Protein AF-A0A6P8I2C3-F1 (afdb_monomer_lite)

Foldseek 3Di:
DDCVPQPDPQQQQQKWFKFKAQLVQLATDDGLAIWGWADADPPVSFTKIKFFCSSANPAGDDDPRIFIWIFTADLVWQCCSPPCVRIWTWDGKFFFPVRGMIITTTDDDDPTHHAAADAAVVVVVVLVDQKWWFWDDDRNGIKIFMWGDPDSPSFTDTDDIPDPPDPVLRNHGTFTWDDPLQDSGIYGQFGWHADPVSDIDTDGDHNRRVHTDDDDPVVVVVVVVPVPDDDDDDDDDDDDDDDDDDDDDDDDDDDDDDDDDDDDDDDDDDDDDDDDDDDDPPDDDPPPPDPPPQQQSAFLLVQPDPVLLVVLLVVALDDDPLWLHLLQLVVLSVDDPVRSVVLNPDPRSSSVVCVVSRRRGLNVSLVSSVVGVNPVSSVSSLVSSCVPGDDPVSVPRD

Radius of gyration: 31.62 Å; chains: 1; bounding box: 55×87×110 Å

Sequence (398 aa):
MSFSEKSNRNEKKALVRVLEIDGGSNFQKEVLGFGVKLKKDQETNSYMFLTSSSVLRSPLWIPRESKIVAERYCSKYPDHLRRSDHREKIYKVTSSVDDHVSFAFYDGESEEGFLEVDDGTFYETLQMHNTLYAYAFEGKDIVALIFEDKYSSNEYKLTRVSKESFPIKKAKGAPIIHYDQCSDKPKVVGILDIKSDGNLYPVFLTEKNLEVKSVDPEEMQEAEASDANPQDEKDSPIVNNAKNGRPDALVTDEPDTIHPSDNQATKQITVVTGHQKQKEDKKPATVFQEESKCFKYDKINEALPNNLQRRLVIKLDPERPLGGDICDLAHAYGYNQEEINFLKNLRNPTKELLQQKGNSTLLCLRDKLKTIGRDDAADLVDGHIRNNCHCEQCGNLR

pLDDT: mean 73.05, std 22.79, range [24.88, 96.56]

InterPro domains:
  IPR011029 Death-like domain superfamily [G3DSA:1.10.533.10] (297-387)
  IPR011029 Death-like domain superfamily [SSF47986] (303-383)

Structure (mmCIF, N/CA/C/O backbone):
data_AF-A0A6P8I2C3-F1
#
_entry.id   AF-A0A6P8I2C3-F1
#
loop_
_atom_site.group_PDB
_atom_site.id
_atom_site.type_symbol
_atom_site.label_atom_id
_atom_site.label_alt_id
_atom_site.label_comp_id
_atom_site.label_asym_id
_atom_site.label_entity_id
_atom_site.label_seq_id
_atom_site.pdbx_PDB_ins_code
_atom_site.Cartn_x
_atom_site.Cartn_y
_atom_site.Cartn_z
_atom_site.occupancy
_atom_site.B_iso_or_equiv
_atom_site.auth_seq_id
_atom_site.auth_comp_id
_atom_site.auth_asym_id
_atom_site.auth_atom_id
_atom_site.pdbx_PDB_model_num
ATOM 1 N N . MET A 1 1 ? 1.421 12.747 -3.719 1.00 46.47 1 MET A N 1
ATOM 2 C CA . MET A 1 1 ? 0.258 12.006 -4.249 1.00 46.47 1 MET A CA 1
ATOM 3 C C . MET A 1 1 ? -0.296 11.083 -3.175 1.00 46.47 1 MET A C 1
ATOM 5 O O . MET A 1 1 ? 0.500 10.529 -2.424 1.00 46.47 1 MET A O 1
ATOM 9 N N . SER A 1 2 ? -1.616 10.932 -3.078 1.00 56.66 2 SER A N 1
ATOM 10 C CA . SER A 1 2 ? -2.305 10.151 -2.034 1.00 56.66 2 SER A CA 1
ATOM 11 C C . SER A 1 2 ? -2.981 8.869 -2.554 1.00 56.66 2 SER A C 1
ATOM 13 O O . SER A 1 2 ? -3.211 8.720 -3.754 1.00 56.66 2 SER A O 1
ATOM 15 N N . PHE A 1 3 ? -3.377 7.967 -1.645 1.00 66.75 3 PHE A N 1
ATOM 16 C CA . PHE A 1 3 ? -4.246 6.810 -1.943 1.00 66.75 3 PHE A CA 1
ATOM 17 C C . PHE A 1 3 ? -5.597 7.252 -2.541 1.00 66.75 3 PHE A C 1
ATOM 19 O O . PHE A 1 3 ? -6.182 6.572 -3.382 1.00 66.75 3 PHE A O 1
ATOM 26 N N . SER A 1 4 ? -6.063 8.454 -2.179 1.00 61.69 4 SER A N 1
ATOM 27 C CA . SER A 1 4 ? -7.222 9.127 -2.779 1.00 61.69 4 SER A CA 1
ATOM 28 C C . SER A 1 4 ? -7.063 9.364 -4.284 1.00 61.69 4 SER A C 1
ATOM 30 O O . SER A 1 4 ? -8.058 9.295 -5.003 1.00 61.69 4 SER A O 1
ATOM 32 N N . GLU A 1 5 ? -5.844 9.614 -4.764 1.00 64.12 5 GLU A N 1
ATOM 33 C CA . GLU A 1 5 ? -5.538 9.854 -6.181 1.00 64.12 5 GLU A CA 1
ATOM 34 C C . GLU A 1 5 ? -5.161 8.564 -6.915 1.00 64.12 5 GLU A C 1
ATOM 36 O O . GLU A 1 5 ? -5.700 8.297 -7.985 1.00 64.12 5 GLU A O 1
ATOM 41 N N . LYS A 1 6 ? -4.241 7.769 -6.349 1.00 65.12 6 LYS A N 1
ATOM 42 C CA . LYS A 1 6 ? -3.669 6.598 -7.031 1.00 65.12 6 LYS A CA 1
ATOM 43 C C . LYS A 1 6 ? -4.640 5.425 -7.148 1.00 65.12 6 LYS A C 1
ATOM 45 O O . LYS A 1 6 ? -4.642 4.753 -8.172 1.00 65.12 6 LYS A O 1
ATOM 50 N N . SER A 1 7 ? -5.437 5.167 -6.112 1.00 68.00 7 SER A N 1
ATOM 51 C CA . SER A 1 7 ? -6.183 3.911 -6.004 1.00 68.00 7 SER A CA 1
ATOM 52 C C . SER A 1 7 ? -7.583 3.989 -6.604 1.00 68.00 7 SER A C 1
ATOM 54 O O . SER A 1 7 ? -8.278 5.007 -6.516 1.00 68.00 7 SER A O 1
ATOM 56 N N . ASN A 1 8 ? -8.041 2.891 -7.194 1.00 73.50 8 ASN A N 1
ATOM 57 C CA . ASN A 1 8 ? -9.366 2.796 -7.790 1.00 73.50 8 ASN A CA 1
ATOM 58 C C . ASN A 1 8 ? -10.479 2.707 -6.716 1.00 73.50 8 ASN A C 1
ATOM 60 O O . ASN A 1 8 ? -10.231 2.616 -5.510 1.00 73.50 8 ASN A O 1
ATOM 64 N N . ARG A 1 9 ? -11.751 2.771 -7.138 1.00 74.75 9 ARG A N 1
ATOM 65 C CA . ARG A 1 9 ? -12.903 2.790 -6.213 1.00 74.75 9 ARG A CA 1
ATOM 66 C C . ARG A 1 9 ? -13.051 1.507 -5.381 1.00 74.75 9 ARG A C 1
ATOM 68 O O . ARG A 1 9 ? -13.613 1.583 -4.292 1.00 74.75 9 ARG A O 1
ATOM 75 N N . ASN A 1 10 ? -12.583 0.363 -5.875 1.00 77.00 10 ASN A N 1
ATOM 76 C CA . ASN A 1 10 ? -12.672 -0.921 -5.183 1.00 77.00 10 ASN A CA 1
ATOM 77 C C . ASN A 1 10 ? -11.491 -1.138 -4.233 1.00 77.00 10 ASN A C 1
ATOM 79 O O . ASN A 1 10 ? -11.729 -1.509 -3.092 1.00 77.00 10 ASN A O 1
ATOM 83 N N . GLU A 1 11 ? -10.261 -0.799 -4.625 1.00 81.19 11 GLU A N 1
ATOM 84 C CA . GLU A 1 11 ? -9.094 -0.785 -3.717 1.00 81.19 11 GLU A CA 1
ATOM 85 C C . GLU A 1 11 ? -9.364 0.048 -2.455 1.00 81.19 11 GLU A C 1
ATOM 87 O O . GLU A 1 11 ? -9.016 -0.347 -1.346 1.00 81.19 11 GLU A O 1
ATOM 92 N N . LYS A 1 12 ? -10.090 1.164 -2.593 1.00 85.44 12 LYS A N 1
ATOM 93 C CA . LYS A 1 12 ? -10.506 1.993 -1.454 1.00 85.44 12 LYS A CA 1
ATOM 94 C C . LYS A 1 12 ? -11.468 1.298 -0.484 1.00 85.44 12 LYS A C 1
ATOM 96 O O . LYS A 1 12 ? -11.447 1.640 0.690 1.00 85.44 12 LYS A O 1
ATOM 101 N N . LYS A 1 13 ? -12.264 0.316 -0.930 1.00 86.75 13 LYS A N 1
ATOM 102 C CA . LYS A 1 13 ? -13.141 -0.500 -0.060 1.00 86.75 13 LYS A CA 1
ATOM 103 C C . LYS A 1 13 ? -12.361 -1.514 0.784 1.00 86.75 13 LYS A C 1
ATOM 105 O O . LYS A 1 13 ? -12.928 -2.046 1.732 1.00 86.75 13 LYS A O 1
ATOM 110 N N . ALA A 1 14 ? -11.092 -1.776 0.452 1.00 89.06 14 ALA A N 1
ATOM 111 C CA . ALA A 1 14 ? -10.242 -2.657 1.244 1.00 89.06 14 ALA A CA 1
ATOM 112 C C . ALA A 1 14 ? -9.875 -2.037 2.601 1.00 89.06 14 ALA A C 1
ATOM 114 O O . ALA A 1 14 ? -9.628 -2.778 3.547 1.00 89.06 14 ALA A O 1
ATOM 115 N N . LEU A 1 15 ? -9.866 -0.701 2.719 1.00 91.81 15 LEU A N 1
ATOM 116 C CA . LEU A 1 15 ? -9.705 -0.024 4.007 1.00 91.81 15 LEU A CA 1
ATOM 117 C C . LEU A 1 15 ? -10.945 -0.260 4.878 1.00 91.81 15 LEU A C 1
ATOM 119 O O . LEU A 1 15 ? -12.056 0.139 4.509 1.00 91.81 15 LEU A O 1
ATOM 123 N N . VAL A 1 16 ? -10.741 -0.853 6.055 1.00 91.44 16 VAL A N 1
ATOM 124 C CA . VAL A 1 16 ? -11.791 -1.078 7.057 1.00 91.44 16 VAL A CA 1
ATOM 125 C C . VAL A 1 16 ? -11.485 -0.349 8.362 1.00 91.44 16 VAL A C 1
ATOM 127 O O . VAL A 1 16 ? -10.333 -0.211 8.771 1.00 91.44 16 VAL A O 1
ATOM 130 N N . ARG A 1 17 ? -12.542 0.117 9.024 1.00 92.06 17 ARG A N 1
ATOM 131 C CA . ARG A 1 17 ? -12.533 0.637 10.392 1.00 92.06 17 ARG A CA 1
ATOM 132 C C . ARG A 1 17 ? -13.104 -0.444 11.305 1.00 92.06 17 ARG A C 1
ATOM 134 O O . ARG A 1 17 ? -14.207 -0.924 11.057 1.00 92.06 17 ARG A O 1
ATOM 141 N N . VAL A 1 18 ? -12.366 -0.830 12.339 1.00 92.31 18 VAL A N 1
ATOM 142 C CA . VAL A 1 18 ? -12.814 -1.825 13.322 1.00 92.31 18 VAL A CA 1
ATOM 143 C C . VAL A 1 18 ? -13.615 -1.113 14.406 1.00 92.31 18 VAL A C 1
ATOM 145 O O . VAL A 1 18 ? -13.144 -0.136 14.999 1.00 92.31 18 VAL A O 1
ATOM 148 N N . LEU A 1 19 ? -14.832 -1.592 14.652 1.00 90.38 19 LEU A N 1
ATOM 149 C CA . LEU A 1 19 ? -15.793 -0.985 15.565 1.00 90.38 19 LEU A CA 1
ATOM 150 C C . LEU A 1 19 ? -16.284 -1.974 16.611 1.00 90.38 19 LEU A C 1
ATOM 152 O O . LEU A 1 19 ? -16.585 -3.122 16.289 1.00 90.38 19 LEU A O 1
ATOM 156 N N . GLU A 1 20 ? -16.502 -1.463 17.818 1.00 90.31 20 GLU A N 1
ATOM 157 C CA . GLU A 1 20 ? -17.469 -2.049 18.737 1.00 90.31 20 GLU A CA 1
ATOM 158 C C . GLU A 1 20 ? -18.830 -1.362 18.532 1.00 90.31 20 GLU A C 1
ATOM 160 O O . GLU A 1 20 ? -18.922 -0.127 18.496 1.00 90.31 20 GLU A O 1
ATOM 165 N N . ILE A 1 21 ? -19.891 -2.157 18.397 1.00 87.12 21 ILE A N 1
ATOM 166 C CA . ILE A 1 21 ? -21.280 -1.691 18.313 1.00 87.12 21 ILE A CA 1
ATOM 167 C C . ILE A 1 21 ? -22.137 -2.347 19.399 1.00 87.12 21 ILE A C 1
ATOM 169 O O . ILE A 1 21 ? -21.902 -3.492 19.788 1.00 87.12 21 ILE A O 1
ATOM 173 N N . ASP A 1 22 ? -23.165 -1.632 19.848 1.00 84.06 22 ASP A N 1
ATOM 174 C CA . ASP A 1 22 ? -24.242 -2.191 20.667 1.00 84.06 22 ASP A CA 1
ATOM 175 C C . ASP A 1 22 ? -25.025 -3.227 19.837 1.00 84.06 22 ASP A C 1
ATOM 177 O O . ASP A 1 22 ? -25.517 -2.944 18.736 1.00 84.06 22 ASP A O 1
ATOM 181 N N . GLY A 1 23 ? -25.119 -4.449 20.363 1.00 72.19 23 GLY A N 1
ATOM 182 C CA . GLY A 1 23 ? -25.737 -5.585 19.701 1.00 72.19 23 GLY A CA 1
ATOM 183 C C . GLY A 1 23 ? -27.257 -5.500 19.564 1.00 72.19 23 GLY A C 1
ATOM 184 O O . GLY A 1 23 ? -27.791 -6.171 18.675 1.00 72.19 23 GLY A O 1
ATOM 185 N N . GLY A 1 24 ? -27.935 -4.691 20.379 1.00 68.94 24 GLY A N 1
ATOM 186 C CA . GLY A 1 24 ? -29.374 -4.435 20.314 1.00 68.94 24 GLY A CA 1
ATOM 187 C C . GLY A 1 24 ? -29.758 -3.263 19.403 1.00 68.94 24 GLY A C 1
ATOM 188 O O . GLY A 1 24 ? -30.848 -3.277 18.831 1.00 68.94 24 GLY A O 1
ATOM 189 N N . SER A 1 25 ? -28.877 -2.270 19.221 1.00 65.31 25 SER A N 1
ATOM 190 C CA . SER A 1 25 ? -29.226 -1.013 18.529 1.00 65.31 25 SER A CA 1
ATOM 191 C C . SER A 1 25 ? -28.420 -0.680 17.263 1.00 65.31 25 SER A C 1
ATOM 193 O O . SER A 1 25 ? -28.804 0.230 16.525 1.00 65.31 25 SER A O 1
ATOM 195 N N . ASN A 1 26 ? -27.324 -1.398 16.980 1.00 67.38 26 ASN A N 1
ATOM 196 C CA . ASN A 1 26 ? -26.337 -1.110 15.922 1.00 67.38 26 ASN A CA 1
ATOM 197 C C . ASN A 1 26 ? -25.608 0.248 16.035 1.00 67.38 26 ASN A C 1
ATOM 199 O O . ASN A 1 26 ? -24.775 0.568 15.171 1.00 67.38 26 ASN A O 1
ATOM 203 N N . PHE A 1 27 ? -25.868 1.042 17.081 1.00 74.44 27 PHE A N 1
ATOM 204 C CA . PHE A 1 27 ? -25.107 2.261 17.335 1.00 74.44 27 PHE A CA 1
ATOM 205 C C . PHE A 1 27 ? -23.649 1.929 17.664 1.00 74.44 27 PHE A C 1
ATOM 207 O O . PHE A 1 27 ? -23.328 0.916 18.286 1.00 74.44 27 PHE A O 1
ATOM 214 N N . GLN A 1 28 ? -22.752 2.798 17.205 1.00 76.50 28 GLN A N 1
ATOM 215 C CA . GLN A 1 28 ? -21.323 2.658 17.432 1.00 76.50 28 GLN A CA 1
ATOM 216 C C . GLN A 1 28 ? -20.977 3.051 18.871 1.00 76.50 28 GLN A C 1
ATOM 218 O O . GLN A 1 28 ? -21.279 4.168 19.288 1.00 76.50 28 GLN A O 1
ATOM 223 N N . LYS A 1 29 ? -20.301 2.148 19.584 1.00 76.69 29 LYS A N 1
ATOM 224 C CA . LYS A 1 29 ? -19.801 2.350 20.946 1.00 76.69 29 LYS A CA 1
ATOM 225 C C . LYS A 1 29 ? -18.373 2.902 20.925 1.00 76.69 29 LYS A C 1
ATOM 227 O O . LYS A 1 29 ? -18.121 3.951 21.507 1.00 76.69 29 LYS A O 1
ATOM 232 N N . GLU A 1 30 ? -17.470 2.281 20.161 1.00 84.81 30 GLU A N 1
ATOM 233 C CA . GLU A 1 30 ? -16.074 2.730 20.037 1.00 84.81 30 GLU A CA 1
ATOM 234 C C . GLU A 1 30 ? -15.490 2.508 18.624 1.00 84.81 30 GLU A C 1
ATOM 236 O O . GLU A 1 30 ? -15.927 1.627 17.884 1.00 84.81 30 GLU A O 1
ATOM 241 N N . VAL A 1 31 ? -14.505 3.334 18.226 1.00 88.94 31 VAL A N 1
ATOM 242 C CA . VAL A 1 31 ? -13.571 2.998 17.129 1.00 88.94 31 VAL A CA 1
ATOM 243 C C . VAL A 1 31 ? -12.380 2.281 17.746 1.00 88.94 31 VAL A C 1
ATOM 245 O O . VAL A 1 31 ? -11.542 2.940 18.361 1.00 88.94 31 VAL A O 1
ATOM 248 N N . LEU A 1 32 ? -12.281 0.969 17.549 1.00 92.00 32 LEU A N 1
ATOM 249 C CA . LEU A 1 32 ? -11.146 0.199 18.052 1.00 92.00 32 LEU A CA 1
ATOM 250 C C . LEU A 1 32 ? -9.881 0.487 17.238 1.00 92.00 32 LEU A C 1
ATOM 252 O O . LEU A 1 32 ? -8.801 0.562 17.812 1.00 92.00 32 LEU A O 1
ATOM 256 N N . GLY A 1 33 ? -9.996 0.693 15.923 1.00 94.06 33 GLY A N 1
ATOM 257 C CA . GLY A 1 33 ? -8.863 1.013 15.049 1.00 94.06 33 GLY A CA 1
ATOM 258 C C . GLY A 1 33 ? -9.192 0.826 13.571 1.00 94.06 33 GLY A C 1
ATOM 259 O O . GLY A 1 33 ? -10.345 0.977 13.160 1.00 94.06 33 GLY A O 1
ATOM 260 N N . PHE A 1 34 ? -8.184 0.477 12.774 1.00 95.75 34 PHE A N 1
ATOM 261 C CA . PHE A 1 34 ? -8.306 0.219 11.334 1.00 95.75 34 PHE A CA 1
ATOM 262 C C . PHE A 1 34 ? -7.736 -1.151 10.944 1.00 95.75 34 PHE A C 1
ATOM 264 O O . PHE A 1 34 ? -7.157 -1.857 11.766 1.00 95.75 34 PHE A O 1
ATOM 271 N N . GLY A 1 35 ? -7.925 -1.534 9.686 1.00 94.38 35 GLY A N 1
ATOM 272 C CA . GLY A 1 35 ? -7.350 -2.729 9.080 1.00 94.38 35 GLY A CA 1
ATOM 273 C C . GLY A 1 35 ? -7.491 -2.709 7.559 1.00 94.38 35 GLY A C 1
ATOM 274 O O . GLY A 1 35 ? -7.981 -1.732 6.980 1.00 94.38 35 GLY A O 1
ATOM 275 N N . VAL A 1 36 ? -7.087 -3.798 6.904 1.00 92.62 36 VAL A N 1
ATOM 276 C CA . VAL A 1 36 ? -7.171 -3.939 5.443 1.00 92.62 36 VAL A CA 1
ATOM 277 C C . VAL A 1 36 ? -7.613 -5.330 4.998 1.00 92.62 36 VAL A C 1
ATOM 279 O O . VAL A 1 36 ? -7.058 -6.337 5.434 1.00 92.62 36 VAL A O 1
ATOM 282 N N . LYS A 1 37 ? -8.616 -5.393 4.116 1.00 89.38 37 LYS A N 1
ATOM 283 C CA . LYS A 1 37 ? -9.110 -6.644 3.524 1.00 89.38 37 LYS A CA 1
ATOM 284 C C . LYS A 1 37 ? -8.049 -7.275 2.627 1.00 89.38 37 LYS A C 1
ATOM 286 O O . LYS A 1 37 ? -7.571 -6.640 1.681 1.00 89.38 37 LYS A O 1
ATOM 291 N N . LEU A 1 38 ? -7.737 -8.540 2.895 1.00 80.88 38 LEU A N 1
ATOM 292 C CA . LEU A 1 38 ? -6.740 -9.304 2.150 1.00 80.88 38 LEU A CA 1
ATOM 293 C C . LEU A 1 38 ? -7.398 -10.178 1.089 1.00 80.88 38 LEU A C 1
ATOM 295 O O . LEU A 1 38 ? -8.504 -10.679 1.294 1.00 80.88 38 LEU A O 1
ATOM 299 N N . LYS A 1 39 ? -6.710 -10.378 -0.039 1.00 69.31 39 LYS A N 1
ATOM 300 C CA . LYS A 1 39 ? -7.176 -11.287 -1.090 1.00 69.31 39 LYS A CA 1
ATOM 301 C C . LYS A 1 39 ? -7.411 -12.683 -0.500 1.00 69.31 39 LYS A C 1
ATOM 303 O O . LYS A 1 39 ? -6.505 -13.273 0.077 1.00 69.31 39 LYS A O 1
ATOM 308 N N . LYS A 1 40 ? -8.638 -13.172 -0.685 1.00 59.28 40 LYS A N 1
ATOM 309 C CA . LYS A 1 40 ? -9.149 -14.477 -0.255 1.00 59.28 40 LYS A CA 1
ATOM 310 C C . LYS A 1 40 ? -8.136 -15.616 -0.445 1.00 59.28 40 LYS A C 1
ATOM 312 O O . LYS A 1 40 ? -7.683 -15.854 -1.567 1.00 59.28 40 LYS A O 1
ATOM 317 N N . ASP A 1 41 ? -7.873 -16.337 0.642 1.00 56.72 41 ASP A N 1
ATOM 318 C CA . ASP A 1 41 ? -7.187 -17.627 0.618 1.00 56.72 41 ASP A CA 1
ATOM 319 C C . ASP A 1 41 ? -8.031 -18.669 -0.142 1.00 56.72 41 ASP A C 1
ATOM 321 O O . ASP A 1 41 ? -9.256 -18.747 0.010 1.00 56.72 41 ASP A O 1
ATOM 325 N N . GLN A 1 42 ? -7.365 -19.449 -0.992 1.00 52.44 42 GLN A N 1
ATOM 326 C CA . GLN A 1 42 ? -7.991 -20.458 -1.839 1.00 52.44 42 GLN A CA 1
ATOM 327 C C . GLN A 1 42 ? -8.296 -21.757 -1.082 1.00 52.44 42 GLN A C 1
ATOM 329 O O . GLN A 1 42 ? -9.220 -22.459 -1.486 1.00 52.44 42 GLN A O 1
ATOM 334 N N . GLU A 1 43 ? -7.585 -22.058 0.011 1.00 54.00 43 GLU A N 1
ATOM 335 C CA . GLU A 1 43 ? -7.754 -23.311 0.759 1.00 54.00 43 GLU A CA 1
ATOM 336 C C . GLU A 1 43 ? -8.873 -23.213 1.805 1.00 54.00 43 GLU A C 1
ATOM 338 O O . GLU A 1 43 ? -9.834 -23.982 1.766 1.00 54.00 43 GLU A O 1
ATOM 343 N N . THR A 1 44 ? -8.819 -22.226 2.706 1.00 57.09 44 THR A N 1
ATOM 344 C CA . THR A 1 44 ? -9.851 -22.029 3.744 1.00 57.09 44 THR A CA 1
ATOM 345 C C . THR A 1 44 ? -11.130 -21.372 3.224 1.00 57.09 44 THR A C 1
ATOM 347 O O . THR A 1 44 ? -12.108 -21.267 3.969 1.00 57.09 44 THR A O 1
ATOM 350 N N . ASN A 1 45 ? -11.139 -20.897 1.969 1.00 56.25 45 ASN A N 1
ATOM 351 C CA . ASN A 1 45 ? -12.275 -20.246 1.299 1.00 56.25 45 ASN A CA 1
ATOM 352 C C . ASN A 1 45 ? -12.837 -19.012 2.057 1.00 56.25 45 ASN A C 1
ATOM 354 O O . ASN A 1 45 ? -13.909 -18.506 1.716 1.00 56.25 45 ASN A O 1
ATOM 358 N N . SER A 1 46 ? -12.118 -18.527 3.075 1.00 62.31 46 SER A N 1
ATOM 359 C CA . SER A 1 46 ? -12.598 -17.600 4.103 1.00 62.31 46 SER A CA 1
ATOM 360 C C . SER A 1 46 ? -12.149 -16.162 3.841 1.00 62.31 46 SER A C 1
ATOM 362 O O . SER A 1 46 ? -11.064 -15.915 3.312 1.00 62.31 46 SER A O 1
ATOM 364 N N . TYR A 1 47 ? -12.974 -15.191 4.237 1.00 71.19 47 TYR A N 1
ATOM 365 C CA . TYR A 1 47 ? -12.628 -13.775 4.135 1.00 71.19 47 TYR A CA 1
ATOM 366 C C . TYR A 1 47 ? -11.983 -13.270 5.428 1.00 71.19 47 TYR A C 1
ATOM 368 O O . TYR A 1 47 ? -12.498 -13.497 6.525 1.00 71.19 47 TYR A O 1
ATOM 376 N N . MET A 1 48 ? -10.870 -12.549 5.286 1.00 83.06 48 MET A N 1
ATOM 377 C CA . MET A 1 48 ? -10.124 -11.981 6.407 1.00 83.06 48 MET A CA 1
ATOM 378 C C . MET A 1 48 ? -9.666 -10.545 6.136 1.00 83.06 48 MET A C 1
ATOM 380 O O . MET A 1 48 ? -9.558 -10.102 4.986 1.00 83.06 48 MET A O 1
ATOM 384 N N . PHE A 1 49 ? -9.360 -9.817 7.206 1.00 87.94 49 PHE A N 1
ATOM 385 C CA . PHE A 1 49 ? -8.581 -8.584 7.142 1.00 87.94 49 PHE A CA 1
ATOM 386 C C . PHE A 1 49 ? -7.414 -8.608 8.133 1.00 87.94 49 PHE A C 1
ATOM 388 O O . PHE A 1 49 ? -7.465 -9.260 9.176 1.00 87.94 49 PHE A O 1
ATOM 395 N N . LEU A 1 50 ? -6.370 -7.867 7.777 1.00 91.25 50 LEU A N 1
ATOM 396 C CA . LEU A 1 50 ? -5.169 -7.638 8.570 1.00 91.25 50 LEU A CA 1
ATOM 397 C C . LEU A 1 50 ? -5.378 -6.429 9.490 1.00 91.25 50 LEU A C 1
ATOM 399 O O . LEU A 1 50 ? -5.856 -5.387 9.034 1.00 91.25 50 LEU A O 1
ATOM 403 N N . THR A 1 51 ? -5.000 -6.536 10.760 1.00 94.75 51 THR A N 1
ATOM 404 C CA . THR A 1 51 ? -4.958 -5.415 11.711 1.00 94.75 51 THR A CA 1
ATOM 405 C C . THR A 1 51 ? -3.832 -5.612 12.734 1.00 94.75 51 THR A C 1
ATOM 407 O O . THR A 1 51 ? -3.130 -6.621 12.706 1.00 94.75 51 THR A O 1
ATOM 410 N N . SER A 1 52 ? -3.633 -4.642 13.628 1.00 94.19 52 SER A N 1
ATOM 411 C CA . SER A 1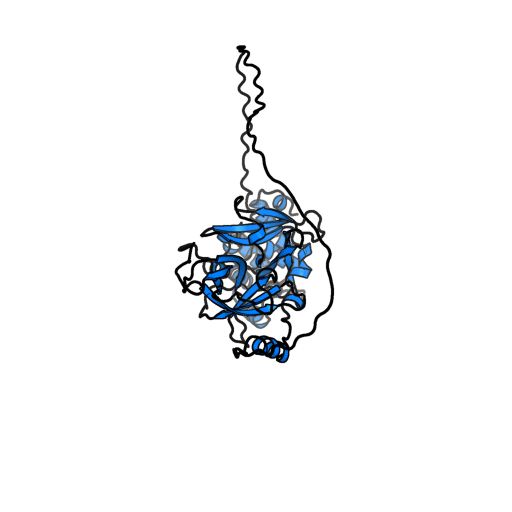 52 ? -2.699 -4.778 14.751 1.00 94.19 52 SER A CA 1
ATOM 412 C C . SER A 1 52 ? -3.371 -5.515 15.909 1.00 94.19 52 SER A C 1
ATOM 414 O O . SER A 1 52 ? -4.557 -5.311 16.188 1.00 94.19 52 SER A O 1
ATOM 416 N N . SER A 1 53 ? -2.591 -6.293 16.655 1.00 91.56 53 SER A N 1
ATOM 417 C CA . SER A 1 53 ? -3.043 -6.920 17.900 1.00 91.56 53 SER A CA 1
ATOM 418 C C . SER A 1 53 ? -3.428 -5.928 19.006 1.00 91.56 53 SER A C 1
ATOM 420 O O . SER A 1 53 ? -4.134 -6.297 19.944 1.00 91.56 53 SER A O 1
ATOM 422 N N . SER A 1 54 ? -3.029 -4.653 18.900 1.00 91.62 54 SER A N 1
ATOM 423 C CA . SER A 1 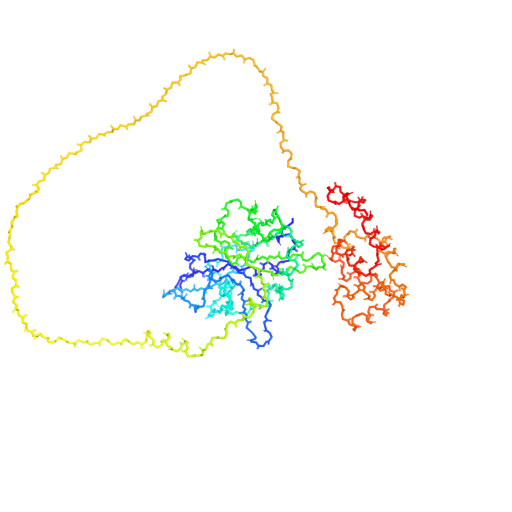54 ? -3.528 -3.579 19.771 1.00 91.62 54 SER A CA 1
ATOM 424 C C . SER A 1 54 ? -4.916 -3.059 19.362 1.00 91.62 54 SER A C 1
ATOM 426 O O . SER A 1 54 ? -5.502 -2.259 20.094 1.00 91.62 54 SER A O 1
ATOM 428 N N . VAL A 1 55 ? -5.465 -3.506 18.224 1.00 93.50 55 VAL A N 1
ATOM 429 C CA . VAL A 1 55 ? -6.851 -3.264 17.775 1.00 93.50 55 VAL A CA 1
ATOM 430 C C . VAL A 1 55 ? -7.748 -4.460 18.093 1.00 93.50 55 VAL A C 1
ATOM 432 O O . VAL A 1 55 ? -8.814 -4.270 18.674 1.00 93.50 55 VAL A O 1
ATOM 435 N N . LEU A 1 56 ? -7.316 -5.673 17.733 1.00 92.12 56 LEU A N 1
ATOM 436 C CA . LEU A 1 56 ? -7.994 -6.939 18.027 1.00 92.12 56 LEU A CA 1
ATOM 437 C C . LEU A 1 56 ? -6.957 -7.994 18.401 1.00 92.12 56 LEU A C 1
ATOM 439 O O . LEU A 1 56 ? -6.068 -8.262 17.603 1.00 92.12 56 LEU A O 1
ATOM 443 N N . ARG A 1 57 ? -7.101 -8.631 19.564 1.00 87.44 57 ARG A N 1
ATOM 444 C CA . ARG A 1 57 ? -6.191 -9.683 20.040 1.00 87.44 57 ARG A CA 1
ATOM 445 C C . ARG A 1 57 ? -6.847 -11.065 19.947 1.00 87.44 57 ARG A C 1
ATOM 447 O O . ARG A 1 57 ? -8.071 -11.166 19.982 1.00 87.44 57 ARG A O 1
ATOM 454 N N . SER A 1 58 ? -6.034 -12.116 19.847 1.00 84.69 58 SER A N 1
ATOM 455 C CA . SER A 1 58 ? -6.457 -13.506 20.054 1.00 84.69 58 SER A CA 1
ATOM 456 C C . SER A 1 58 ? -6.348 -13.905 21.542 1.00 84.69 58 SER A C 1
ATOM 458 O O . SER A 1 58 ? -5.344 -13.550 22.165 1.00 84.69 58 SER A O 1
ATOM 460 N N . PRO A 1 59 ? -7.312 -14.654 22.117 1.00 84.19 59 PRO A N 1
ATOM 461 C CA . PRO A 1 59 ? -8.633 -14.961 21.563 1.00 84.19 59 PRO A CA 1
ATOM 462 C C . PRO A 1 59 ? -9.528 -13.711 21.497 1.00 84.19 59 PRO A C 1
ATOM 464 O O . PRO A 1 59 ? -9.355 -12.761 22.261 1.00 84.19 59 PRO A O 1
ATOM 467 N N . LEU A 1 60 ? -10.503 -13.718 20.582 1.00 85.12 60 LEU A N 1
ATOM 468 C CA . LEU A 1 60 ? -11.433 -12.603 20.387 1.00 85.12 60 LEU A CA 1
ATOM 469 C C . LEU A 1 60 ? -12.372 -12.453 21.594 1.00 85.12 60 LEU A C 1
ATOM 471 O O . LEU A 1 60 ? -13.371 -13.160 21.706 1.00 85.12 60 LEU A O 1
ATOM 475 N N . TRP A 1 61 ? -12.084 -11.489 22.465 1.00 81.94 61 TRP A N 1
ATOM 476 C CA . TRP A 1 61 ? -12.988 -11.104 23.545 1.00 81.94 61 TRP A CA 1
ATOM 477 C C . TRP A 1 61 ? -14.011 -10.066 23.066 1.00 81.94 61 TRP A C 1
ATOM 479 O O . TRP A 1 61 ? -13.647 -9.055 22.463 1.00 81.94 61 TRP A O 1
ATOM 489 N N . ILE A 1 62 ? -15.292 -10.303 23.356 1.00 81.31 62 ILE A N 1
ATOM 490 C CA . ILE A 1 62 ? -16.400 -9.387 23.059 1.00 81.31 62 ILE A CA 1
ATOM 491 C C . ILE A 1 62 ? -17.205 -9.191 24.351 1.00 81.31 62 ILE A C 1
ATOM 493 O O . ILE A 1 62 ? -17.627 -10.189 24.942 1.00 81.31 62 ILE A O 1
ATOM 497 N N . PRO A 1 63 ? -17.459 -7.950 24.809 1.00 80.50 63 PRO A N 1
ATOM 498 C CA . PRO A 1 63 ? -18.335 -7.719 25.952 1.00 80.50 63 PRO A CA 1
ATOM 499 C C . PRO A 1 63 ? -19.738 -8.285 25.721 1.00 80.50 63 PRO A C 1
ATOM 501 O O . PRO A 1 63 ? -20.268 -8.219 24.607 1.00 80.50 63 PRO A O 1
ATOM 504 N N . ARG A 1 64 ? -20.381 -8.772 26.791 1.00 76.06 64 ARG A N 1
ATOM 505 C CA . ARG A 1 64 ? -21.804 -9.146 26.751 1.00 76.06 64 ARG A CA 1
ATOM 506 C C . ARG A 1 64 ? -22.625 -7.970 26.187 1.00 76.06 64 ARG A C 1
ATOM 508 O O . ARG A 1 64 ? -22.296 -6.806 26.410 1.00 76.06 64 ARG A O 1
ATOM 515 N N . GLU A 1 65 ? -23.640 -8.299 25.387 1.00 83.50 65 GLU A N 1
ATOM 516 C CA . GLU A 1 65 ? -24.480 -7.366 24.605 1.00 83.50 65 GLU A CA 1
ATOM 517 C C . GLU A 1 65 ? -23.785 -6.590 23.463 1.00 83.50 65 GLU A C 1
ATOM 519 O O . GLU A 1 65 ? -24.470 -5.939 22.677 1.00 83.50 65 GLU A O 1
ATOM 524 N N . SER A 1 66 ? -22.463 -6.683 23.288 1.00 87.75 66 SER A N 1
ATOM 525 C CA . SER A 1 66 ? -21.728 -5.961 22.232 1.00 87.75 66 SER A CA 1
ATOM 526 C C . SER A 1 66 ? -21.395 -6.855 21.025 1.00 87.75 66 SER A C 1
ATOM 528 O O . SER A 1 66 ? -21.493 -8.081 21.085 1.00 87.75 66 SER A O 1
ATOM 530 N N . LYS A 1 67 ? -21.033 -6.251 19.886 1.00 88.31 67 LYS A N 1
ATOM 531 C CA . LYS A 1 67 ? -20.575 -6.947 18.666 1.00 88.31 67 LYS A CA 1
ATOM 532 C C . LYS A 1 67 ? -19.383 -6.208 18.063 1.00 88.31 67 LYS A C 1
ATOM 534 O O . LYS A 1 67 ? -19.384 -4.978 18.027 1.00 88.31 67 LYS A O 1
ATOM 539 N N . ILE A 1 68 ? -18.405 -6.944 17.535 1.00 91.06 68 ILE A N 1
ATOM 540 C CA . ILE A 1 68 ? -17.281 -6.366 16.786 1.00 91.06 68 ILE A CA 1
ATOM 541 C C . ILE A 1 68 ? -17.570 -6.482 15.284 1.00 91.06 68 ILE A C 1
ATOM 543 O O . ILE A 1 68 ? -17.925 -7.557 14.792 1.00 91.06 68 ILE A O 1
ATOM 547 N N . VAL A 1 69 ? -17.433 -5.376 14.549 1.00 89.50 69 VAL A N 1
ATOM 548 C CA . VAL A 1 69 ? -17.639 -5.333 13.091 1.00 89.50 69 VAL A CA 1
ATOM 549 C C . VAL A 1 69 ? -16.504 -4.604 12.377 1.00 89.50 69 VAL A C 1
ATOM 551 O O . VAL A 1 69 ? -15.942 -3.637 12.898 1.00 89.50 69 VAL A O 1
ATOM 554 N N . ALA A 1 70 ? -16.200 -5.043 11.159 1.00 89.94 70 ALA A N 1
ATOM 555 C CA . ALA A 1 70 ? -15.415 -4.279 10.200 1.00 89.94 70 ALA A CA 1
ATOM 556 C C . ALA A 1 70 ? -16.359 -3.422 9.353 1.00 89.94 70 ALA A C 1
ATOM 558 O O . ALA A 1 70 ? -17.313 -3.933 8.774 1.00 89.94 70 ALA A O 1
ATOM 559 N N . GLU A 1 71 ? -16.111 -2.118 9.281 1.00 88.88 71 GLU A N 1
ATOM 560 C CA . GLU A 1 71 ? -16.877 -1.184 8.458 1.00 88.88 71 GLU A CA 1
ATOM 561 C C . GLU A 1 71 ? -16.000 -0.683 7.306 1.00 88.88 71 GLU A C 1
ATOM 563 O O . GLU A 1 71 ? -14.963 -0.058 7.536 1.00 88.88 71 GLU A O 1
ATOM 568 N N . ARG A 1 72 ? -16.390 -0.973 6.061 1.00 87.94 72 ARG A N 1
ATOM 569 C CA . ARG A 1 72 ? -15.618 -0.598 4.861 1.00 87.94 72 ARG A CA 1
ATOM 570 C C . ARG A 1 72 ? -15.772 0.883 4.511 1.00 87.94 72 ARG A C 1
ATOM 572 O O . ARG A 1 72 ? -16.874 1.431 4.586 1.00 87.94 72 ARG A O 1
ATOM 579 N N . TYR A 1 73 ? -14.699 1.515 4.035 1.00 87.94 73 TYR A N 1
ATOM 580 C CA . TYR A 1 73 ? -14.741 2.902 3.559 1.00 87.94 73 TYR A CA 1
ATOM 581 C C . TYR A 1 73 ? -15.818 3.126 2.475 1.00 87.94 73 TYR A C 1
ATOM 583 O O . TYR A 1 73 ? -15.903 2.388 1.487 1.00 87.94 73 TYR A O 1
ATOM 591 N N . CYS A 1 74 ? -16.614 4.196 2.614 1.00 85.19 74 CYS A N 1
ATOM 592 C CA . CYS A 1 74 ? -17.594 4.604 1.606 1.00 85.19 74 CYS A CA 1
ATOM 593 C C . CYS A 1 74 ? -17.696 6.129 1.444 1.00 85.19 74 CYS A C 1
ATOM 595 O O . CYS A 1 74 ? -18.311 6.824 2.248 1.00 85.19 74 CYS A O 1
ATOM 597 N N . SER A 1 75 ? -17.209 6.652 0.316 1.00 81.06 75 SER A N 1
ATOM 598 C CA . SER A 1 75 ? -17.303 8.083 -0.016 1.00 81.06 75 SER A CA 1
ATOM 599 C C . SER A 1 75 ? -18.733 8.615 -0.206 1.00 81.06 75 SER A C 1
ATOM 601 O O . SER A 1 75 ? -18.950 9.820 -0.092 1.00 81.06 75 SER A O 1
ATOM 603 N N . LYS A 1 76 ? -19.711 7.748 -0.515 1.00 79.50 76 LYS A N 1
ATOM 604 C CA . LYS A 1 76 ? -21.116 8.142 -0.751 1.00 79.50 76 LYS A CA 1
ATOM 605 C C . LYS A 1 76 ? -21.934 8.236 0.543 1.00 79.50 76 LYS A C 1
ATOM 607 O O . LYS A 1 76 ? -22.898 8.995 0.598 1.00 79.50 76 LYS A O 1
ATOM 612 N N . TYR A 1 77 ? -21.569 7.449 1.550 1.00 75.12 77 TYR A N 1
ATOM 613 C CA . TYR A 1 77 ? -22.322 7.260 2.787 1.00 75.12 77 TYR A CA 1
ATOM 614 C C . TYR A 1 77 ? -21.318 7.124 3.947 1.00 75.12 77 TYR A C 1
ATOM 616 O O . TYR A 1 77 ? -21.041 6.017 4.386 1.00 75.12 77 TYR A O 1
ATOM 624 N N . PRO A 1 78 ? -20.705 8.222 4.413 1.00 63.53 78 PRO A N 1
ATOM 625 C CA . PRO A 1 78 ? -19.587 8.147 5.357 1.00 63.53 78 PRO A CA 1
ATOM 626 C C . PRO A 1 78 ? -19.938 7.517 6.714 1.00 63.53 78 PRO A C 1
ATOM 628 O O . PRO A 1 78 ? -19.127 6.796 7.285 1.00 63.53 78 PRO A O 1
ATOM 631 N N . ASP A 1 79 ? -21.154 7.756 7.207 1.00 62.28 79 ASP A N 1
ATOM 632 C CA . ASP A 1 79 ? -21.571 7.410 8.567 1.00 62.28 79 ASP A CA 1
ATOM 633 C C . ASP A 1 79 ? -22.573 6.238 8.553 1.00 62.28 79 ASP A C 1
ATOM 635 O O . ASP A 1 79 ? -23.771 6.395 8.799 1.00 62.28 79 ASP A O 1
ATOM 639 N N . HIS A 1 80 ? -22.084 5.035 8.229 1.00 62.12 80 HIS A N 1
ATOM 640 C CA . HIS A 1 80 ? -22.870 3.812 7.972 1.00 62.12 80 HIS A CA 1
ATOM 641 C C . HIS A 1 80 ? -23.605 3.192 9.191 1.00 62.12 80 HIS A C 1
ATOM 643 O O . HIS A 1 80 ? -24.000 2.026 9.150 1.00 62.12 80 HIS A O 1
ATOM 649 N N . LEU A 1 81 ? -23.903 3.970 10.240 1.00 54.34 81 LEU A N 1
ATOM 650 C CA . LEU A 1 81 ? -24.509 3.536 11.516 1.00 54.34 81 LEU A CA 1
ATOM 651 C C . LEU A 1 81 ? -25.792 2.685 11.405 1.00 54.34 81 LEU A C 1
ATOM 653 O O . LEU A 1 81 ? -26.156 2.012 12.364 1.00 54.34 81 LEU A O 1
ATOM 657 N N . ARG A 1 82 ? -26.497 2.719 10.266 1.00 55.44 82 ARG A N 1
ATOM 658 C CA . ARG A 1 82 ? -27.760 1.992 10.024 1.00 55.44 82 ARG A CA 1
ATOM 659 C C . ARG A 1 82 ? -27.746 1.087 8.782 1.00 55.44 82 ARG A C 1
ATOM 661 O O . ARG A 1 82 ? -28.812 0.732 8.287 1.00 55.44 82 ARG A O 1
ATOM 668 N N . ARG A 1 83 ? -26.572 0.747 8.238 1.00 64.81 83 ARG A N 1
ATOM 669 C CA . ARG A 1 83 ? -26.441 -0.044 7.000 1.00 64.81 83 ARG A CA 1
ATOM 670 C C . ARG A 1 83 ? -25.540 -1.263 7.198 1.00 64.81 83 ARG A C 1
ATOM 672 O O . ARG A 1 83 ? -24.318 -1.146 7.228 1.00 64.81 83 ARG A O 1
ATOM 679 N N . SER A 1 84 ? -26.165 -2.430 7.338 1.00 62.88 84 SER A N 1
ATOM 680 C CA . SER A 1 84 ? -25.493 -3.729 7.475 1.00 62.88 84 SER A CA 1
ATOM 681 C C . SER A 1 84 ? -24.783 -4.180 6.194 1.00 62.88 84 SER A C 1
ATOM 683 O O . SER A 1 84 ? -23.789 -4.886 6.274 1.00 62.88 84 SER A O 1
ATOM 685 N N . ASP A 1 85 ? -25.195 -3.689 5.022 1.00 72.62 85 ASP A N 1
ATOM 686 C CA . ASP A 1 85 ? -24.576 -3.926 3.704 1.00 72.62 85 ASP A CA 1
ATOM 687 C C . ASP A 1 85 ? -23.154 -3.334 3.544 1.00 72.62 85 ASP A C 1
ATOM 689 O O . ASP A 1 85 ? -22.565 -3.365 2.462 1.00 72.62 85 ASP A O 1
ATOM 693 N N . HIS A 1 86 ? -22.608 -2.747 4.610 1.00 78.56 86 HIS A N 1
ATOM 694 C CA . HIS A 1 86 ? -21.261 -2.176 4.692 1.00 78.56 86 HIS A CA 1
ATOM 695 C C . HIS A 1 86 ? -20.498 -2.593 5.960 1.00 78.56 86 HIS A C 1
ATOM 697 O O . HIS A 1 86 ? -19.432 -2.037 6.237 1.00 78.56 86 HIS A O 1
ATOM 703 N N . ARG A 1 87 ? -21.051 -3.536 6.734 1.00 83.00 87 ARG A N 1
ATOM 704 C CA . ARG A 1 87 ? -20.514 -3.986 8.019 1.00 83.00 87 ARG A CA 1
ATOM 705 C C . ARG A 1 87 ? -20.419 -5.500 8.044 1.00 83.00 87 ARG A C 1
ATOM 707 O O . ARG A 1 87 ? -21.439 -6.179 8.089 1.00 83.00 87 ARG A O 1
ATOM 714 N N . GLU A 1 88 ? -19.200 -6.013 8.061 1.00 86.25 88 GLU A N 1
ATOM 715 C CA . GLU A 1 88 ? -18.955 -7.445 8.170 1.00 86.25 88 GLU A CA 1
ATOM 716 C C . GLU A 1 88 ? -18.748 -7.832 9.642 1.00 86.25 88 GLU A C 1
ATOM 718 O O . GLU A 1 88 ? -17.985 -7.184 10.366 1.00 86.25 88 GLU A O 1
ATOM 723 N N . LYS A 1 89 ? -19.463 -8.860 10.118 1.00 87.62 89 LYS A N 1
ATOM 724 C CA . LYS A 1 89 ? -19.376 -9.315 11.515 1.00 87.62 89 LYS A CA 1
ATOM 725 C C . LYS A 1 89 ? -18.113 -10.146 11.694 1.00 87.62 89 LYS A C 1
ATOM 727 O O . LYS A 1 89 ? -17.932 -11.134 10.990 1.00 87.62 89 LYS A O 1
ATOM 732 N N . ILE A 1 90 ? -17.286 -9.790 12.672 1.00 89.06 90 ILE A N 1
ATOM 733 C CA . ILE A 1 90 ? -16.086 -10.558 13.013 1.00 89.06 90 ILE A CA 1
ATOM 734 C C . ILE A 1 90 ? -16.486 -11.698 13.953 1.00 89.06 90 ILE A C 1
ATOM 736 O O . ILE A 1 90 ? -17.197 -11.469 14.933 1.00 89.06 90 ILE A O 1
ATOM 740 N N . TYR A 1 91 ? -16.053 -12.921 13.642 1.00 86.44 91 TYR A N 1
ATOM 741 C CA . TYR A 1 91 ? -16.370 -14.120 14.434 1.00 86.44 91 TYR A CA 1
ATOM 742 C C . TYR A 1 91 ? -15.137 -14.829 15.006 1.00 86.44 91 TYR A C 1
ATOM 744 O O . TYR A 1 91 ? -15.260 -15.550 15.991 1.00 86.44 91 TYR A O 1
ATOM 752 N N . LYS A 1 92 ? -13.952 -14.624 14.421 1.00 87.81 92 LYS A N 1
ATOM 753 C CA . LYS A 1 92 ? -12.680 -15.187 14.894 1.00 87.81 92 LYS A CA 1
ATOM 754 C C . LYS A 1 92 ? -11.557 -14.175 14.689 1.00 87.81 92 LYS A C 1
ATOM 756 O O . LYS A 1 92 ? -11.548 -13.444 13.700 1.00 87.81 92 LYS A O 1
ATOM 761 N N . VAL A 1 93 ? -10.594 -14.174 15.605 1.00 89.06 93 VAL A N 1
ATOM 762 C CA . VAL A 1 93 ? -9.291 -13.512 15.454 1.00 89.06 93 VAL A CA 1
ATOM 763 C C . VAL A 1 93 ? -8.203 -14.547 15.722 1.00 89.06 93 VAL A C 1
ATOM 765 O O . VAL A 1 93 ? -8.409 -15.474 16.506 1.00 89.06 93 VAL A O 1
ATOM 768 N N . THR A 1 94 ? -7.059 -14.430 15.055 1.00 87.19 94 THR A N 1
ATOM 769 C CA . THR A 1 94 ? -5.849 -15.207 15.360 1.00 87.19 94 THR A CA 1
ATOM 770 C C . THR A 1 94 ? -4.625 -14.328 15.114 1.00 87.19 94 THR A C 1
ATOM 772 O O . THR A 1 94 ? -4.616 -13.545 14.166 1.00 87.19 94 THR A O 1
ATOM 775 N N . SER A 1 95 ? -3.621 -14.406 15.986 1.00 85.88 95 SER A N 1
ATOM 776 C CA . SER A 1 95 ? -2.452 -13.515 15.964 1.00 85.88 95 SER A CA 1
ATOM 777 C C . SER A 1 95 ? -1.236 -14.169 15.290 1.00 85.88 95 SER A C 1
ATOM 779 O O . SER A 1 95 ? -1.143 -15.399 15.215 1.00 85.88 95 SER A O 1
ATOM 781 N N . SER A 1 96 ? -0.318 -13.344 14.782 1.00 82.75 96 SER A N 1
ATOM 782 C CA . SER A 1 96 ? 0.978 -13.771 14.238 1.00 82.75 96 SER A CA 1
ATOM 783 C C . SER A 1 96 ? 1.871 -14.396 15.310 1.00 82.75 96 SER A C 1
ATOM 785 O O . SER A 1 96 ? 1.640 -14.217 16.509 1.00 82.75 96 SER A O 1
ATOM 787 N N . VAL A 1 97 ? 2.928 -15.102 14.894 1.00 75.19 97 VAL A N 1
ATOM 788 C CA . VAL A 1 97 ? 3.907 -15.729 15.808 1.00 75.19 97 VAL A CA 1
ATOM 789 C C . VAL A 1 97 ? 4.498 -14.726 16.814 1.00 75.19 97 VAL A C 1
ATOM 791 O O . VAL A 1 97 ? 4.705 -15.076 17.975 1.00 75.19 97 VAL A O 1
ATOM 794 N N . ASP A 1 98 ? 4.694 -13.473 16.402 1.00 76.81 98 ASP A N 1
ATOM 795 C CA . ASP A 1 98 ? 5.245 -12.380 17.214 1.00 76.81 98 ASP A CA 1
ATOM 796 C C . 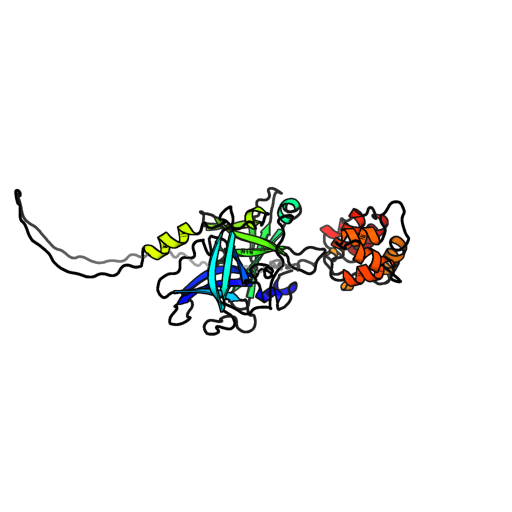ASP A 1 98 ? 4.199 -11.499 17.933 1.00 76.81 98 ASP A C 1
ATOM 798 O O . ASP A 1 98 ? 4.560 -10.490 18.531 1.00 76.81 98 ASP A O 1
ATOM 802 N N . ASP A 1 99 ? 2.911 -11.857 17.879 1.00 80.88 99 ASP A N 1
ATOM 803 C CA . ASP A 1 99 ? 1.776 -11.123 18.465 1.00 80.88 99 ASP A CA 1
ATOM 804 C C . ASP A 1 99 ? 1.607 -9.650 18.034 1.00 80.88 99 ASP A C 1
ATOM 806 O O . ASP A 1 99 ? 0.715 -8.983 18.555 1.00 80.88 99 ASP A O 1
ATOM 810 N N . HIS A 1 100 ? 2.361 -9.116 17.069 1.00 86.50 100 HIS A N 1
ATOM 811 C CA . HIS A 1 100 ? 2.171 -7.735 16.594 1.00 86.50 100 HIS A CA 1
ATOM 812 C C . HIS A 1 100 ? 1.003 -7.589 15.604 1.00 86.50 100 HIS A C 1
ATOM 814 O O . HIS A 1 100 ? 0.317 -6.560 15.579 1.00 86.50 100 HIS A O 1
ATOM 820 N N . VAL A 1 101 ? 0.755 -8.624 14.803 1.00 90.19 101 VAL A N 1
ATOM 821 C CA . VAL A 1 101 ? -0.254 -8.655 13.739 1.00 90.19 101 VAL A CA 1
ATOM 822 C C . VAL A 1 101 ? -1.394 -9.588 14.144 1.00 90.19 101 VAL A C 1
ATOM 824 O O . VAL A 1 101 ? -1.181 -10.610 14.794 1.00 90.19 101 VAL A O 1
ATOM 827 N N . SER A 1 102 ? -2.623 -9.251 13.754 1.00 91.31 102 SER A N 1
ATOM 828 C CA . SER A 1 102 ? -3.786 -10.118 13.947 1.00 91.31 102 SER A CA 1
ATOM 829 C C . SER A 1 102 ? -4.671 -10.186 12.704 1.00 91.31 102 SER A C 1
ATOM 831 O O . SER A 1 102 ? -4.986 -9.178 12.068 1.00 91.31 102 SER A O 1
ATOM 833 N N . PHE A 1 103 ? -5.082 -11.410 12.382 1.00 88.94 103 PHE A N 1
ATOM 834 C CA . PHE A 1 103 ? -5.960 -11.774 11.277 1.00 88.94 103 PHE A CA 1
ATOM 835 C C . PHE A 1 103 ? -7.380 -11.939 11.812 1.00 88.94 103 PHE A C 1
ATOM 837 O O . PHE A 1 103 ? -7.626 -12.766 12.692 1.00 88.94 103 PHE A O 1
ATOM 844 N N . ALA A 1 104 ? -8.315 -11.146 11.297 1.00 89.44 104 ALA A N 1
ATOM 845 C CA . ALA A 1 104 ? -9.710 -11.156 11.721 1.00 89.44 104 ALA A CA 1
ATOM 846 C C . ALA A 1 104 ? -10.607 -11.704 10.604 1.00 89.44 104 ALA A C 1
ATOM 848 O O . ALA A 1 104 ? -10.627 -11.171 9.493 1.00 89.44 104 ALA A O 1
ATOM 849 N N . PHE A 1 105 ? -11.352 -12.764 10.915 1.00 86.69 105 PHE A N 1
ATOM 850 C CA . PHE A 1 105 ? -12.230 -13.490 9.996 1.00 86.69 105 PHE A CA 1
ATOM 851 C C . PHE A 1 105 ? -13.673 -13.005 10.144 1.00 86.69 105 PHE A C 1
ATOM 853 O O . PHE A 1 105 ? -14.129 -12.757 11.269 1.00 86.69 105 PHE A O 1
ATOM 860 N N . TYR A 1 106 ? -14.388 -12.869 9.024 1.00 82.94 106 TYR A N 1
ATOM 861 C CA . TYR A 1 106 ? -15.706 -12.234 9.013 1.00 82.94 106 TYR A CA 1
ATOM 862 C C . TYR A 1 106 ? -16.770 -12.926 8.155 1.00 82.94 106 TYR A C 1
ATOM 864 O O . TYR A 1 106 ? -16.488 -13.503 7.106 1.00 82.94 106 TYR A O 1
ATOM 872 N N . ASP A 1 107 ? -18.020 -12.802 8.603 1.00 75.06 107 ASP A N 1
ATOM 873 C CA . ASP A 1 107 ? -19.216 -13.243 7.887 1.00 75.06 107 ASP A CA 1
ATOM 874 C C . ASP A 1 107 ? -19.541 -12.242 6.754 1.00 75.06 107 ASP A C 1
ATOM 876 O O . ASP A 1 107 ? -19.819 -11.070 7.033 1.00 75.06 107 ASP A O 1
ATOM 880 N N . GLY A 1 108 ? -19.546 -12.673 5.484 1.00 66.75 108 GLY A N 1
ATOM 881 C CA . GLY A 1 108 ? -20.051 -11.850 4.374 1.00 66.75 108 GLY A CA 1
ATOM 882 C C . GLY A 1 108 ? -19.671 -12.305 2.958 1.00 66.75 108 GLY A C 1
ATOM 883 O O . GLY A 1 108 ? -18.672 -12.983 2.748 1.00 66.75 108 GLY A O 1
ATOM 884 N N . GLU A 1 109 ? -20.455 -11.875 1.966 1.00 56.25 109 GLU A N 1
ATOM 885 C CA . GLU A 1 109 ? -20.163 -12.035 0.533 1.00 56.25 109 GLU A CA 1
ATOM 886 C C . GLU A 1 109 ? -19.507 -10.752 -0.005 1.00 56.25 109 GLU A C 1
ATOM 888 O O . GLU A 1 109 ? -20.173 -9.738 -0.214 1.00 56.25 109 GLU A O 1
ATOM 893 N N . SER A 1 110 ? -18.185 -10.760 -0.202 1.00 58.28 110 SER A N 1
ATOM 894 C CA . SER A 1 110 ? -17.437 -9.563 -0.612 1.00 58.28 110 SER A CA 1
ATOM 895 C C . SER A 1 110 ? -16.374 -9.885 -1.661 1.00 58.28 110 SER A C 1
ATOM 897 O O . SER A 1 110 ? -15.195 -9.933 -1.341 1.00 58.28 110 SER A O 1
ATOM 899 N N . GLU A 1 111 ? -16.749 -10.019 -2.935 1.00 54.94 111 GLU A N 1
ATOM 900 C CA . GLU A 1 111 ? -15.763 -10.053 -4.037 1.00 54.94 111 GLU A CA 1
ATOM 901 C C . GLU A 1 111 ? -15.081 -8.685 -4.269 1.00 54.94 111 GLU A C 1
ATOM 903 O O . GLU A 1 111 ? -14.036 -8.591 -4.913 1.00 54.94 111 GLU A O 1
ATOM 908 N N . GLU A 1 112 ? -15.659 -7.598 -3.745 1.00 65.94 112 GLU A N 1
ATOM 909 C CA . GLU A 1 112 ? -15.187 -6.236 -3.987 1.00 65.94 112 GLU A CA 1
ATOM 910 C C . GLU A 1 112 ? -14.172 -5.728 -2.951 1.00 65.94 112 GLU A C 1
ATOM 912 O O . GLU A 1 112 ? -14.528 -5.418 -1.814 1.00 65.94 112 GLU A O 1
ATOM 917 N N . GLY A 1 113 ? -12.954 -5.440 -3.415 1.00 69.81 113 GLY A N 1
ATOM 918 C CA . GLY A 1 113 ? -12.016 -4.557 -2.717 1.00 69.81 113 GLY A CA 1
ATOM 919 C C . GLY A 1 113 ? -11.066 -5.273 -1.770 1.00 69.81 113 GLY A C 1
ATOM 920 O O . GLY A 1 113 ? -11.242 -5.250 -0.555 1.00 69.81 113 GLY A O 1
ATOM 921 N N . PHE A 1 114 ? -10.009 -5.825 -2.357 1.00 81.06 114 PHE A N 1
ATOM 922 C CA . PHE A 1 114 ? -8.867 -6.417 -1.670 1.00 81.06 114 PHE A CA 1
ATOM 923 C C . PHE A 1 114 ? -7.586 -5.728 -2.124 1.00 81.06 114 PHE A C 1
ATOM 925 O O . PHE A 1 114 ? -7.513 -5.281 -3.271 1.00 81.06 114 PHE A O 1
ATOM 932 N N . LEU A 1 115 ? -6.579 -5.685 -1.252 1.00 81.94 115 LEU A N 1
ATOM 933 C CA . LEU A 1 115 ? -5.208 -5.372 -1.652 1.00 81.94 115 LEU A CA 1
ATOM 934 C C . LEU A 1 115 ? -4.354 -6.641 -1.687 1.00 81.94 115 LEU A C 1
ATOM 936 O O . LEU A 1 115 ? -4.666 -7.644 -1.039 1.00 81.94 115 LEU A O 1
ATOM 940 N N . GLU A 1 116 ? -3.279 -6.585 -2.468 1.00 82.88 116 GLU A N 1
ATOM 941 C CA . GLU A 1 116 ? -2.231 -7.601 -2.441 1.00 82.88 116 GLU A CA 1
ATOM 942 C C . GLU A 1 116 ? -1.302 -7.318 -1.258 1.00 82.88 116 GLU A C 1
ATOM 944 O O . GLU A 1 116 ? -1.010 -6.163 -0.939 1.00 82.88 116 GLU A O 1
ATOM 949 N N . VAL A 1 117 ? -0.881 -8.379 -0.578 1.00 82.31 117 VAL A N 1
ATOM 950 C CA . VAL A 1 117 ? 0.051 -8.314 0.550 1.00 82.31 117 VAL A CA 1
ATOM 951 C C . VAL A 1 117 ? 1.452 -8.562 0.018 1.00 82.31 117 VAL A C 1
ATOM 953 O O . VAL A 1 117 ? 1.627 -9.305 -0.950 1.00 82.31 117 VAL A O 1
ATOM 956 N N . ASP A 1 118 ? 2.437 -7.905 0.608 1.00 81.31 118 ASP A N 1
ATOM 957 C CA . ASP A 1 118 ? 3.832 -8.225 0.360 1.00 81.31 118 ASP A CA 1
ATOM 958 C C . ASP A 1 118 ? 4.233 -9.519 1.080 1.00 81.31 118 ASP A C 1
ATOM 960 O O . ASP A 1 118 ? 3.816 -9.761 2.209 1.00 81.31 118 ASP A O 1
ATOM 964 N N . ASP A 1 119 ? 5.036 -10.347 0.421 1.00 71.31 119 ASP A N 1
ATOM 965 C CA . ASP A 1 119 ? 5.515 -11.643 0.922 1.00 71.31 119 ASP A CA 1
ATOM 966 C C . ASP A 1 119 ? 6.561 -11.515 2.047 1.00 71.31 119 ASP A C 1
ATOM 968 O O . ASP A 1 119 ? 6.898 -12.501 2.699 1.00 71.31 119 ASP A O 1
ATOM 972 N N . GLY A 1 120 ? 7.039 -10.296 2.313 1.00 72.31 120 GLY A N 1
ATOM 973 C CA . GLY A 1 120 ? 8.069 -9.985 3.300 1.00 72.31 120 GLY A CA 1
ATOM 974 C C . GLY A 1 120 ? 9.349 -9.449 2.662 1.00 72.31 120 GLY A C 1
ATOM 975 O O . GLY A 1 120 ? 10.170 -8.851 3.362 1.00 72.31 120 GLY A O 1
ATOM 976 N N . THR A 1 121 ? 9.498 -9.576 1.337 1.00 73.38 121 THR A N 1
ATOM 977 C CA . THR A 1 121 ? 10.651 -9.043 0.592 1.00 73.38 121 THR A CA 1
ATOM 978 C C . THR A 1 121 ? 10.786 -7.523 0.719 1.00 73.38 121 THR A C 1
ATOM 980 O O . THR A 1 121 ? 11.902 -6.996 0.688 1.00 73.38 121 THR A O 1
ATOM 983 N N . PHE A 1 122 ? 9.689 -6.795 0.969 1.00 76.88 122 PHE A N 1
ATOM 984 C CA . PHE A 1 122 ? 9.739 -5.359 1.236 1.00 76.88 122 PHE A CA 1
ATOM 985 C C . PHE A 1 122 ? 10.664 -5.001 2.408 1.00 76.88 122 PHE A C 1
ATOM 987 O O . PHE A 1 122 ? 11.359 -3.984 2.336 1.00 76.88 122 PHE A O 1
ATOM 994 N N . TYR A 1 123 ? 10.719 -5.826 3.461 1.00 73.94 123 TYR A N 1
ATOM 995 C CA . TYR A 1 123 ? 11.552 -5.559 4.637 1.00 73.94 123 TYR A CA 1
ATOM 996 C C . TYR A 1 123 ? 13.052 -5.550 4.302 1.00 73.94 123 TYR A C 1
ATOM 998 O O . TYR A 1 123 ? 13.799 -4.726 4.830 1.00 73.94 123 TYR A O 1
ATOM 1006 N N . GLU A 1 124 ? 13.492 -6.393 3.364 1.00 71.94 124 GLU A N 1
ATOM 1007 C CA . GLU A 1 124 ? 14.873 -6.390 2.867 1.00 71.94 124 GLU A CA 1
ATOM 1008 C C . GLU A 1 124 ? 15.178 -5.111 2.071 1.00 71.94 124 GLU A C 1
ATOM 1010 O O . GLU A 1 124 ? 16.248 -4.514 2.206 1.00 71.94 124 GLU A O 1
ATOM 1015 N N . THR A 1 125 ? 14.205 -4.637 1.284 1.00 70.62 125 THR A N 1
ATOM 1016 C CA . THR A 1 125 ? 14.324 -3.403 0.488 1.00 70.62 125 THR A CA 1
ATOM 1017 C C . THR A 1 125 ? 14.101 -2.111 1.281 1.00 70.62 125 THR A C 1
ATOM 1019 O O . THR A 1 125 ? 14.308 -1.025 0.741 1.00 70.62 125 THR A O 1
ATOM 1022 N N . LEU A 1 126 ? 13.720 -2.194 2.562 1.00 74.25 126 LEU A N 1
ATOM 1023 C CA . LEU A 1 126 ? 13.277 -1.063 3.389 1.00 74.25 126 LEU A CA 1
ATOM 1024 C C . LEU A 1 126 ? 14.282 0.106 3.416 1.00 74.25 126 LEU A C 1
ATOM 1026 O O . LEU A 1 126 ? 13.888 1.269 3.346 1.00 74.25 126 LEU A O 1
ATOM 1030 N N . GLN A 1 127 ? 15.583 -0.202 3.397 1.00 68.12 127 GLN A N 1
ATOM 1031 C CA . GLN A 1 127 ? 16.680 0.779 3.362 1.00 68.12 127 GLN A CA 1
ATOM 1032 C C . GLN A 1 127 ? 16.673 1.684 2.111 1.00 68.12 127 GLN A C 1
ATOM 1034 O O . GLN A 1 127 ? 17.328 2.725 2.098 1.00 68.12 127 GLN A O 1
ATOM 1039 N N . MET A 1 128 ? 15.948 1.306 1.052 1.00 68.00 128 MET A N 1
ATOM 1040 C CA . MET A 1 128 ? 15.797 2.080 -0.187 1.00 68.00 128 MET A CA 1
ATOM 1041 C C . MET A 1 128 ? 14.624 3.078 -0.136 1.00 68.00 128 MET A C 1
ATOM 1043 O O . MET A 1 128 ? 14.374 3.796 -1.110 1.00 68.00 128 MET A O 1
ATOM 1047 N N . HIS A 1 129 ? 13.882 3.138 0.976 1.00 75.12 129 HIS A N 1
ATOM 1048 C CA . HIS A 1 129 ? 12.664 3.934 1.106 1.00 75.12 129 HIS A CA 1
ATOM 1049 C C . HIS A 1 129 ? 12.768 4.987 2.214 1.00 75.12 129 HIS A C 1
ATOM 1051 O O . HIS A 1 129 ? 12.623 4.691 3.393 1.00 75.12 129 HIS A O 1
ATOM 1057 N N . ASN A 1 130 ? 12.905 6.260 1.839 1.00 78.38 130 ASN A N 1
ATOM 1058 C CA . ASN A 1 130 ? 12.977 7.360 2.815 1.00 78.38 130 ASN A CA 1
ATOM 1059 C C . ASN A 1 130 ? 11.600 7.794 3.358 1.00 78.38 130 ASN A C 1
ATOM 1061 O O . ASN A 1 130 ? 11.534 8.544 4.331 1.00 78.38 130 ASN A O 1
ATOM 1065 N N . THR A 1 131 ? 10.498 7.369 2.729 1.00 86.69 131 THR A N 1
ATOM 1066 C CA . THR A 1 131 ? 9.136 7.826 3.052 1.00 86.69 131 THR A CA 1
ATOM 1067 C C . THR A 1 131 ? 8.125 6.692 2.920 1.00 86.69 131 THR A C 1
ATOM 1069 O O . THR A 1 131 ? 8.098 5.990 1.909 1.00 86.69 131 THR A O 1
ATOM 1072 N N . LEU A 1 132 ? 7.256 6.558 3.919 1.00 90.19 132 LEU A N 1
ATOM 1073 C CA . LEU A 1 132 ? 6.171 5.583 3.985 1.00 90.19 132 LEU A CA 1
ATOM 1074 C C . LEU A 1 132 ? 4.823 6.279 4.160 1.00 90.19 132 LEU A C 1
ATOM 1076 O O . LEU A 1 132 ? 4.730 7.369 4.732 1.00 90.19 132 LEU A O 1
ATOM 1080 N N . TYR A 1 133 ? 3.769 5.604 3.708 1.00 92.75 133 TYR A N 1
ATOM 1081 C CA . TYR A 1 133 ? 2.403 6.102 3.767 1.00 92.75 133 TYR A CA 1
ATOM 1082 C C . TYR A 1 133 ? 1.484 5.060 4.397 1.00 92.75 133 TYR A C 1
ATOM 1084 O O . TYR A 1 133 ? 1.328 3.962 3.863 1.00 92.75 133 TYR A O 1
ATOM 1092 N N . ALA A 1 134 ? 0.851 5.423 5.507 1.00 95.81 134 ALA A N 1
ATOM 1093 C CA . ALA A 1 134 ? -0.216 4.648 6.120 1.00 95.81 134 ALA A CA 1
ATOM 1094 C C . ALA A 1 134 ? -1.566 5.347 5.935 1.00 95.81 134 ALA A C 1
ATOM 1096 O O . ALA A 1 134 ? -1.623 6.580 5.908 1.00 95.81 134 ALA A O 1
ATOM 1097 N N . TYR A 1 135 ? -2.650 4.580 5.805 1.00 95.19 135 TYR A N 1
ATOM 1098 C CA . TYR A 1 135 ? -3.954 5.129 5.419 1.00 95.19 135 TYR A CA 1
ATOM 1099 C C . TYR A 1 135 ? -5.090 4.709 6.352 1.00 95.19 135 TYR A C 1
ATOM 1101 O O . TYR A 1 135 ? -5.464 3.543 6.430 1.00 95.19 135 TYR A O 1
ATOM 1109 N N . ALA A 1 136 ? -5.672 5.704 7.016 1.00 94.62 136 ALA A N 1
ATOM 1110 C CA . ALA A 1 136 ? -6.918 5.609 7.770 1.00 94.62 136 ALA A CA 1
ATOM 1111 C C . ALA A 1 136 ? -8.043 6.343 7.012 1.00 94.62 136 ALA A C 1
ATOM 1113 O O . ALA A 1 136 ? -7.816 6.929 5.951 1.00 94.62 136 ALA A O 1
ATOM 1114 N N . PHE A 1 137 ? -9.259 6.367 7.557 1.00 91.25 137 PHE A N 1
ATOM 1115 C CA . PHE A 1 137 ? -10.324 7.238 7.051 1.00 91.25 137 PHE A CA 1
ATOM 1116 C C . PHE A 1 137 ? -11.192 7.808 8.174 1.00 91.25 137 PHE A C 1
ATOM 1118 O O . PHE A 1 137 ? -11.359 7.200 9.230 1.00 91.25 137 PHE A O 1
ATOM 1125 N N . GLU A 1 138 ? -11.757 8.988 7.940 1.00 87.50 138 GLU A N 1
ATOM 1126 C CA . GLU A 1 138 ? -12.654 9.665 8.871 1.00 87.50 138 GLU A CA 1
ATOM 1127 C C . GLU A 1 138 ? -13.847 10.232 8.098 1.00 87.50 138 GLU A C 1
ATOM 1129 O O . GLU A 1 138 ? -13.716 11.156 7.289 1.00 87.50 138 GLU A O 1
ATOM 1134 N N . GLY A 1 139 ? -15.017 9.625 8.305 1.00 84.44 139 GLY A N 1
ATOM 1135 C CA . GLY A 1 139 ? -16.182 9.854 7.461 1.00 84.44 139 GLY A CA 1
ATOM 1136 C C . GLY A 1 139 ? -15.858 9.554 5.993 1.00 84.44 139 GLY A C 1
ATOM 1137 O O . GLY A 1 139 ? -15.512 8.429 5.635 1.00 84.44 139 GLY A O 1
ATOM 1138 N N . LYS A 1 140 ? -15.965 10.572 5.131 1.00 84.38 140 LYS A N 1
ATOM 1139 C CA . LYS A 1 140 ? -15.729 10.446 3.680 1.00 84.38 140 LYS A CA 1
ATOM 1140 C C . LYS A 1 140 ? -14.256 10.621 3.292 1.00 84.38 140 LYS A C 1
ATOM 1142 O O . LYS A 1 140 ? -13.899 10.325 2.150 1.00 84.38 140 LYS A O 1
ATOM 1147 N N . ASP A 1 141 ? -13.429 11.145 4.195 1.00 87.25 141 ASP A N 1
ATOM 1148 C CA . ASP A 1 141 ? -12.063 11.573 3.899 1.00 87.25 141 ASP A CA 1
ATOM 1149 C C . ASP A 1 141 ? -11.083 10.425 4.175 1.00 87.25 141 ASP A C 1
ATOM 1151 O O . ASP A 1 141 ? -11.126 9.815 5.243 1.00 87.25 141 ASP A O 1
ATOM 1155 N N . ILE A 1 142 ? -10.169 10.151 3.241 1.00 91.75 142 ILE A N 1
ATOM 1156 C CA . ILE A 1 142 ? -9.034 9.250 3.488 1.00 91.75 142 ILE A CA 1
ATOM 1157 C C . ILE A 1 142 ? -7.905 10.083 4.100 1.00 91.75 142 ILE A C 1
ATOM 1159 O O . ILE A 1 142 ? -7.523 11.119 3.554 1.00 91.75 142 ILE A O 1
ATOM 1163 N N . VAL A 1 143 ? -7.377 9.634 5.237 1.00 93.31 143 VAL A N 1
ATOM 1164 C CA . VAL A 1 143 ? -6.322 10.320 5.988 1.00 93.31 143 VAL A CA 1
ATOM 1165 C C . VAL A 1 143 ? -5.007 9.581 5.784 1.00 93.31 143 VAL A C 1
ATOM 1167 O O . VAL A 1 143 ? -4.871 8.419 6.160 1.00 93.31 143 VAL A O 1
ATOM 1170 N N . ALA A 1 144 ? -4.034 10.269 5.191 1.00 94.94 144 ALA A N 1
ATOM 1171 C CA . ALA A 1 144 ? -2.676 9.778 5.026 1.00 94.94 144 ALA A CA 1
ATOM 1172 C C . ALA A 1 144 ? -1.824 10.181 6.235 1.00 94.94 144 ALA A C 1
ATOM 1174 O O . ALA A 1 144 ? -1.737 11.366 6.566 1.00 94.94 144 ALA A O 1
ATOM 1175 N N . LEU A 1 145 ? -1.165 9.206 6.854 1.00 95.38 145 LEU A N 1
ATOM 1176 C CA . LEU A 1 145 ? -0.110 9.399 7.840 1.00 95.38 145 LEU A CA 1
ATOM 1177 C C . LEU A 1 145 ? 1.228 9.125 7.145 1.00 95.38 145 LEU A C 1
ATOM 1179 O O . LEU A 1 145 ? 1.410 8.069 6.540 1.00 95.38 145 LEU A O 1
ATOM 1183 N N . ILE A 1 146 ? 2.135 10.097 7.186 1.00 93.50 146 ILE A N 1
ATOM 1184 C CA . ILE A 1 146 ? 3.388 10.100 6.427 1.00 93.50 146 ILE A CA 1
ATOM 1185 C C . ILE A 1 146 ? 4.544 9.975 7.408 1.00 93.50 146 ILE A C 1
ATOM 1187 O O . ILE A 1 146 ? 4.714 10.825 8.287 1.00 93.50 146 ILE A O 1
ATOM 1191 N N . PHE A 1 147 ? 5.323 8.912 7.246 1.00 92.25 147 PHE A N 1
ATOM 1192 C CA . PHE A 1 147 ? 6.485 8.618 8.072 1.00 92.25 147 PHE A CA 1
ATOM 1193 C C . PHE A 1 147 ? 7.752 8.741 7.234 1.00 92.25 147 PHE A C 1
ATOM 1195 O O . PHE A 1 147 ? 7.780 8.302 6.086 1.00 92.25 147 PHE A O 1
ATOM 1202 N N . GLU A 1 148 ? 8.807 9.300 7.813 1.00 90.69 148 GLU A N 1
ATOM 1203 C CA . GLU A 1 148 ? 10.101 9.482 7.156 1.00 90.69 148 GLU A CA 1
ATOM 1204 C C . GLU A 1 148 ? 11.213 8.905 8.033 1.00 90.69 148 GLU A C 1
ATOM 1206 O O . GLU A 1 148 ? 11.222 9.115 9.251 1.00 90.69 148 GLU A O 1
ATOM 1211 N N . ASP A 1 149 ? 12.157 8.197 7.415 1.00 83.25 149 ASP A N 1
ATOM 1212 C CA . ASP A 1 149 ? 13.461 7.946 8.027 1.00 83.25 149 ASP A CA 1
ATOM 1213 C C . ASP A 1 149 ? 14.362 9.146 7.709 1.00 83.25 149 ASP A C 1
ATOM 1215 O O . ASP A 1 149 ? 14.513 9.545 6.553 1.00 83.25 149 ASP A O 1
ATOM 1219 N N . LYS A 1 150 ? 14.927 9.758 8.752 1.00 63.12 150 LYS A N 1
ATOM 1220 C CA . LYS A 1 150 ? 15.771 10.954 8.633 1.00 63.12 150 LYS A CA 1
ATOM 1221 C C . LYS A 1 150 ? 17.269 10.653 8.626 1.00 63.12 150 LYS A C 1
ATOM 1223 O O . LYS A 1 150 ? 18.042 11.575 8.376 1.00 63.12 150 LYS A O 1
ATOM 1228 N N . TYR A 1 151 ? 17.674 9.412 8.908 1.00 59.19 151 TYR A N 1
ATOM 1229 C CA . TYR A 1 151 ? 19.0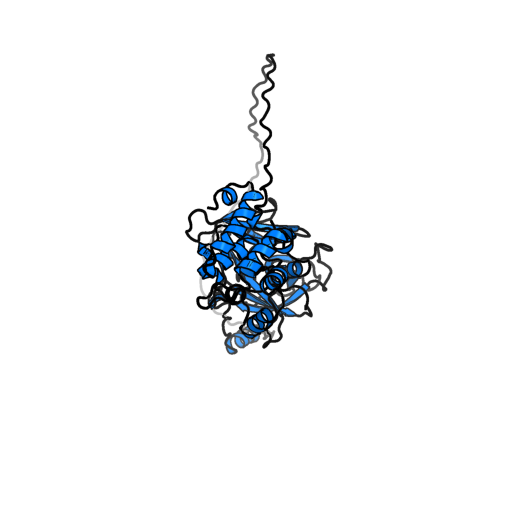74 9.044 9.157 1.00 59.19 151 TYR A CA 1
ATOM 1230 C C . TYR A 1 151 ? 19.488 7.669 8.599 1.00 59.19 151 TYR A C 1
ATOM 1232 O O . TYR A 1 151 ? 20.592 7.219 8.898 1.00 59.19 151 TYR A O 1
ATOM 1240 N N . SER A 1 152 ? 18.639 7.011 7.799 1.00 61.34 152 SER A N 1
ATOM 1241 C CA . SER A 1 152 ? 18.858 5.642 7.292 1.00 61.34 152 SER A CA 1
ATOM 1242 C C . SER A 1 152 ? 19.064 4.622 8.424 1.00 61.34 152 SER A C 1
ATOM 1244 O O . SER A 1 152 ? 19.852 3.686 8.305 1.00 61.34 152 SER A O 1
ATOM 1246 N N . SER A 1 153 ? 18.370 4.828 9.548 1.00 62.69 153 SER A N 1
ATOM 1247 C CA . SER A 1 153 ? 18.417 3.971 10.739 1.00 62.69 153 SER A CA 1
ATOM 1248 C C . SER A 1 153 ? 17.238 2.992 10.829 1.00 62.69 153 SER A C 1
ATOM 1250 O O . SER A 1 153 ? 17.073 2.334 11.856 1.00 62.69 153 SER A O 1
ATOM 1252 N N . ASN A 1 154 ? 16.391 2.938 9.795 1.00 67.69 154 ASN A N 1
ATOM 1253 C CA . ASN A 1 154 ? 15.074 2.294 9.756 1.00 67.69 154 ASN A CA 1
ATOM 1254 C C . ASN A 1 154 ? 14.103 2.800 10.850 1.00 67.69 154 ASN A C 1
ATOM 1256 O O . ASN A 1 154 ? 13.056 2.197 11.094 1.00 67.69 154 ASN A O 1
ATOM 1260 N N . GLU A 1 155 ? 14.408 3.925 11.512 1.00 81.25 155 GLU A N 1
ATOM 1261 C CA . GLU A 1 155 ? 13.606 4.476 12.612 1.00 81.25 155 GLU A CA 1
ATOM 1262 C C . GLU A 1 155 ? 12.602 5.527 12.106 1.00 81.25 155 GLU A C 1
ATOM 1264 O O . GLU A 1 155 ? 12.670 6.717 12.432 1.00 81.25 155 GLU A O 1
ATOM 1269 N N . TYR A 1 156 ? 11.660 5.062 11.286 1.00 87.31 156 TYR A N 1
ATOM 1270 C CA . TYR A 1 156 ? 10.607 5.874 10.679 1.00 87.31 156 TYR A CA 1
ATOM 1271 C C . TYR A 1 156 ? 9.770 6.641 11.708 1.00 87.31 156 TYR A C 1
ATOM 1273 O O . TYR A 1 156 ? 9.106 6.056 12.568 1.00 87.31 156 TYR A O 1
ATOM 1281 N N . LYS A 1 157 ? 9.737 7.969 11.569 1.00 89.50 157 LYS A N 1
ATOM 1282 C CA . LYS A 1 157 ? 8.995 8.879 12.455 1.00 89.50 157 LYS A CA 1
ATOM 1283 C C . LYS A 1 157 ? 7.886 9.579 11.688 1.00 89.50 157 LYS A C 1
ATOM 1285 O O . LYS A 1 157 ? 8.087 9.991 10.552 1.00 89.50 157 LYS A O 1
ATOM 1290 N N . LEU A 1 158 ? 6.719 9.724 12.315 1.00 92.12 158 LEU A N 1
ATOM 1291 C CA . LEU A 1 158 ? 5.586 10.458 11.749 1.00 92.12 158 LEU A CA 1
ATOM 1292 C C . LEU A 1 158 ? 5.968 11.937 11.577 1.00 92.12 158 LEU A C 1
ATOM 1294 O O . LEU A 1 158 ? 6.296 12.598 12.562 1.00 92.12 158 LEU A O 1
ATOM 1298 N N . THR A 1 159 ? 5.917 12.461 10.351 1.00 91.62 159 THR A N 1
ATOM 1299 C CA . THR A 1 159 ? 6.275 13.862 10.056 1.00 91.62 159 THR A CA 1
ATOM 1300 C C . THR A 1 159 ? 5.127 14.696 9.502 1.00 91.62 159 THR A C 1
ATOM 1302 O O . THR A 1 159 ? 5.114 15.907 9.719 1.00 91.62 159 THR A O 1
ATOM 1305 N N . ARG A 1 160 ? 4.137 14.086 8.833 1.00 93.12 160 ARG A N 1
ATOM 1306 C CA . ARG A 1 160 ? 2.968 14.797 8.283 1.00 93.12 160 ARG A CA 1
ATOM 1307 C C . ARG A 1 160 ? 1.707 13.928 8.354 1.00 93.12 160 ARG A C 1
ATOM 1309 O O . ARG A 1 160 ? 1.759 12.722 8.140 1.00 93.12 160 ARG A O 1
ATOM 1316 N N . VAL A 1 161 ? 0.559 14.549 8.622 1.00 93.94 161 VAL A N 1
ATOM 1317 C CA . VAL A 1 161 ? -0.776 13.927 8.544 1.00 93.94 161 VAL A CA 1
ATOM 1318 C C . VAL A 1 161 ? -1.622 14.785 7.607 1.00 93.94 161 VAL A C 1
ATOM 1320 O O . VAL A 1 161 ? -1.603 16.005 7.726 1.00 93.94 161 VAL A O 1
ATOM 1323 N N . SER A 1 162 ? -2.359 14.188 6.666 1.00 92.88 162 SER A N 1
ATOM 1324 C CA . SER A 1 162 ? -3.102 14.953 5.642 1.00 92.88 162 SER A CA 1
ATOM 1325 C C . SER A 1 162 ? -4.362 15.665 6.153 1.00 92.88 162 SER A C 1
ATOM 1327 O O . SER A 1 162 ? -5.040 16.336 5.379 1.00 92.88 162 SER A O 1
ATOM 1329 N N . LYS A 1 163 ? -4.704 15.490 7.433 1.00 91.25 163 LYS A N 1
ATOM 1330 C CA . LYS A 1 163 ? -5.840 16.111 8.118 1.00 91.25 163 LYS A CA 1
ATOM 1331 C C . LYS A 1 163 ? -5.418 16.434 9.551 1.00 91.25 163 LYS A C 1
ATOM 1333 O O . LYS A 1 163 ? -5.364 15.539 10.387 1.00 91.25 163 LYS A O 1
ATOM 1338 N N . GLU A 1 164 ? -5.095 17.696 9.825 1.00 86.44 164 GLU A N 1
ATOM 1339 C CA . GLU A 1 164 ? -4.504 18.133 11.106 1.00 86.44 164 GLU A CA 1
ATOM 1340 C C . GLU A 1 164 ? -5.380 17.815 12.329 1.00 86.44 164 GLU A C 1
ATOM 1342 O O . GLU A 1 164 ? -4.863 17.539 13.407 1.00 86.44 164 GLU A O 1
ATOM 1347 N N . SER A 1 165 ? -6.706 17.800 12.160 1.00 90.69 165 SER A N 1
ATOM 1348 C CA . SER A 1 165 ? -7.664 17.476 13.224 1.00 90.69 165 SER A CA 1
ATOM 1349 C C . SER A 1 165 ? -7.807 15.977 13.517 1.00 90.69 165 SER A C 1
ATOM 1351 O O . SER A 1 165 ? -8.566 15.616 14.415 1.00 90.69 165 SER A O 1
ATOM 1353 N N . PHE A 1 166 ? -7.163 15.094 12.745 1.00 91.25 166 PHE A N 1
ATOM 1354 C CA . PHE A 1 166 ? -7.346 13.653 12.900 1.00 91.25 166 PHE A CA 1
ATOM 1355 C C . PHE A 1 166 ? -6.690 13.153 14.203 1.00 91.25 166 PHE A C 1
ATOM 1357 O O . PHE A 1 166 ? -5.499 13.394 14.424 1.00 91.25 166 PHE A O 1
ATOM 1364 N N . PRO A 1 167 ? -7.411 12.411 15.066 1.00 91.06 167 PRO A N 1
ATOM 1365 C CA . PRO A 1 167 ? -6.880 11.928 16.339 1.00 91.06 167 PRO A CA 1
ATOM 1366 C C . PRO A 1 167 ? -5.885 10.777 16.122 1.00 91.06 167 PRO A C 1
ATOM 1368 O O . PRO A 1 167 ? -6.256 9.607 16.192 1.00 91.06 167 PRO A O 1
ATOM 1371 N N . ILE A 1 168 ? -4.612 11.124 15.891 1.00 91.69 168 ILE A N 1
ATOM 1372 C CA . ILE A 1 168 ? -3.513 10.239 15.455 1.00 91.69 168 ILE A CA 1
ATOM 1373 C C . ILE A 1 168 ? -3.565 8.843 16.092 1.00 91.69 168 ILE A C 1
ATOM 1375 O O . ILE A 1 168 ? -3.595 7.859 15.361 1.00 91.69 168 ILE A O 1
ATOM 1379 N N . LYS A 1 169 ? -3.668 8.730 17.427 1.00 90.12 169 LYS A N 1
ATOM 1380 C CA . LYS A 1 169 ? -3.683 7.438 18.150 1.00 90.12 169 LYS A CA 1
ATOM 1381 C C . LYS A 1 169 ? -4.775 6.448 17.696 1.00 90.12 169 LYS A C 1
ATOM 1383 O O . LYS A 1 169 ? -4.629 5.256 17.943 1.00 90.12 169 LYS A O 1
ATOM 1388 N N . LYS A 1 170 ? -5.836 6.895 17.009 1.00 90.50 170 LYS A N 1
ATOM 1389 C CA . LYS A 1 170 ? -6.864 6.013 16.420 1.00 90.50 170 LYS A CA 1
ATOM 1390 C C . LYS A 1 170 ? -6.412 5.290 15.146 1.00 90.50 170 LYS A C 1
ATOM 1392 O O . LYS A 1 170 ? -7.077 4.343 14.754 1.00 90.50 170 LYS A O 1
ATOM 1397 N N . ALA A 1 171 ? -5.303 5.686 14.515 1.00 94.62 171 ALA A N 1
ATOM 1398 C CA . ALA A 1 171 ? -4.763 5.026 13.320 1.00 94.62 171 ALA A CA 1
ATOM 1399 C C . ALA A 1 171 ? -3.983 3.724 13.601 1.00 94.62 171 ALA A C 1
ATOM 1401 O O . ALA A 1 171 ? -3.372 3.182 12.683 1.00 94.62 171 ALA A O 1
ATOM 1402 N N . LYS A 1 172 ? -4.004 3.181 14.827 1.00 95.31 172 LYS A N 1
ATOM 1403 C CA . LYS A 1 172 ? -3.520 1.812 15.067 1.00 95.31 172 LYS A CA 1
ATOM 1404 C C . LYS A 1 172 ? -4.306 0.802 14.207 1.00 95.31 172 LYS A C 1
ATOM 1406 O O . LYS A 1 172 ? -5.510 0.952 13.985 1.00 95.31 172 LYS A O 1
ATOM 1411 N N . GLY A 1 173 ? -3.592 -0.177 13.663 1.00 96.00 173 GLY A N 1
ATOM 1412 C CA . GLY A 1 173 ? -4.044 -1.119 12.638 1.00 96.00 173 GLY A CA 1
ATOM 1413 C C . GLY A 1 173 ? -4.168 -0.550 11.216 1.00 96.00 173 GLY A C 1
ATOM 1414 O O . GLY A 1 173 ? -4.463 -1.311 10.299 1.00 96.00 173 GLY A O 1
ATOM 1415 N N . ALA A 1 174 ? -3.941 0.751 10.983 1.00 96.56 174 ALA A N 1
ATOM 1416 C CA . ALA A 1 174 ? -4.024 1.314 9.632 1.00 96.56 174 ALA A CA 1
ATOM 1417 C C . ALA A 1 174 ? -2.920 0.733 8.725 1.00 96.56 174 ALA A C 1
ATOM 1419 O O . ALA A 1 174 ? -1.755 0.732 9.131 1.00 96.56 174 ALA A O 1
ATOM 1420 N N . PRO A 1 175 ? -3.242 0.259 7.508 1.00 95.56 175 PRO A N 1
ATOM 1421 C CA . PRO A 1 175 ? -2.266 -0.352 6.611 1.00 95.56 175 PRO A CA 1
ATOM 1422 C C . PRO A 1 175 ? -1.220 0.648 6.125 1.00 95.56 175 PRO A C 1
ATOM 1424 O O . PRO A 1 175 ? -1.555 1.766 5.723 1.00 95.56 175 PRO A O 1
ATOM 1427 N N . ILE A 1 176 ? 0.034 0.199 6.090 1.00 94.69 176 ILE A N 1
ATOM 1428 C CA . ILE A 1 176 ? 1.130 0.838 5.363 1.00 94.69 176 ILE A CA 1
ATOM 1429 C C . ILE A 1 176 ? 1.080 0.316 3.932 1.00 94.69 176 ILE A C 1
ATOM 1431 O O . ILE A 1 176 ? 1.149 -0.893 3.695 1.00 94.69 176 ILE A O 1
ATOM 1435 N N . ILE A 1 177 ? 0.942 1.234 2.981 1.00 90.88 177 ILE A N 1
ATOM 1436 C CA . ILE A 1 177 ? 0.730 0.907 1.575 1.00 90.88 177 ILE A CA 1
ATOM 1437 C C . ILE A 1 177 ? 1.910 1.412 0.756 1.00 90.88 177 ILE A C 1
ATOM 1439 O O . ILE A 1 177 ? 2.153 2.618 0.650 1.00 90.88 177 ILE A O 1
ATOM 1443 N N . HIS A 1 178 ? 2.624 0.469 0.150 1.00 86.06 178 HIS A N 1
ATOM 1444 C CA . HIS A 1 178 ? 3.660 0.750 -0.826 1.00 86.06 178 HIS A CA 1
ATOM 1445 C C . HIS A 1 178 ? 3.051 0.878 -2.227 1.00 86.06 178 HIS A C 1
ATOM 1447 O O . HIS A 1 178 ? 2.146 0.134 -2.610 1.00 86.06 178 HIS A O 1
ATOM 1453 N N . TYR A 1 179 ? 3.588 1.813 -3.008 1.00 78.19 179 TYR A N 1
ATOM 1454 C CA . TYR A 1 179 ? 3.293 1.941 -4.431 1.00 78.19 179 TYR A CA 1
ATOM 1455 C C . TYR A 1 179 ? 4.566 1.620 -5.195 1.00 78.19 179 TYR A C 1
ATOM 1457 O O . TYR A 1 179 ? 5.411 2.504 -5.367 1.00 78.19 179 TYR A O 1
ATOM 1465 N N . ASP A 1 180 ? 4.683 0.374 -5.641 1.00 72.69 180 ASP A N 1
ATOM 1466 C CA . ASP A 1 180 ? 5.788 -0.035 -6.497 1.00 72.69 180 ASP A CA 1
ATOM 1467 C C . ASP A 1 180 ? 5.799 0.845 -7.753 1.00 72.69 180 ASP A C 1
ATOM 1469 O O . ASP A 1 180 ? 4.800 1.004 -8.451 1.00 72.69 180 ASP A O 1
ATOM 1473 N N . GLN A 1 181 ? 6.951 1.434 -8.052 1.00 70.06 181 GLN A N 1
ATOM 1474 C CA . GLN A 1 181 ? 7.146 2.243 -9.250 1.00 70.06 181 GLN A CA 1
ATOM 1475 C C . GLN A 1 181 ? 6.965 1.438 -10.553 1.00 70.06 181 GLN A C 1
ATOM 1477 O O . GLN A 1 181 ? 6.776 2.034 -11.621 1.00 70.06 181 GLN A O 1
ATOM 1482 N N . CYS A 1 182 ? 7.007 0.105 -10.471 1.00 69.75 182 CYS A N 1
ATOM 1483 C CA . CYS A 1 182 ? 6.777 -0.845 -11.551 1.00 69.75 182 CYS A CA 1
ATOM 1484 C C . CYS A 1 182 ? 5.351 -1.421 -11.627 1.00 69.75 182 CYS A C 1
ATOM 1486 O O . CYS A 1 182 ? 5.040 -2.048 -12.644 1.00 69.75 182 CYS A O 1
ATOM 1488 N N . SER A 1 183 ? 4.466 -1.175 -10.654 1.00 69.44 183 SER A N 1
ATOM 1489 C CA . SER A 1 183 ? 3.116 -1.758 -10.601 1.00 69.44 183 SER A CA 1
ATOM 1490 C C . SER A 1 183 ? 2.034 -0.706 -10.344 1.00 69.44 183 SER A C 1
ATOM 1492 O O . SER A 1 183 ? 2.212 0.214 -9.553 1.00 69.44 183 SER A O 1
ATOM 1494 N N . ASP A 1 184 ? 0.864 -0.864 -10.968 1.00 64.25 184 ASP A N 1
ATOM 1495 C CA . ASP A 1 184 ? -0.332 -0.097 -10.580 1.00 64.25 184 ASP A CA 1
ATOM 1496 C C . ASP A 1 184 ? -0.802 -0.438 -9.164 1.00 64.25 184 ASP A C 1
ATOM 1498 O O . ASP A 1 184 ? -1.394 0.401 -8.485 1.00 64.25 184 ASP A O 1
ATOM 1502 N N . LYS A 1 185 ? -0.603 -1.694 -8.746 1.00 72.31 185 LYS A N 1
ATOM 1503 C CA . LYS A 1 185 ? -1.280 -2.253 -7.581 1.00 72.31 185 LYS A CA 1
ATOM 1504 C C . LYS A 1 185 ? -0.619 -1.773 -6.285 1.00 72.31 185 LYS A C 1
ATOM 1506 O O . LYS A 1 185 ? 0.560 -2.066 -6.075 1.00 72.31 185 LYS A O 1
ATOM 1511 N N . PRO A 1 186 ? -1.357 -1.098 -5.386 1.00 81.56 186 PRO A N 1
ATOM 1512 C CA . PRO A 1 186 ? -0.863 -0.825 -4.044 1.00 81.56 186 PRO A CA 1
ATOM 1513 C C . PRO A 1 186 ? -0.694 -2.135 -3.256 1.00 81.56 186 PRO A C 1
ATOM 1515 O O . PRO A 1 186 ? -1.660 -2.882 -3.086 1.00 81.56 186 PRO A O 1
ATOM 1518 N N . LYS A 1 187 ? 0.523 -2.388 -2.758 1.00 86.38 187 LYS A N 1
ATOM 1519 C CA . LYS A 1 187 ? 0.850 -3.511 -1.863 1.00 86.38 187 LYS A CA 1
ATOM 1520 C C . LYS A 1 187 ? 0.707 -3.089 -0.399 1.00 86.38 187 LYS A C 1
ATOM 1522 O O . LYS A 1 187 ? 1.176 -2.014 -0.021 1.00 86.38 187 LYS A O 1
ATOM 1527 N N . VAL A 1 188 ? 0.132 -3.948 0.439 1.00 89.88 188 VAL A N 1
ATOM 1528 C CA . VAL A 1 188 ? 0.212 -3.832 1.905 1.00 89.88 188 VAL A CA 1
ATOM 1529 C C . VAL A 1 188 ? 1.555 -4.398 2.354 1.00 89.88 188 VAL A C 1
ATOM 1531 O O . VAL A 1 188 ? 1.802 -5.587 2.187 1.00 89.88 188 VAL A O 1
ATOM 1534 N N . VAL A 1 189 ? 2.407 -3.551 2.929 1.00 90.88 189 VAL A N 1
ATOM 1535 C CA . VAL A 1 189 ? 3.770 -3.912 3.378 1.00 90.88 189 VAL A CA 1
ATOM 1536 C C . VAL A 1 189 ? 3.925 -3.898 4.902 1.00 90.88 189 VAL A C 1
ATOM 1538 O O . VAL A 1 189 ? 5.005 -4.125 5.442 1.00 90.88 189 VAL A O 1
ATOM 1541 N N . GLY A 1 190 ? 2.850 -3.568 5.611 1.00 92.69 190 GLY A N 1
ATOM 1542 C CA . GLY A 1 190 ? 2.864 -3.340 7.046 1.00 92.69 190 GLY A CA 1
ATOM 1543 C C . GLY A 1 190 ? 1.561 -2.739 7.548 1.00 92.69 190 GLY A C 1
ATOM 1544 O O . GLY A 1 190 ? 0.624 -2.483 6.789 1.00 92.69 190 GLY A O 1
ATOM 1545 N N . ILE A 1 191 ? 1.538 -2.464 8.842 1.00 95.19 191 ILE A N 1
ATOM 1546 C CA . ILE A 1 191 ? 0.464 -1.795 9.573 1.00 95.19 191 ILE A CA 1
ATOM 1547 C C . ILE A 1 191 ? 1.076 -0.815 10.577 1.00 95.19 191 ILE A C 1
ATOM 1549 O O . ILE A 1 191 ? 2.239 -0.934 10.956 1.00 95.19 191 ILE A O 1
ATOM 1553 N N . LEU A 1 192 ? 0.297 0.159 11.035 1.00 96.19 192 LEU A N 1
ATOM 1554 C CA . LEU A 1 192 ? 0.667 0.938 12.212 1.00 96.19 192 LEU A CA 1
ATOM 1555 C C . LEU A 1 192 ? 0.273 0.196 13.485 1.00 96.19 192 LEU A C 1
ATOM 1557 O O . LEU A 1 192 ? -0.855 -0.275 13.610 1.00 96.19 192 LEU A O 1
ATOM 1561 N N . ASP A 1 193 ? 1.164 0.183 14.463 1.00 93.81 193 ASP A N 1
ATOM 1562 C CA . ASP A 1 193 ? 0.871 -0.238 15.828 1.00 93.81 193 ASP A CA 1
ATOM 1563 C C . ASP A 1 193 ? 1.189 0.897 16.821 1.00 93.81 193 ASP A C 1
ATOM 1565 O O . ASP A 1 193 ? 1.676 1.963 16.428 1.00 93.81 193 ASP A O 1
ATOM 1569 N N . ILE A 1 194 ? 0.858 0.716 18.101 1.00 90.50 194 ILE A N 1
ATOM 1570 C CA . ILE A 1 194 ? 1.048 1.706 19.162 1.00 90.50 194 ILE A CA 1
ATOM 1571 C C . ILE A 1 194 ? 1.970 1.165 20.265 1.00 90.50 194 ILE A C 1
ATOM 1573 O O . ILE A 1 194 ? 1.732 0.108 20.843 1.00 90.50 194 ILE A O 1
ATOM 1577 N N . LYS A 1 195 ? 3.042 1.902 20.565 1.00 86.94 195 LYS A N 1
ATOM 1578 C CA . LYS A 1 195 ? 3.971 1.597 21.662 1.00 86.94 195 LYS A CA 1
ATOM 1579 C C . LYS A 1 195 ? 3.306 1.828 23.024 1.00 86.94 195 LYS A C 1
ATOM 1581 O O . LYS A 1 195 ? 2.289 2.513 23.133 1.00 86.94 195 LYS A O 1
ATOM 1586 N N . SER A 1 196 ? 3.924 1.315 24.087 1.00 84.31 196 SER A N 1
ATOM 1587 C CA . SER A 1 196 ? 3.475 1.494 25.480 1.00 84.31 196 SER A CA 1
ATOM 1588 C C . SER A 1 196 ? 3.473 2.954 25.966 1.00 84.31 196 SER A C 1
ATOM 1590 O O . SER A 1 196 ? 2.713 3.292 26.869 1.00 84.31 196 SER A O 1
ATOM 1592 N N . ASP A 1 197 ? 4.258 3.837 25.342 1.00 84.38 197 ASP A N 1
ATOM 1593 C CA . ASP A 1 197 ? 4.213 5.297 25.539 1.00 84.38 197 ASP A CA 1
ATOM 1594 C C . ASP A 1 197 ? 3.029 5.978 24.804 1.00 84.38 197 ASP A C 1
ATOM 1596 O O . ASP A 1 197 ? 2.750 7.168 24.975 1.00 84.38 197 ASP A O 1
ATOM 1600 N N . GLY A 1 198 ? 2.296 5.218 23.987 1.00 83.81 198 GLY A N 1
ATOM 1601 C CA . GLY A 1 198 ? 1.185 5.683 23.173 1.00 83.81 198 GLY A CA 1
ATOM 1602 C C . GLY A 1 198 ? 1.582 6.335 21.843 1.00 83.81 198 GLY A C 1
ATOM 1603 O O . GLY A 1 198 ? 0.719 6.975 21.238 1.00 83.81 198 GLY A O 1
ATOM 1604 N N . ASN A 1 199 ? 2.836 6.218 21.397 1.00 88.50 199 ASN A N 1
ATOM 1605 C CA . ASN A 1 199 ? 3.286 6.674 20.080 1.00 88.50 199 ASN A CA 1
ATOM 1606 C C . ASN A 1 199 ? 3.017 5.617 18.999 1.00 88.50 199 ASN A C 1
ATOM 1608 O O . ASN A 1 199 ? 3.193 4.421 19.230 1.00 88.50 199 ASN A O 1
ATOM 1612 N N . LEU A 1 200 ? 2.626 6.055 17.797 1.00 92.44 200 LEU A N 1
ATOM 1613 C CA . LEU A 1 200 ? 2.504 5.153 16.647 1.00 92.44 200 LEU A CA 1
ATOM 1614 C C . LEU A 1 200 ? 3.876 4.786 16.081 1.00 92.44 200 LEU A C 1
ATOM 1616 O O . LEU A 1 200 ? 4.772 5.629 16.017 1.00 92.44 200 LEU A O 1
ATOM 1620 N N . TYR A 1 201 ? 4.001 3.555 15.595 1.00 91.88 201 TYR A N 1
ATOM 1621 C CA . TYR A 1 201 ? 5.174 3.070 14.873 1.00 91.88 201 TYR A CA 1
ATOM 1622 C C . TYR A 1 201 ? 4.772 2.103 13.748 1.00 91.88 201 TYR A C 1
ATOM 1624 O O . TYR A 1 201 ? 3.751 1.421 13.864 1.00 91.88 201 TYR A O 1
ATOM 1632 N N . PRO A 1 202 ? 5.547 2.038 12.653 1.00 93.31 202 PRO A N 1
ATOM 1633 C CA . PRO A 1 202 ? 5.421 0.974 11.667 1.00 93.31 202 PRO A CA 1
ATOM 1634 C C . PRO A 1 202 ? 5.754 -0.412 12.230 1.00 93.31 202 PRO A C 1
ATOM 1636 O O . PRO A 1 202 ? 6.817 -0.602 12.821 1.00 93.31 202 PRO A O 1
ATOM 1639 N N . VAL A 1 203 ? 4.882 -1.380 11.956 1.00 91.56 203 VAL A N 1
ATOM 1640 C CA . VAL A 1 203 ? 5.187 -2.816 11.951 1.00 91.56 203 VAL A CA 1
ATOM 1641 C C . VAL A 1 203 ? 5.153 -3.259 10.492 1.00 91.56 203 VAL A C 1
ATOM 1643 O O . VAL A 1 203 ? 4.132 -3.110 9.819 1.00 91.56 203 VAL A O 1
ATOM 1646 N N . PHE A 1 204 ? 6.272 -3.765 9.985 1.00 90.06 204 PHE A N 1
ATOM 1647 C CA . PHE A 1 204 ? 6.363 -4.302 8.626 1.00 90.06 204 PHE A CA 1
ATOM 1648 C C . PHE A 1 204 ? 5.990 -5.777 8.613 1.00 90.06 204 PHE A C 1
ATOM 1650 O O . PHE A 1 204 ? 6.143 -6.463 9.621 1.00 90.06 204 PHE A O 1
ATOM 1657 N N . LEU A 1 205 ? 5.509 -6.259 7.472 1.00 87.00 205 LEU A N 1
ATOM 1658 C CA . LEU A 1 205 ? 5.274 -7.683 7.285 1.00 87.00 205 LEU A CA 1
ATOM 1659 C C . LEU A 1 205 ? 6.584 -8.374 6.903 1.00 87.00 205 LEU A C 1
ATOM 1661 O O . LEU A 1 205 ? 7.320 -7.908 6.037 1.00 87.00 205 LEU A O 1
ATOM 1665 N N . THR A 1 206 ? 6.845 -9.491 7.568 1.00 82.06 206 THR A N 1
ATOM 1666 C CA . THR A 1 206 ? 7.846 -10.502 7.216 1.00 82.06 206 THR A CA 1
ATOM 1667 C C . THR A 1 206 ? 7.145 -11.860 7.153 1.00 82.06 206 THR A C 1
ATOM 1669 O O . THR A 1 206 ? 6.011 -11.976 7.622 1.00 82.06 206 THR A O 1
ATOM 1672 N N . GLU A 1 207 ? 7.809 -12.905 6.655 1.00 72.88 207 GLU A N 1
ATOM 1673 C CA . GLU A 1 207 ? 7.269 -14.278 6.639 1.00 72.88 207 GLU A CA 1
ATOM 1674 C C . GLU A 1 207 ? 6.670 -14.681 8.006 1.00 72.88 207 GLU A C 1
ATOM 1676 O O . GLU A 1 207 ? 5.535 -15.141 8.083 1.00 72.88 207 GLU A O 1
ATOM 1681 N N . LYS A 1 208 ? 7.357 -14.357 9.111 1.00 68.62 208 LYS A N 1
ATOM 1682 C CA . LYS A 1 208 ? 6.933 -14.643 10.500 1.00 68.62 208 LYS A CA 1
ATOM 1683 C C . LYS A 1 208 ? 5.701 -13.862 10.976 1.00 68.62 208 LYS A C 1
ATOM 1685 O O . LYS A 1 208 ? 5.077 -14.233 11.968 1.00 68.62 208 LYS A O 1
ATOM 1690 N N . ASN A 1 209 ? 5.367 -12.759 10.306 1.00 69.19 209 ASN A N 1
ATOM 1691 C CA . ASN A 1 209 ? 4.135 -12.005 10.551 1.00 69.19 209 ASN A CA 1
ATOM 1692 C C . ASN A 1 209 ? 2.953 -12.562 9.748 1.00 69.19 209 ASN A C 1
ATOM 1694 O O . ASN A 1 209 ? 1.805 -12.294 10.100 1.00 69.19 209 ASN A O 1
ATOM 1698 N N . LEU A 1 210 ? 3.241 -13.297 8.669 1.00 69.00 210 LEU A N 1
ATOM 1699 C CA . LEU A 1 210 ? 2.269 -13.985 7.822 1.00 69.00 210 LEU A CA 1
ATOM 1700 C C . LEU A 1 210 ? 2.005 -15.419 8.313 1.00 69.00 210 LEU A C 1
ATOM 1702 O O . LEU A 1 210 ? 0.904 -15.934 8.128 1.00 69.00 210 LEU A O 1
ATOM 1706 N N . GLU A 1 211 ? 2.968 -16.030 9.008 1.00 65.62 211 GLU A N 1
ATOM 1707 C CA . GLU A 1 211 ? 2.763 -17.233 9.816 1.00 65.62 211 GLU A CA 1
ATOM 1708 C C . GLU A 1 211 ? 1.727 -16.978 10.928 1.00 65.62 211 GLU A C 1
ATOM 1710 O O . GLU A 1 211 ? 1.915 -16.173 11.847 1.00 65.62 211 GLU A O 1
ATOM 1715 N N . VAL A 1 212 ? 0.612 -17.704 10.847 1.00 60.81 212 VAL A N 1
ATOM 1716 C CA . VAL A 1 212 ? -0.457 -17.704 11.851 1.00 60.81 212 VAL A CA 1
ATOM 1717 C C . VAL A 1 212 ? -0.108 -18.713 12.943 1.00 60.81 212 VAL A C 1
ATOM 1719 O O . VAL A 1 212 ? 0.223 -19.859 12.636 1.00 60.81 212 VAL A O 1
ATOM 1722 N N . LYS A 1 213 ? -0.231 -18.335 14.223 1.00 58.56 213 LYS A N 1
ATOM 1723 C CA . LYS A 1 213 ? -0.068 -19.294 15.328 1.00 58.56 213 LYS A CA 1
ATOM 1724 C C . LYS A 1 213 ? -1.069 -20.445 15.197 1.00 58.56 213 LYS A C 1
ATOM 1726 O O . LYS A 1 213 ? -2.280 -20.220 15.154 1.00 58.56 213 LYS A O 1
ATOM 1731 N N . SER A 1 214 ? -0.566 -21.678 15.196 1.00 47.09 214 SER A N 1
ATOM 1732 C CA . SER A 1 214 ? -1.384 -22.878 15.366 1.00 47.09 214 SER A CA 1
ATOM 1733 C C . SER A 1 214 ? -2.009 -22.864 16.762 1.00 47.09 214 SER A C 1
ATOM 1735 O O . SER A 1 214 ? -1.307 -23.054 17.753 1.00 47.09 214 SER A O 1
ATOM 1737 N N . VAL A 1 215 ? -3.315 -22.606 16.839 1.00 47.66 215 VAL A N 1
ATOM 1738 C CA . VAL A 1 215 ? -4.082 -22.708 18.088 1.00 47.66 215 VAL A CA 1
ATOM 1739 C C . VAL A 1 215 ? -4.334 -24.186 18.365 1.00 47.66 215 VAL A C 1
ATOM 1741 O O . VAL A 1 215 ? -4.934 -24.862 17.525 1.00 47.66 215 VAL A O 1
ATOM 1744 N N . ASP A 1 216 ? -3.877 -24.680 19.514 1.00 40.81 216 ASP A N 1
ATOM 1745 C CA . ASP A 1 216 ? -4.122 -26.063 19.922 1.00 40.81 216 ASP A CA 1
ATOM 1746 C C . ASP A 1 216 ? -5.612 -26.229 20.301 1.00 40.81 216 ASP A C 1
ATOM 1748 O O . ASP A 1 216 ? -6.141 -25.380 21.027 1.00 40.81 216 ASP A O 1
ATOM 1752 N N . PRO A 1 217 ? -6.340 -27.263 19.826 1.00 42.72 217 PRO A N 1
ATOM 1753 C CA . PRO A 1 217 ? -7.794 -27.346 20.013 1.00 42.72 217 PRO A CA 1
ATOM 1754 C C . PRO A 1 217 ? -8.273 -27.415 21.471 1.00 42.72 217 PRO A C 1
ATOM 1756 O O . PRO A 1 217 ? -9.453 -27.168 21.728 1.00 42.72 217 PRO A O 1
ATOM 1759 N N . GLU A 1 218 ? -7.392 -27.755 22.414 1.00 42.88 218 GLU A N 1
ATOM 1760 C CA . GLU A 1 218 ? -7.726 -27.900 23.835 1.00 42.88 218 GLU A CA 1
ATOM 1761 C C . GLU A 1 218 ? -7.901 -26.539 24.544 1.00 42.88 218 GLU A C 1
ATOM 1763 O O . GLU A 1 218 ? -8.833 -26.396 25.337 1.00 42.88 218 GLU A O 1
ATOM 1768 N N . GLU A 1 219 ? -7.133 -25.495 24.183 1.00 45.38 219 GLU A N 1
ATOM 1769 C CA . GLU A 1 219 ? -7.263 -24.149 24.790 1.00 45.38 219 GLU A CA 1
ATOM 1770 C C . GLU A 1 219 ? -8.644 -23.508 24.547 1.00 45.38 219 GLU A C 1
ATOM 1772 O O . GLU A 1 219 ? -9.102 -22.679 25.337 1.00 45.38 219 GLU A O 1
ATOM 1777 N N . MET A 1 220 ? -9.346 -23.892 23.473 1.00 43.03 220 MET A N 1
ATOM 1778 C CA . MET A 1 220 ? -10.708 -23.408 23.217 1.00 43.03 220 MET A CA 1
ATOM 1779 C C . MET A 1 220 ? -11.755 -24.033 24.152 1.00 43.03 220 MET A C 1
ATOM 1781 O O . MET A 1 220 ? -12.756 -23.382 24.449 1.00 43.03 220 MET A O 1
ATOM 1785 N N . GLN A 1 221 ? -11.550 -25.266 24.628 1.00 40.62 221 GLN A N 1
ATOM 1786 C CA . GLN A 1 221 ? -12.569 -25.983 25.405 1.00 40.62 221 GLN A CA 1
ATOM 1787 C C . GLN A 1 221 ? -12.599 -25.551 26.875 1.00 40.62 221 GLN A C 1
ATOM 1789 O O . GLN A 1 221 ? -13.683 -25.438 27.448 1.00 40.62 221 GLN A O 1
ATOM 1794 N N . GLU A 1 222 ? -11.448 -25.234 27.479 1.00 41.09 222 GLU A N 1
ATOM 1795 C CA . GLU A 1 222 ? -11.411 -24.713 28.855 1.00 41.09 222 GLU A CA 1
ATOM 1796 C C . GLU A 1 222 ? -12.073 -23.328 28.971 1.00 41.09 222 GLU A C 1
ATOM 1798 O O . GLU A 1 222 ? -12.752 -23.042 29.960 1.00 41.09 222 GLU A O 1
ATOM 1803 N N . ALA A 1 223 ? -11.946 -22.489 27.936 1.00 42.19 223 ALA A N 1
ATOM 1804 C CA . ALA A 1 223 ? -12.592 -21.180 27.889 1.00 42.19 223 ALA A CA 1
ATOM 1805 C C . ALA A 1 223 ? -14.129 -21.296 27.905 1.00 42.19 223 ALA A C 1
ATOM 1807 O O . ALA A 1 223 ? -14.780 -20.677 28.751 1.00 42.19 223 ALA A O 1
ATOM 1808 N N . GLU A 1 224 ? -14.714 -22.117 27.023 1.00 41.44 224 GLU A N 1
ATOM 1809 C CA . GLU A 1 224 ? -16.174 -22.282 26.926 1.00 41.44 224 GLU A CA 1
ATOM 1810 C C . GLU A 1 224 ? -16.777 -23.047 28.118 1.00 41.44 224 GLU A C 1
ATOM 1812 O O . GLU A 1 224 ? -17.884 -22.728 28.554 1.00 41.44 224 GLU A O 1
ATOM 1817 N N . ALA A 1 225 ? -16.048 -24.004 28.704 1.00 36.22 225 ALA A N 1
ATOM 1818 C CA . ALA A 1 225 ? -16.518 -24.762 29.867 1.00 36.22 225 ALA A CA 1
ATOM 1819 C C . ALA A 1 225 ? -16.648 -23.914 31.150 1.00 36.22 225 ALA A C 1
ATOM 1821 O O . ALA A 1 225 ? -17.404 -24.277 32.054 1.00 36.22 225 ALA A O 1
ATOM 1822 N N . SER A 1 226 ? -15.925 -22.792 31.247 1.00 36.78 226 SER A N 1
ATOM 1823 C CA . SER A 1 226 ? -15.845 -21.988 32.476 1.00 36.78 226 SER A CA 1
ATOM 1824 C C . SER A 1 226 ? -17.044 -21.058 32.736 1.00 36.78 226 SER A C 1
ATOM 1826 O O . SER A 1 226 ? -17.325 -20.747 33.892 1.00 36.78 226 SER A O 1
ATOM 1828 N N . ASP A 1 227 ? -17.784 -20.647 31.698 1.00 41.84 227 ASP A N 1
ATOM 1829 C CA . ASP A 1 227 ? -18.893 -19.670 31.792 1.00 41.84 227 ASP A CA 1
ATOM 1830 C C . ASP A 1 227 ? -20.289 -20.344 31.729 1.00 41.84 227 ASP A C 1
ATOM 1832 O O . ASP A 1 227 ? -21.315 -19.692 31.533 1.00 41.84 227 ASP A O 1
ATOM 1836 N N . ALA A 1 228 ? -20.332 -21.676 31.883 1.00 34.44 228 ALA A N 1
ATOM 1837 C CA . ALA A 1 228 ? -21.480 -22.530 31.561 1.00 34.44 228 ALA A CA 1
ATOM 1838 C C . ALA A 1 228 ? -22.022 -23.367 32.744 1.00 34.44 228 ALA A C 1
ATOM 1840 O O . ALA A 1 228 ? -22.398 -24.525 32.561 1.00 34.44 228 ALA A O 1
ATOM 1841 N N . ASN A 1 229 ? -22.112 -22.804 33.959 1.00 28.53 229 ASN A N 1
ATOM 1842 C CA . ASN A 1 229 ? -22.808 -23.472 35.073 1.00 28.53 229 ASN A CA 1
ATOM 1843 C C . ASN A 1 229 ? -23.649 -22.527 35.966 1.00 28.53 229 ASN A C 1
ATOM 1845 O O . ASN A 1 229 ? -23.133 -21.969 36.936 1.00 28.53 229 ASN A O 1
ATOM 1849 N N . PRO A 1 230 ? -24.955 -22.363 35.676 1.00 38.62 230 PRO A N 1
ATOM 1850 C CA . PRO A 1 230 ? -25.899 -21.668 36.542 1.00 38.62 230 PRO A CA 1
ATOM 1851 C C . PRO A 1 230 ? -26.696 -22.655 37.416 1.00 38.62 230 PRO A C 1
ATOM 1853 O O . PRO A 1 230 ? -27.684 -23.235 36.963 1.00 38.62 230 PRO A O 1
ATOM 1856 N N . GLN A 1 231 ? -26.328 -22.792 38.693 1.00 31.06 231 GLN A N 1
ATOM 1857 C CA . GLN A 1 231 ? -27.200 -23.393 39.710 1.00 31.06 231 GLN A CA 1
ATOM 1858 C C . GLN A 1 231 ? -27.299 -22.502 40.954 1.00 31.06 231 GLN A C 1
ATOM 1860 O O . GLN A 1 231 ? -26.381 -22.440 41.769 1.00 31.06 231 GLN A O 1
ATOM 1865 N N . ASP A 1 232 ? -28.452 -21.848 41.108 1.00 33.72 232 ASP A N 1
ATOM 1866 C CA . ASP A 1 232 ? -28.969 -21.472 42.423 1.00 33.72 232 ASP A CA 1
ATOM 1867 C C . ASP A 1 232 ? -29.324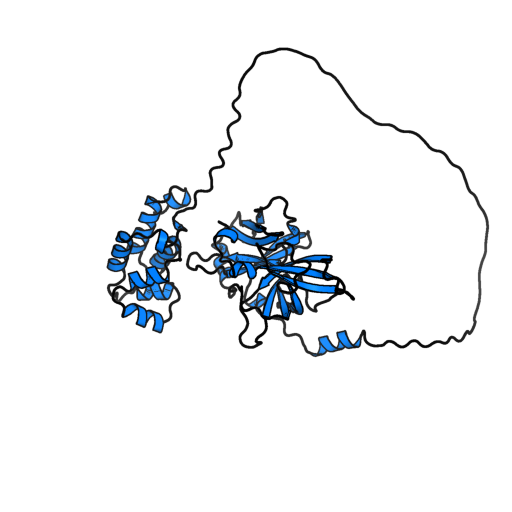 -22.750 43.195 1.00 33.72 232 ASP A C 1
ATOM 1869 O O . ASP A 1 232 ? -30.114 -23.553 42.702 1.00 33.72 232 ASP A O 1
ATOM 1873 N N . GLU A 1 233 ? -28.876 -22.875 44.444 1.00 31.78 233 GLU A N 1
ATOM 1874 C CA . GLU A 1 233 ? -29.757 -23.395 45.492 1.00 31.78 233 GLU A CA 1
ATOM 1875 C C . GLU A 1 233 ? -29.351 -22.867 46.875 1.00 31.78 233 GLU A C 1
ATOM 1877 O O . GLU A 1 233 ? -28.204 -22.485 47.118 1.00 31.78 233 GLU A O 1
ATOM 1882 N N . LYS A 1 234 ? -30.330 -22.778 47.778 1.00 32.81 234 LYS A N 1
ATOM 1883 C CA . LYS A 1 234 ? -30.154 -22.273 49.144 1.00 32.81 234 LYS A CA 1
ATOM 1884 C C . LYS A 1 234 ? -30.108 -23.451 50.105 1.00 32.81 234 LYS A C 1
ATOM 1886 O O . LYS A 1 234 ? -30.999 -24.288 50.048 1.00 32.81 234 LYS A O 1
ATOM 1891 N N . ASP A 1 235 ? -29.177 -23.434 51.055 1.00 28.38 235 ASP A N 1
ATOM 1892 C CA . ASP A 1 235 ? -29.555 -23.263 52.464 1.00 28.38 235 ASP A CA 1
ATOM 1893 C C . ASP A 1 235 ? -28.335 -23.120 53.387 1.00 28.38 235 ASP A C 1
ATOM 1895 O O . ASP A 1 235 ? -27.220 -23.539 53.079 1.00 28.38 235 ASP A O 1
ATOM 1899 N N . SER A 1 236 ? -28.564 -22.507 54.548 1.00 32.31 236 SER A N 1
ATOM 1900 C CA . SER A 1 236 ? -27.574 -22.370 55.622 1.00 32.31 236 SER A CA 1
ATOM 1901 C C . SER A 1 236 ? -27.738 -23.475 56.665 1.00 32.31 236 SER A C 1
ATOM 1903 O O . SER A 1 236 ? -28.864 -23.862 56.979 1.00 32.31 236 SER A O 1
ATOM 1905 N N . PRO A 1 237 ? -26.655 -23.838 57.370 1.00 35.62 237 PRO A N 1
ATOM 1906 C CA . PRO A 1 237 ? -26.780 -24.108 58.800 1.00 35.62 237 PRO A CA 1
ATOM 1907 C C . PRO A 1 237 ? -25.867 -23.213 59.651 1.00 35.62 237 PRO A C 1
ATOM 1909 O O . PRO A 1 237 ? -24.677 -23.047 59.392 1.00 35.62 237 PRO A O 1
ATOM 1912 N N . ILE A 1 238 ? -26.440 -22.664 60.723 1.00 29.98 238 ILE A N 1
ATOM 1913 C CA . ILE A 1 238 ? -25.724 -21.914 61.762 1.00 29.98 238 ILE A CA 1
ATOM 1914 C C . ILE A 1 238 ? -25.116 -22.901 62.763 1.00 29.98 238 ILE A C 1
ATOM 1916 O O . ILE A 1 238 ? -25.848 -23.696 63.349 1.00 29.98 238 ILE A O 1
ATOM 1920 N N . VAL A 1 239 ? -23.822 -22.770 63.071 1.00 28.59 239 VAL A N 1
ATOM 1921 C CA . VAL A 1 239 ? -23.253 -23.251 64.343 1.00 28.59 239 VAL A CA 1
ATOM 1922 C C . VAL A 1 239 ? -22.329 -22.180 64.923 1.00 28.59 239 VAL A C 1
ATOM 1924 O O . VAL A 1 239 ? -21.489 -21.615 64.229 1.00 28.59 239 VAL A O 1
ATOM 1927 N N . ASN A 1 240 ? -22.503 -21.889 66.212 1.00 27.50 240 ASN A N 1
ATOM 1928 C CA . ASN A 1 240 ? -21.738 -20.871 66.929 1.00 27.50 240 ASN A CA 1
ATOM 1929 C C . ASN A 1 240 ? -20.339 -21.365 67.322 1.00 27.50 240 ASN A C 1
ATOM 1931 O O . ASN A 1 240 ? -20.182 -22.515 67.729 1.00 27.50 240 ASN A O 1
ATOM 1935 N N . ASN A 1 241 ? -19.385 -20.440 67.435 1.00 28.61 241 ASN A N 1
ATOM 1936 C CA . ASN A 1 241 ? -18.605 -20.339 68.670 1.00 28.61 241 ASN A CA 1
ATOM 1937 C C . ASN A 1 241 ? -18.041 -18.927 68.863 1.00 28.61 241 ASN A C 1
ATOM 1939 O O . ASN A 1 241 ? -17.694 -18.247 67.903 1.00 28.61 241 ASN A O 1
ATOM 1943 N N . ALA A 1 242 ? -17.965 -18.484 70.117 1.00 29.23 242 ALA A N 1
ATOM 1944 C CA . ALA A 1 242 ? -17.553 -17.132 70.484 1.00 29.23 242 ALA A CA 1
ATOM 1945 C C . ALA A 1 242 ? -16.373 -17.154 71.459 1.00 29.23 242 ALA A C 1
ATOM 1947 O O . ALA A 1 242 ? -16.296 -18.057 72.296 1.00 29.23 242 ALA A O 1
ATOM 1948 N N . LYS A 1 243 ? -15.535 -16.105 71.419 1.00 29.06 243 LYS A N 1
ATOM 1949 C CA . LYS A 1 243 ? -15.004 -15.412 72.613 1.00 29.06 243 LYS A CA 1
ATOM 1950 C C . LYS A 1 243 ? -14.153 -14.185 72.259 1.00 29.06 243 LYS A C 1
ATOM 1952 O O . LYS A 1 243 ? -13.206 -14.305 71.501 1.00 29.06 243 LYS A O 1
ATOM 1957 N N . ASN A 1 244 ? -14.479 -13.084 72.942 1.00 29.11 244 ASN A N 1
ATOM 1958 C CA . ASN A 1 244 ? -13.609 -12.036 73.505 1.00 29.11 244 ASN A CA 1
ATOM 1959 C C . ASN A 1 244 ? -12.621 -11.276 72.575 1.00 29.11 244 ASN A C 1
ATOM 1961 O O . ASN A 1 244 ? -11.819 -11.876 71.879 1.00 29.11 244 ASN A O 1
ATOM 1965 N N . GLY A 1 245 ? -12.551 -9.938 72.624 1.00 26.56 245 GLY A N 1
ATOM 1966 C CA . GLY A 1 245 ? -13.310 -9.016 73.482 1.00 26.56 245 GLY A CA 1
ATOM 1967 C C . GLY A 1 245 ? -13.022 -7.523 73.237 1.00 26.56 245 GLY A C 1
ATOM 1968 O O . GLY A 1 245 ? -12.167 -7.168 72.432 1.00 26.56 245 GLY A O 1
ATOM 1969 N N . ARG A 1 246 ? -13.775 -6.670 73.945 1.00 28.33 246 ARG A N 1
ATOM 1970 C CA . ARG A 1 246 ? -13.667 -5.192 74.021 1.00 28.33 246 ARG A CA 1
ATOM 1971 C C . ARG A 1 246 ? -12.819 -4.777 75.252 1.00 28.33 246 ARG A C 1
ATOM 1973 O O . ARG A 1 246 ? -12.562 -5.665 76.071 1.00 28.33 246 ARG A O 1
ATOM 1980 N N . PRO A 1 247 ? -12.327 -3.523 75.389 1.00 41.69 247 PRO A N 1
ATOM 1981 C CA . PRO A 1 247 ? -13.118 -2.278 75.589 1.00 41.69 247 PRO A CA 1
ATOM 1982 C C . PRO A 1 247 ? -12.990 -1.277 74.410 1.00 41.69 247 PRO A C 1
ATOM 1984 O O . PRO A 1 247 ? -12.104 -1.449 73.581 1.00 41.69 247 PRO A O 1
ATOM 1987 N N . ASP A 1 248 ? -13.921 -0.357 74.104 1.00 29.94 248 ASP A N 1
ATOM 1988 C CA . ASP A 1 248 ? -14.462 0.821 74.841 1.00 29.94 248 ASP A CA 1
ATOM 1989 C C . ASP A 1 248 ? -13.462 2.014 74.895 1.00 29.94 248 ASP A C 1
ATOM 1991 O O . ASP A 1 248 ? -12.269 1.785 75.053 1.00 29.94 248 ASP A O 1
ATOM 1995 N N . ALA A 1 249 ? -13.844 3.300 74.760 1.00 29.08 249 ALA A N 1
ATOM 1996 C CA . ALA A 1 249 ? -15.185 3.911 74.687 1.00 29.08 249 ALA A CA 1
ATOM 1997 C C . ALA A 1 249 ? -15.192 5.343 74.058 1.00 29.08 249 ALA A C 1
ATOM 1999 O O . ALA A 1 249 ? -14.174 6.017 74.116 1.00 29.08 249 ALA A O 1
ATOM 2000 N N . LEU A 1 250 ? -16.379 5.796 73.600 1.00 28.31 250 LEU A N 1
ATOM 2001 C CA . LEU A 1 250 ? -16.972 7.164 73.714 1.00 28.31 250 LEU A CA 1
ATOM 2002 C C . LEU A 1 250 ? -16.232 8.400 73.086 1.00 28.31 250 LEU A C 1
ATOM 2004 O O . LEU A 1 250 ? -15.079 8.653 73.392 1.00 28.31 250 LEU A O 1
ATOM 2008 N N . VAL A 1 251 ? -16.867 9.142 72.145 1.00 28.61 251 VAL A N 1
ATOM 2009 C CA . VAL A 1 251 ? -17.548 10.477 72.320 1.00 28.61 251 VAL A CA 1
ATOM 2010 C C . VAL A 1 251 ? -16.578 11.683 72.314 1.00 28.61 251 VAL A C 1
ATOM 2012 O O . VAL A 1 251 ? -15.636 11.672 73.094 1.00 28.61 251 VAL A O 1
ATOM 2015 N N . THR A 1 252 ? -16.723 12.765 71.527 1.00 27.36 252 THR A N 1
ATOM 2016 C CA . THR A 1 252 ? -17.619 13.170 70.393 1.00 27.36 252 THR A CA 1
ATOM 2017 C C . THR A 1 252 ? -16.804 14.127 69.450 1.00 27.36 252 THR A C 1
ATOM 2019 O O . THR A 1 252 ? -15.617 13.846 69.314 1.00 27.36 252 THR A O 1
ATOM 2022 N N . ASP A 1 253 ? -17.203 15.182 68.703 1.00 26.72 253 ASP A N 1
ATOM 2023 C CA . ASP A 1 253 ? -18.401 16.047 68.498 1.00 26.72 253 ASP A CA 1
ATOM 2024 C C . ASP A 1 253 ? -18.386 16.711 67.091 1.00 26.72 253 ASP A C 1
ATOM 2026 O O . ASP A 1 253 ? -17.357 16.735 66.416 1.00 26.72 253 ASP A O 1
ATOM 2030 N N . GLU A 1 254 ? -19.519 17.304 66.691 1.00 29.20 254 GLU A N 1
ATOM 2031 C CA . GLU A 1 254 ? -19.687 18.318 65.622 1.00 29.20 254 GLU A CA 1
ATOM 2032 C C . GLU A 1 254 ? -20.348 19.585 66.236 1.00 29.20 254 GLU A C 1
ATOM 2034 O O . GLU A 1 254 ? -20.828 19.486 67.370 1.00 29.20 254 GLU A O 1
ATOM 2039 N N . PRO A 1 255 ? -20.497 20.744 65.545 1.00 46.94 255 PRO A N 1
ATOM 2040 C CA . PRO A 1 255 ? -19.985 21.181 64.232 1.00 46.94 255 PRO A CA 1
ATOM 2041 C C . PRO A 1 255 ? -19.174 22.508 64.336 1.00 46.94 255 PRO A C 1
ATOM 2043 O O . PRO A 1 255 ? -18.899 22.965 65.439 1.00 46.94 255 PRO A O 1
ATOM 2046 N N . ASP A 1 256 ? -18.831 23.170 63.213 1.00 26.72 256 ASP A N 1
ATOM 2047 C CA . ASP A 1 256 ? -19.455 24.476 62.874 1.00 26.72 256 ASP A CA 1
ATOM 2048 C C . ASP A 1 256 ? -19.136 25.000 61.447 1.00 26.72 256 ASP A C 1
ATOM 2050 O O . ASP A 1 256 ? -18.257 24.482 60.758 1.00 26.72 256 ASP A O 1
ATOM 2054 N N . THR A 1 257 ? -19.873 26.024 60.984 1.00 31.19 257 THR A N 1
ATOM 2055 C CA . THR A 1 257 ? -19.940 26.448 59.561 1.00 31.19 257 THR A CA 1
ATOM 2056 C C . THR A 1 257 ? -19.439 27.880 59.292 1.00 31.19 257 THR A C 1
ATOM 2058 O O . THR A 1 257 ? -20.065 28.824 59.765 1.00 31.19 257 THR A O 1
ATOM 2061 N N . ILE A 1 258 ? -18.423 28.089 58.427 1.00 27.25 258 ILE A N 1
ATOM 2062 C CA . ILE A 1 258 ? -18.130 29.416 57.815 1.00 27.25 258 ILE A CA 1
ATOM 2063 C C . ILE A 1 258 ? -17.671 29.327 56.337 1.00 27.25 258 ILE A C 1
ATOM 2065 O O . ILE A 1 258 ? -16.646 28.736 56.009 1.00 27.25 258 ILE A O 1
ATOM 2069 N N . HIS A 1 259 ? -18.380 30.061 55.473 1.00 29.59 259 HIS A N 1
ATOM 2070 C CA . HIS A 1 259 ? -17.917 30.712 54.229 1.00 29.59 259 HIS A CA 1
ATOM 2071 C C . HIS A 1 259 ? -18.190 32.238 54.385 1.00 29.59 259 HIS A C 1
ATOM 2073 O O . HIS A 1 259 ? -18.943 32.576 55.304 1.00 29.59 259 HIS A O 1
ATOM 2079 N N . PRO A 1 260 ? -17.687 33.177 53.539 1.00 38.34 260 PRO A N 1
ATOM 2080 C CA . PRO A 1 260 ? -16.998 33.028 52.242 1.00 38.34 260 PRO A CA 1
ATOM 2081 C C . PRO A 1 260 ? -15.708 33.892 52.109 1.00 38.34 260 PRO A C 1
ATOM 2083 O O . PRO A 1 260 ? -15.279 34.517 53.073 1.00 38.34 260 PRO A O 1
ATOM 2086 N N . SER A 1 261 ? -15.125 33.985 50.900 1.00 25.42 261 SER A N 1
ATOM 2087 C CA . SER A 1 261 ? -14.858 35.262 50.178 1.00 25.42 261 SER A CA 1
ATOM 2088 C C . SER A 1 261 ? -13.927 35.063 48.966 1.00 25.42 261 SER A C 1
ATOM 2090 O O . SER A 1 261 ? -13.028 34.227 48.988 1.00 25.42 261 SER A O 1
ATOM 2092 N N . ASP A 1 262 ? -14.112 35.879 47.926 1.00 27.03 262 ASP A N 1
ATOM 2093 C CA . ASP A 1 262 ? -13.304 35.927 46.701 1.00 27.03 262 ASP A CA 1
ATOM 2094 C C . ASP A 1 262 ? -11.882 36.488 46.880 1.00 27.03 262 ASP A C 1
ATOM 2096 O O . ASP A 1 262 ? -11.609 37.263 47.801 1.00 27.03 262 ASP A O 1
ATOM 2100 N N . ASN A 1 263 ? -11.019 36.233 45.884 1.00 29.00 263 ASN A N 1
ATOM 2101 C CA . ASN A 1 263 ? -10.218 37.305 45.276 1.00 29.00 263 ASN A CA 1
ATOM 2102 C C . ASN A 1 263 ? -9.729 36.962 43.853 1.00 29.00 263 ASN A C 1
ATOM 2104 O O . ASN A 1 263 ? -9.091 35.935 43.627 1.00 29.00 263 ASN A O 1
ATOM 2108 N N . GLN A 1 264 ? -9.975 37.868 42.901 1.00 29.34 264 GLN A N 1
ATOM 2109 C CA . GLN A 1 264 ? -9.365 37.861 41.565 1.00 29.34 264 GLN A CA 1
ATOM 2110 C C . GLN A 1 264 ? -8.139 38.788 41.547 1.00 29.34 264 GLN A C 1
ATOM 2112 O O . GLN A 1 264 ? -8.147 39.835 42.188 1.00 29.34 264 GLN A O 1
ATOM 2117 N N . ALA A 1 265 ? -7.108 38.458 40.762 1.00 28.09 265 ALA A N 1
ATOM 2118 C CA . ALA A 1 265 ? -5.874 39.249 40.665 1.00 28.09 265 ALA A CA 1
ATOM 2119 C C . ALA A 1 265 ? -5.622 39.792 39.243 1.00 28.09 265 ALA A C 1
ATOM 2121 O O . ALA A 1 265 ? -4.621 39.479 38.598 1.00 28.09 265 ALA A O 1
ATOM 2122 N N . THR A 1 266 ? -6.534 40.626 38.744 1.00 26.12 266 THR A N 1
ATOM 2123 C CA . THR A 1 266 ? -6.389 41.310 37.447 1.00 26.12 266 THR A CA 1
ATOM 2124 C C . THR A 1 266 ? -5.395 42.472 37.551 1.00 26.12 266 THR A C 1
ATOM 2126 O O . THR A 1 266 ? -5.539 43.327 38.422 1.00 26.12 266 THR A O 1
ATOM 2129 N N . LYS A 1 267 ? -4.424 42.573 36.631 1.00 28.16 267 LYS A N 1
ATOM 2130 C CA . LYS A 1 267 ? -3.563 43.765 36.487 1.00 28.16 267 LYS A CA 1
ATOM 2131 C C . LYS A 1 267 ? -3.697 44.396 35.102 1.00 28.16 267 LYS A C 1
ATOM 2133 O O . LYS A 1 267 ? -3.194 43.869 34.116 1.00 28.16 267 LYS A O 1
ATOM 2138 N N . GLN A 1 268 ? -4.349 45.556 35.061 1.00 26.11 268 GLN A N 1
ATOM 2139 C CA . GLN A 1 268 ? -4.222 46.533 33.976 1.00 26.11 268 GLN A CA 1
ATOM 2140 C C . GLN A 1 268 ? -3.006 47.440 34.224 1.00 26.11 268 GLN A C 1
ATOM 2142 O O . GLN A 1 268 ? -2.634 47.626 35.380 1.00 26.11 268 GLN A O 1
ATOM 2147 N N . ILE A 1 269 ? -2.447 48.016 33.151 1.00 26.16 269 ILE A N 1
ATOM 2148 C CA . ILE A 1 269 ? -1.741 49.319 33.038 1.00 26.16 269 ILE A CA 1
ATOM 2149 C C . ILE A 1 269 ? -1.085 49.354 31.641 1.00 26.16 269 ILE A C 1
ATOM 2151 O O . ILE A 1 269 ? -0.502 48.354 31.237 1.00 26.16 269 ILE A O 1
ATOM 2155 N N . THR A 1 270 ? -1.081 50.422 30.836 1.00 25.41 270 THR A N 1
ATOM 2156 C CA . THR A 1 270 ? -1.946 51.616 30.711 1.00 25.41 270 THR A CA 1
ATOM 2157 C C . THR A 1 270 ? -1.802 52.100 29.259 1.00 25.41 270 THR A C 1
ATOM 2159 O O . THR A 1 270 ? -0.719 51.996 28.686 1.00 25.41 270 THR A O 1
ATOM 2162 N N . VAL A 1 271 ? -2.860 52.640 28.645 1.00 25.64 271 VAL A N 1
ATOM 2163 C CA . VAL A 1 271 ? -2.778 53.205 27.284 1.00 25.64 271 VAL A CA 1
ATOM 2164 C C . VAL A 1 271 ? -2.078 54.567 27.307 1.00 25.64 271 VAL A C 1
ATOM 2166 O O . VAL A 1 271 ? -2.502 55.465 28.029 1.00 25.64 271 VAL A O 1
ATOM 2169 N N . VAL A 1 272 ? -1.062 54.748 26.458 1.00 26.58 272 VAL A N 1
ATOM 2170 C CA . VAL A 1 272 ? -0.487 56.063 26.128 1.00 26.58 272 VAL A CA 1
ATOM 2171 C C . VAL A 1 272 ? -0.529 56.244 24.613 1.00 26.58 272 VAL A C 1
ATOM 2173 O O . VAL A 1 272 ? 0.091 55.491 23.866 1.00 26.58 272 VAL A O 1
ATOM 2176 N N . THR A 1 273 ? -1.286 57.234 24.146 1.00 28.86 273 THR A N 1
ATOM 2177 C CA . THR A 1 273 ? -1.452 57.537 22.719 1.00 28.86 273 THR A CA 1
ATOM 2178 C C . THR A 1 273 ? -0.325 58.425 22.198 1.00 28.86 273 THR A C 1
ATOM 2180 O O . THR A 1 273 ? -0.155 59.544 22.677 1.00 28.86 273 THR A O 1
ATOM 2183 N N . GLY A 1 274 ? 0.379 57.978 21.155 1.00 24.88 274 GLY A N 1
ATOM 2184 C CA . GLY A 1 274 ? 1.329 58.796 20.397 1.00 24.88 274 GLY A CA 1
ATOM 2185 C C . GLY A 1 274 ? 1.194 58.549 18.895 1.00 24.88 274 GLY A C 1
ATOM 2186 O O . GLY A 1 274 ? 1.304 57.413 18.441 1.00 24.88 274 GLY A O 1
ATOM 2187 N N . HIS A 1 275 ? 0.947 59.599 18.109 1.00 29.34 275 HIS A N 1
ATOM 2188 C CA . HIS A 1 275 ? 0.952 59.507 16.647 1.00 29.34 275 HIS A CA 1
ATOM 2189 C C . HIS A 1 275 ? 2.386 59.465 16.104 1.00 29.34 275 HIS A C 1
ATOM 2191 O O . HIS A 1 275 ? 3.154 60.397 16.349 1.00 29.34 275 HIS A O 1
ATOM 2197 N N . GLN A 1 276 ? 2.710 58.483 15.255 1.00 27.59 276 GLN A N 1
ATOM 2198 C CA . GLN A 1 276 ? 3.744 58.664 14.230 1.00 27.59 276 GLN A CA 1
ATOM 2199 C C . GLN A 1 276 ? 3.573 57.739 13.011 1.00 27.59 276 GLN A C 1
ATOM 2201 O O . GLN A 1 276 ? 2.762 56.819 13.013 1.00 27.59 276 GLN A O 1
ATOM 2206 N N . LYS A 1 277 ? 4.261 58.114 11.927 1.00 25.66 277 LYS A N 1
ATOM 2207 C CA . LYS A 1 277 ? 3.949 57.808 10.519 1.00 25.66 277 LYS A CA 1
ATOM 2208 C C . LYS A 1 277 ? 4.018 56.331 10.103 1.00 25.66 277 LYS A C 1
ATOM 2210 O O . LYS A 1 277 ? 4.783 55.539 10.636 1.00 25.66 277 LYS A O 1
ATOM 2215 N N . GLN A 1 278 ? 3.283 56.057 9.023 1.00 35.44 278 GLN A N 1
ATOM 2216 C CA . GLN A 1 278 ? 3.314 54.850 8.194 1.00 35.44 278 GLN A CA 1
ATOM 2217 C C . GLN A 1 278 ? 4.733 54.376 7.821 1.00 35.44 278 GLN A C 1
ATOM 2219 O O . GLN A 1 278 ? 5.567 55.173 7.384 1.00 35.44 278 GLN A O 1
ATOM 2224 N N . LYS A 1 279 ? 4.911 53.051 7.805 1.00 28.89 279 LYS A N 1
ATOM 2225 C CA . LYS A 1 279 ? 5.653 52.320 6.766 1.00 28.89 279 LYS A CA 1
ATOM 2226 C C . LYS A 1 279 ? 4.874 51.053 6.410 1.00 28.89 279 LYS A C 1
ATOM 2228 O O . LYS A 1 279 ? 4.379 50.370 7.301 1.00 28.89 279 LYS A O 1
ATOM 2233 N N . GLU A 1 280 ? 4.757 50.756 5.119 1.00 31.05 280 GLU A N 1
ATOM 2234 C CA . GLU A 1 280 ? 4.169 49.506 4.628 1.00 31.05 280 GLU A CA 1
ATOM 2235 C C . GLU A 1 280 ? 5.249 48.427 4.506 1.00 31.05 280 GLU A C 1
ATOM 2237 O O . GLU A 1 280 ? 5.803 48.203 3.426 1.00 31.05 280 GLU A O 1
ATOM 2242 N N . ASP A 1 281 ? 5.551 47.732 5.601 1.00 28.14 281 ASP A N 1
ATOM 2243 C CA . ASP A 1 281 ? 6.375 46.527 5.517 1.00 28.14 281 ASP A CA 1
ATOM 2244 C C . ASP A 1 281 ? 5.539 45.387 4.919 1.00 28.14 281 ASP A C 1
ATOM 2246 O O . ASP A 1 281 ? 4.724 44.743 5.586 1.00 28.14 281 ASP A O 1
ATOM 2250 N N . LYS A 1 282 ? 5.724 45.159 3.612 1.00 31.38 282 LYS A N 1
ATOM 2251 C CA . LYS A 1 282 ? 5.106 44.051 2.877 1.00 31.38 282 LYS A CA 1
ATOM 2252 C C . LYS A 1 282 ? 5.546 42.722 3.484 1.00 31.38 282 LYS A C 1
ATOM 2254 O O . LYS A 1 282 ? 6.615 42.207 3.160 1.00 31.38 282 LYS A O 1
ATOM 2259 N N . LYS A 1 283 ? 4.679 42.149 4.323 1.00 28.31 283 LYS A N 1
ATOM 2260 C CA . LYS A 1 283 ? 4.764 40.760 4.787 1.00 28.31 283 LYS A CA 1
ATOM 2261 C C . LYS A 1 283 ? 5.042 39.867 3.566 1.00 28.31 283 LYS A C 1
ATOM 2263 O O . LYS A 1 283 ? 4.247 39.922 2.622 1.00 28.31 283 LYS A O 1
ATOM 2268 N N . PRO A 1 284 ? 6.142 39.091 3.533 1.00 27.66 284 PRO A N 1
ATOM 2269 C CA . PRO A 1 284 ? 6.435 38.250 2.384 1.00 27.66 284 PRO A CA 1
ATOM 2270 C C . PRO A 1 284 ? 5.281 37.267 2.209 1.00 27.66 284 PRO A C 1
ATOM 2272 O O . PRO A 1 284 ? 4.896 36.577 3.155 1.00 27.66 284 PRO A O 1
ATOM 2275 N N . ALA A 1 285 ? 4.698 37.238 1.012 1.00 26.69 285 ALA A N 1
ATOM 2276 C CA . ALA A 1 285 ? 3.711 36.229 0.682 1.00 26.69 285 ALA A CA 1
ATOM 2277 C C . ALA A 1 285 ? 4.424 34.877 0.716 1.00 26.69 285 ALA A C 1
ATOM 2279 O O . ALA A 1 285 ? 5.324 34.638 -0.092 1.00 26.69 285 ALA A O 1
ATOM 2280 N N . THR A 1 286 ? 4.051 34.013 1.661 1.00 29.89 286 THR A N 1
ATOM 2281 C CA . THR A 1 286 ? 4.529 32.632 1.693 1.00 29.89 286 THR A CA 1
ATOM 2282 C C . THR A 1 286 ? 3.961 31.930 0.469 1.00 29.89 286 THR A C 1
ATOM 2284 O O . THR A 1 286 ? 2.839 31.426 0.493 1.00 29.89 286 THR A O 1
ATOM 2287 N N . VAL A 1 287 ? 4.717 31.956 -0.628 1.00 27.95 287 VAL A N 1
ATOM 2288 C CA . VAL A 1 287 ? 4.409 31.177 -1.821 1.00 27.95 287 VAL A CA 1
ATOM 2289 C C . VAL A 1 287 ? 4.529 29.720 -1.408 1.00 27.95 287 VAL A C 1
ATOM 2291 O O . VAL A 1 287 ? 5.631 29.184 -1.305 1.00 27.95 287 VAL A O 1
ATOM 2294 N N . PHE A 1 288 ? 3.384 29.091 -1.154 1.00 28.48 288 PHE A N 1
ATOM 2295 C CA . PHE A 1 288 ? 3.271 27.645 -1.209 1.00 28.48 288 PHE A CA 1
ATOM 2296 C C . PHE A 1 288 ? 3.609 27.245 -2.643 1.00 28.48 288 PHE A C 1
ATOM 2298 O O . PHE A 1 288 ? 2.760 27.285 -3.531 1.00 28.48 288 PHE A O 1
ATOM 2305 N N . GLN A 1 289 ? 4.881 26.929 -2.880 1.00 29.78 289 GLN A N 1
ATOM 2306 C CA . GLN A 1 289 ? 5.269 26.183 -4.061 1.00 29.78 289 GLN A CA 1
ATOM 2307 C C . GLN A 1 289 ? 4.592 24.823 -3.931 1.00 29.78 289 GLN A C 1
ATOM 2309 O O . GLN A 1 289 ? 4.938 24.034 -3.051 1.00 29.78 289 GLN A O 1
ATOM 2314 N N . GLU A 1 290 ? 3.591 24.575 -4.771 1.00 33.78 290 GLU A N 1
ATOM 2315 C CA . GLU A 1 290 ? 3.052 23.234 -4.951 1.00 33.78 290 GLU A CA 1
ATOM 2316 C C . GLU A 1 290 ? 4.230 22.307 -5.285 1.00 33.78 290 GLU A C 1
ATOM 2318 O O . GLU A 1 290 ? 5.024 22.618 -6.177 1.00 33.78 290 GLU A O 1
ATOM 2323 N N . GLU A 1 291 ? 4.384 21.205 -4.539 1.00 42.53 291 GLU A N 1
ATOM 2324 C CA . GLU A 1 291 ? 5.465 20.230 -4.731 1.00 42.53 291 GLU A CA 1
ATOM 2325 C C . GLU A 1 291 ? 5.379 19.665 -6.163 1.00 42.53 291 GLU A C 1
ATOM 2327 O O . GLU A 1 291 ? 4.641 18.712 -6.421 1.00 42.53 291 GLU A O 1
ATOM 2332 N N . SER A 1 292 ? 6.093 20.283 -7.115 1.00 54.22 292 SER A N 1
ATOM 2333 C CA . SER A 1 292 ? 5.960 19.958 -8.538 1.00 54.22 292 SER A CA 1
ATOM 2334 C C . SER A 1 292 ? 6.309 18.487 -8.780 1.00 54.22 292 SER A C 1
ATOM 2336 O O . SER A 1 292 ? 7.460 18.060 -8.643 1.00 54.22 292 SER A O 1
ATOM 2338 N N . LYS A 1 293 ? 5.277 17.695 -9.085 1.00 68.62 293 LYS A N 1
ATOM 2339 C CA . LYS A 1 293 ? 5.336 16.243 -9.277 1.00 68.62 293 LYS A CA 1
ATOM 2340 C C . LYS A 1 293 ? 6.452 15.901 -10.275 1.00 68.62 293 LYS A C 1
ATOM 2342 O O . LYS A 1 293 ? 6.332 16.234 -11.450 1.00 68.62 293 LYS A O 1
ATOM 2347 N N . CYS A 1 294 ? 7.534 15.244 -9.831 1.00 79.94 294 CYS A N 1
ATOM 2348 C CA . CYS A 1 294 ? 8.613 14.891 -10.761 1.00 79.94 294 CYS A CA 1
ATOM 2349 C C . CYS A 1 294 ? 8.118 13.882 -11.802 1.00 79.94 294 CYS A C 1
ATOM 2351 O O . CYS A 1 294 ? 7.669 12.786 -11.461 1.00 79.94 294 CYS A O 1
ATOM 2353 N N . PHE A 1 295 ? 8.322 14.245 -13.066 1.00 84.12 295 PHE A N 1
ATOM 2354 C CA . PHE A 1 295 ? 7.955 13.505 -14.272 1.00 84.12 295 PHE A CA 1
ATOM 2355 C C . PHE A 1 295 ? 8.481 12.057 -14.318 1.00 84.12 295 PHE A C 1
ATOM 2357 O O . PHE A 1 295 ? 7.905 11.204 -14.983 1.00 84.12 295 PHE A O 1
ATOM 2364 N N . LYS A 1 296 ? 9.541 11.721 -13.561 1.00 83.88 296 LYS A N 1
ATOM 2365 C CA . LYS A 1 296 ? 10.025 10.329 -13.435 1.00 83.88 296 LYS A CA 1
ATOM 2366 C C . LYS A 1 296 ? 8.965 9.369 -12.871 1.00 83.88 296 LYS A C 1
ATOM 2368 O O . LYS A 1 296 ? 9.053 8.169 -13.107 1.00 83.88 296 LYS A O 1
ATOM 2373 N N . TYR A 1 297 ? 7.970 9.895 -12.153 1.00 83.00 297 TYR A N 1
ATOM 2374 C CA . TYR A 1 297 ? 6.838 9.147 -11.602 1.00 83.00 297 TYR A CA 1
ATOM 2375 C C . TYR A 1 297 ? 5.577 9.176 -12.486 1.00 83.00 297 TYR A C 1
ATOM 2377 O O . TYR A 1 297 ? 4.535 8.687 -12.049 1.00 83.00 297 TYR A O 1
ATOM 2385 N N . ASP A 1 298 ? 5.642 9.741 -13.696 1.00 85.69 298 ASP A N 1
ATOM 2386 C CA . ASP A 1 298 ? 4.553 9.648 -14.673 1.00 85.69 298 ASP A CA 1
ATOM 2387 C C . ASP A 1 298 ? 4.565 8.303 -15.407 1.00 85.69 298 ASP A C 1
ATOM 2389 O O . ASP A 1 298 ? 5.600 7.631 -15.511 1.00 85.69 298 ASP A O 1
ATOM 2393 N N . LYS A 1 299 ? 3.385 7.891 -15.883 1.00 87.44 299 LYS A N 1
ATOM 2394 C CA . LYS A 1 299 ? 3.158 6.577 -16.491 1.00 87.44 299 LYS A CA 1
ATOM 2395 C C . LYS A 1 299 ? 3.709 6.514 -17.912 1.00 87.44 299 LYS A C 1
ATOM 2397 O O . LYS A 1 299 ? 3.610 7.478 -18.665 1.00 87.44 299 LYS A O 1
ATOM 2402 N N . ILE A 1 300 ? 4.225 5.358 -18.319 1.00 90.56 300 ILE A N 1
ATOM 2403 C CA . ILE A 1 300 ? 4.785 5.132 -19.663 1.00 90.56 300 ILE A CA 1
ATOM 2404 C C . ILE A 1 300 ? 3.796 5.512 -20.788 1.00 90.56 300 ILE A C 1
ATOM 2406 O O . ILE A 1 300 ? 4.179 6.219 -21.716 1.00 90.56 300 ILE A O 1
ATOM 2410 N N . ASN A 1 301 ? 2.518 5.139 -20.686 1.00 86.69 301 ASN A N 1
ATOM 2411 C CA . ASN A 1 301 ? 1.469 5.470 -21.662 1.00 86.69 301 ASN A CA 1
ATOM 2412 C C . ASN A 1 301 ? 1.154 6.975 -21.740 1.00 86.69 301 ASN A C 1
ATOM 2414 O O . ASN A 1 301 ? 0.706 7.451 -22.781 1.00 86.69 301 ASN A O 1
ATOM 2418 N N . GLU A 1 302 ? 1.366 7.714 -20.650 1.00 86.69 302 GLU A N 1
ATOM 2419 C CA . GLU A 1 302 ? 1.093 9.154 -20.552 1.00 86.69 302 GLU A CA 1
ATOM 2420 C C . GLU A 1 302 ? 2.310 9.981 -20.995 1.00 86.69 302 GLU A C 1
ATOM 2422 O O . GLU A 1 302 ? 2.166 11.007 -21.659 1.00 86.69 302 GLU A O 1
ATOM 2427 N N . ALA A 1 303 ? 3.514 9.520 -20.643 1.00 87.44 303 ALA A N 1
ATOM 2428 C CA . ALA A 1 303 ? 4.734 10.319 -20.667 1.00 87.44 303 ALA A CA 1
ATOM 2429 C C . ALA A 1 303 ? 5.820 9.834 -21.642 1.00 87.44 303 ALA A C 1
ATOM 2431 O O . ALA A 1 303 ? 6.755 10.593 -21.891 1.00 87.44 303 ALA A O 1
ATOM 2432 N N . LEU A 1 304 ? 5.749 8.620 -22.211 1.00 90.31 304 LEU A N 1
ATOM 2433 C CA . LEU A 1 304 ? 6.779 8.069 -23.110 1.00 90.31 304 LEU A CA 1
ATOM 2434 C C . LEU A 1 304 ? 6.392 8.253 -24.599 1.00 90.31 304 LEU A C 1
ATOM 2436 O O . LEU A 1 304 ? 5.646 7.438 -25.149 1.00 90.31 304 LEU A O 1
ATOM 2440 N N . PRO A 1 305 ? 6.891 9.287 -25.306 1.00 90.94 305 PRO A N 1
ATOM 2441 C CA . PRO A 1 305 ? 6.412 9.629 -26.645 1.00 90.94 305 PRO A CA 1
ATOM 2442 C C . PRO A 1 305 ? 6.827 8.617 -27.725 1.00 90.94 305 PRO A C 1
ATOM 2444 O O . PRO A 1 305 ? 7.860 7.950 -27.643 1.00 90.94 305 PRO A O 1
ATOM 2447 N N . ASN A 1 306 ? 6.042 8.557 -28.808 1.00 88.38 306 ASN A N 1
ATOM 2448 C CA . ASN A 1 306 ? 6.211 7.612 -29.923 1.00 88.38 306 ASN A CA 1
ATOM 2449 C C . ASN A 1 306 ? 7.625 7.589 -30.549 1.00 88.38 306 ASN A C 1
ATOM 2451 O O . ASN A 1 306 ? 8.071 6.550 -31.035 1.00 88.38 306 ASN A O 1
ATOM 2455 N N . ASN A 1 307 ? 8.347 8.714 -30.565 1.00 90.81 307 ASN A N 1
ATOM 2456 C CA . ASN A 1 307 ? 9.729 8.770 -31.056 1.00 90.81 307 ASN A CA 1
ATOM 2457 C C . ASN A 1 307 ? 10.715 8.067 -30.105 1.00 90.81 307 ASN A C 1
ATOM 2459 O O . ASN A 1 307 ? 11.649 7.421 -30.573 1.00 90.81 307 ASN A O 1
ATOM 2463 N N . LEU A 1 308 ? 10.497 8.156 -28.792 1.00 92.06 308 LEU A N 1
ATOM 2464 C CA . LEU A 1 308 ? 11.295 7.472 -27.778 1.00 92.06 308 LEU A CA 1
ATOM 2465 C C . LEU A 1 308 ? 10.982 5.969 -27.752 1.00 92.06 308 LEU A C 1
ATOM 2467 O O . LEU A 1 308 ? 11.914 5.169 -27.804 1.00 92.06 308 LEU A O 1
ATOM 2471 N N . GLN A 1 309 ? 9.702 5.585 -27.825 1.00 92.06 309 GLN A N 1
ATOM 2472 C CA . GLN A 1 309 ? 9.287 4.182 -27.990 1.00 92.06 309 GLN A CA 1
ATOM 2473 C C . GLN A 1 309 ? 9.988 3.514 -29.188 1.00 92.06 309 GLN A C 1
ATOM 2475 O O . GLN A 1 309 ? 10.564 2.438 -29.050 1.00 92.06 309 GLN A O 1
ATOM 2480 N N . ARG A 1 310 ? 10.036 4.185 -30.351 1.00 92.81 310 ARG A N 1
ATOM 2481 C CA . ARG A 1 310 ? 10.761 3.693 -31.541 1.00 92.81 310 ARG A CA 1
ATOM 2482 C C . ARG A 1 310 ? 12.266 3.515 -31.307 1.00 92.81 310 ARG A C 1
ATOM 2484 O O . ARG A 1 310 ? 12.849 2.577 -31.840 1.00 92.81 310 ARG A O 1
ATOM 2491 N N . ARG A 1 311 ? 12.911 4.389 -30.523 1.00 94.81 311 ARG A N 1
ATOM 2492 C CA . ARG A 1 311 ? 14.347 4.264 -30.198 1.00 94.81 311 ARG A CA 1
ATOM 2493 C C . ARG A 1 311 ? 14.628 3.123 -29.219 1.00 94.81 311 ARG A C 1
ATOM 2495 O O . ARG A 1 311 ? 15.694 2.523 -29.316 1.00 94.81 311 ARG A O 1
ATOM 2502 N N . LEU A 1 312 ? 13.690 2.817 -28.320 1.00 94.38 312 LEU A N 1
ATOM 2503 C CA . LEU A 1 312 ? 13.756 1.646 -27.442 1.00 94.38 312 LEU A CA 1
ATOM 2504 C C . LEU A 1 312 ? 13.564 0.348 -28.241 1.00 94.38 312 LEU A C 1
ATOM 2506 O O . LEU A 1 312 ? 14.413 -0.529 -28.146 1.00 94.38 312 LEU A O 1
ATOM 2510 N N . VAL A 1 313 ? 12.556 0.281 -29.123 1.00 93.75 313 VAL A N 1
ATOM 2511 C CA . VAL A 1 313 ? 12.351 -0.820 -30.094 1.00 93.75 313 VAL A CA 1
ATOM 2512 C C . VAL A 1 313 ? 13.638 -1.138 -30.867 1.00 93.75 313 VAL A C 1
ATOM 2514 O O . VAL A 1 313 ? 14.132 -2.259 -30.805 1.00 93.75 313 VAL A O 1
ATOM 2517 N N . ILE A 1 314 ? 14.260 -0.134 -31.500 1.00 92.25 314 ILE A N 1
ATOM 2518 C CA . ILE A 1 314 ? 15.525 -0.293 -32.250 1.00 92.25 314 ILE A CA 1
ATOM 2519 C C . ILE A 1 314 ? 16.676 -0.821 -31.368 1.00 92.25 314 ILE A C 1
ATOM 2521 O O . ILE A 1 314 ? 17.606 -1.448 -31.872 1.00 92.25 314 ILE A O 1
ATOM 2525 N N . LYS A 1 315 ? 16.639 -0.564 -30.056 1.00 92.75 315 LYS A N 1
ATOM 2526 C CA . LYS A 1 315 ? 17.674 -0.987 -29.106 1.00 92.75 315 LYS A CA 1
ATOM 2527 C C . LYS A 1 315 ? 17.446 -2.380 -28.520 1.00 92.75 315 LYS A C 1
ATOM 2529 O O . LYS A 1 315 ? 18.451 -2.986 -28.147 1.00 92.75 315 LYS A O 1
ATOM 2534 N N . LEU A 1 316 ? 16.202 -2.843 -28.395 1.00 93.75 316 LEU A N 1
ATOM 2535 C CA . LEU A 1 316 ? 15.806 -3.984 -27.551 1.00 93.75 316 LEU A CA 1
ATOM 2536 C C . LEU A 1 316 ? 15.177 -5.159 -28.318 1.00 93.75 316 LEU A C 1
ATOM 2538 O O . LEU A 1 316 ? 15.327 -6.288 -27.869 1.00 93.75 316 LEU A O 1
ATOM 2542 N N . ASP A 1 317 ? 14.524 -4.922 -29.462 1.00 92.25 317 ASP A N 1
ATOM 2543 C CA . ASP A 1 317 ? 13.962 -6.000 -30.297 1.00 92.25 317 ASP A CA 1
ATOM 2544 C C . ASP A 1 317 ? 15.016 -6.857 -31.050 1.00 92.25 317 ASP A C 1
ATOM 2546 O O . ASP A 1 317 ? 14.714 -8.016 -31.337 1.00 92.25 317 ASP A O 1
ATOM 2550 N N . PRO A 1 318 ? 16.234 -6.374 -31.396 1.00 90.38 318 PRO A N 1
ATOM 2551 C CA . PRO A 1 318 ? 17.274 -7.239 -31.963 1.00 90.38 318 PRO A CA 1
ATOM 2552 C C . PRO A 1 318 ? 17.830 -8.226 -30.926 1.00 90.38 318 PRO A C 1
ATOM 2554 O O . PRO A 1 318 ? 18.294 -7.792 -29.870 1.00 90.38 318 PRO A O 1
ATOM 2557 N N . GLU A 1 319 ? 17.852 -9.521 -31.261 1.00 85.12 319 GLU A N 1
ATOM 2558 C CA . GLU A 1 319 ? 18.382 -10.593 -30.399 1.00 85.12 319 GLU A CA 1
ATOM 2559 C C . GLU A 1 319 ? 19.835 -10.343 -29.967 1.00 85.12 319 GLU A C 1
ATOM 2561 O O . GLU A 1 319 ? 20.675 -9.919 -30.771 1.00 85.12 319 GLU A O 1
ATOM 2566 N N . ARG A 1 320 ? 20.157 -10.655 -28.704 1.00 83.00 320 ARG A N 1
ATOM 2567 C CA . ARG A 1 320 ? 21.510 -10.476 -28.153 1.00 83.00 320 ARG A CA 1
ATOM 2568 C C . ARG A 1 320 ? 22.029 -11.754 -27.488 1.00 83.00 320 ARG A C 1
ATOM 2570 O O . ARG A 1 320 ? 21.601 -12.075 -26.386 1.00 83.00 320 ARG A O 1
ATOM 2577 N N . PRO A 1 321 ? 23.043 -12.434 -28.063 1.00 77.00 321 PRO A N 1
ATOM 2578 C CA . PRO A 1 321 ? 23.649 -13.632 -27.461 1.00 77.00 321 PRO A CA 1
ATOM 2579 C C . PRO A 1 321 ? 24.315 -13.430 -26.087 1.00 77.00 321 PRO A C 1
ATOM 2581 O O . PRO A 1 321 ? 24.716 -14.405 -25.462 1.00 77.00 321 PRO A O 1
ATOM 2584 N N . LEU A 1 322 ? 24.471 -12.179 -25.639 1.00 79.62 322 LEU A N 1
ATOM 2585 C CA . LEU A 1 322 ? 25.012 -11.796 -24.328 1.00 79.62 322 LEU A CA 1
ATOM 2586 C C . LEU A 1 322 ? 23.946 -11.147 -23.421 1.00 79.62 322 LEU A C 1
ATOM 2588 O O . LEU A 1 322 ? 24.293 -10.530 -22.418 1.00 79.62 322 LEU A O 1
ATOM 2592 N N . GLY A 1 323 ? 22.667 -11.255 -23.793 1.00 84.12 323 GLY A N 1
ATOM 2593 C CA . GLY A 1 323 ? 21.546 -10.642 -23.089 1.00 84.12 323 GLY A CA 1
ATOM 2594 C C . GLY A 1 323 ? 21.446 -9.123 -23.255 1.00 84.12 323 GLY A C 1
ATOM 2595 O O . GLY A 1 323 ? 22.082 -8.489 -24.109 1.00 84.12 323 GLY A O 1
ATOM 2596 N N . GLY A 1 324 ? 20.582 -8.543 -22.430 1.00 87.50 324 GLY A N 1
ATOM 2597 C CA . GLY A 1 324 ? 20.137 -7.165 -22.529 1.00 87.50 324 GLY A CA 1
ATOM 2598 C C . GLY A 1 324 ? 19.150 -6.937 -23.677 1.00 87.50 324 GLY A C 1
ATOM 2599 O O . GLY A 1 324 ? 19.138 -5.838 -24.235 1.00 87.50 324 GLY A O 1
ATOM 2600 N N . ASP A 1 325 ? 18.366 -7.939 -24.083 1.00 92.25 325 ASP A N 1
ATOM 2601 C CA . ASP A 1 325 ? 17.286 -7.765 -25.067 1.00 92.25 325 ASP A CA 1
ATOM 2602 C C . ASP A 1 325 ? 15.891 -7.703 -24.411 1.00 92.25 325 ASP A C 1
ATOM 2604 O O . ASP A 1 325 ? 15.750 -7.580 -23.189 1.00 92.25 325 ASP A O 1
ATOM 2608 N N . ILE A 1 326 ? 14.838 -7.668 -25.227 1.00 94.00 326 ILE A N 1
ATOM 2609 C CA . ILE A 1 326 ? 13.453 -7.577 -24.753 1.00 94.00 326 ILE A CA 1
ATOM 2610 C C . ILE A 1 326 ? 13.022 -8.758 -23.863 1.00 94.00 326 ILE A C 1
ATOM 2612 O O . ILE A 1 326 ? 12.158 -8.582 -23.001 1.00 94.00 326 ILE A O 1
ATOM 2616 N N . CYS A 1 327 ? 13.633 -9.936 -24.010 1.00 93.06 327 CYS A N 1
ATOM 2617 C CA . CYS A 1 327 ? 13.351 -11.101 -23.171 1.00 93.06 327 CYS A CA 1
ATOM 2618 C C . CYS A 1 327 ? 13.821 -10.854 -21.733 1.00 93.06 327 CYS A C 1
ATOM 2620 O O . CYS A 1 327 ? 13.067 -11.082 -20.787 1.00 93.06 327 CYS A O 1
ATOM 2622 N N . ASP A 1 328 ? 15.031 -10.309 -21.573 1.00 93.25 328 ASP A N 1
ATOM 2623 C CA . ASP A 1 328 ? 15.582 -9.937 -20.268 1.00 93.25 328 ASP A CA 1
ATOM 2624 C C . ASP A 1 328 ? 14.766 -8.814 -19.622 1.00 93.25 328 ASP A C 1
ATOM 2626 O O . ASP A 1 328 ? 14.506 -8.846 -18.420 1.00 93.25 328 ASP A O 1
ATOM 2630 N N . LEU A 1 329 ? 14.314 -7.831 -20.414 1.00 94.38 329 LEU A N 1
ATOM 2631 C CA . LEU A 1 329 ? 13.470 -6.749 -19.905 1.00 94.38 329 LEU A CA 1
ATOM 2632 C C . LEU A 1 329 ? 12.122 -7.283 -19.402 1.00 94.38 329 LEU A C 1
ATOM 2634 O O . LEU A 1 329 ? 11.673 -6.884 -18.329 1.00 94.38 329 LEU A O 1
ATOM 2638 N N . ALA A 1 330 ? 11.490 -8.197 -20.143 1.00 92.19 330 ALA A N 1
ATOM 2639 C CA . ALA A 1 330 ? 10.246 -8.851 -19.740 1.00 92.19 330 ALA A CA 1
ATOM 2640 C C . ALA A 1 330 ? 10.426 -9.706 -18.472 1.00 92.19 330 ALA A C 1
ATOM 2642 O O . ALA A 1 330 ? 9.623 -9.599 -17.543 1.00 92.19 330 ALA A O 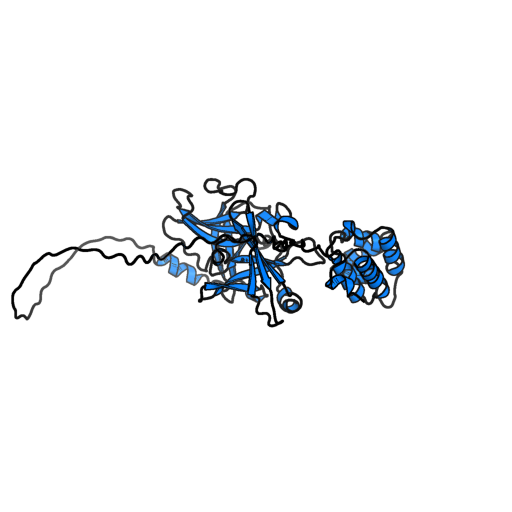1
ATOM 2643 N N . HIS A 1 331 ? 11.518 -10.470 -18.382 1.00 89.00 331 HIS A N 1
ATOM 2644 C CA . HIS A 1 331 ? 11.882 -11.236 -17.188 1.00 89.00 331 HIS A CA 1
ATOM 2645 C C . HIS A 1 331 ? 12.103 -10.317 -15.974 1.00 89.00 331 HIS A C 1
ATOM 2647 O O . HIS A 1 331 ? 11.518 -10.534 -14.914 1.00 89.00 331 HIS A O 1
ATOM 2653 N N . ALA A 1 332 ? 12.838 -9.210 -16.136 1.00 87.12 332 ALA A N 1
ATOM 2654 C CA . ALA A 1 332 ? 13.019 -8.200 -15.091 1.00 87.12 332 ALA A CA 1
ATOM 2655 C C . ALA A 1 332 ? 11.689 -7.534 -14.666 1.00 87.12 332 ALA A C 1
ATOM 2657 O O . ALA A 1 332 ? 11.573 -7.019 -13.550 1.00 87.12 332 ALA A O 1
ATOM 2658 N N . TYR A 1 333 ? 10.676 -7.565 -15.534 1.00 85.25 333 TYR A N 1
ATOM 2659 C CA . TYR A 1 333 ? 9.296 -7.137 -15.292 1.00 85.25 333 TYR A CA 1
ATOM 2660 C C . TYR A 1 333 ? 8.376 -8.228 -14.701 1.00 85.25 333 TYR A C 1
ATOM 2662 O O . TYR A 1 333 ? 7.172 -7.977 -14.538 1.00 85.25 333 TYR A O 1
ATOM 2670 N N . GLY A 1 334 ? 8.932 -9.394 -14.359 1.00 84.94 334 GLY A N 1
ATOM 2671 C CA . GLY A 1 334 ? 8.256 -10.515 -13.703 1.00 84.94 334 GLY A CA 1
ATOM 2672 C C . GLY A 1 334 ? 7.550 -11.493 -14.644 1.00 84.94 334 GLY A C 1
ATOM 2673 O O . GLY A 1 334 ? 6.707 -12.245 -14.169 1.00 84.94 334 GLY A O 1
ATOM 2674 N N . TYR A 1 335 ? 7.829 -11.466 -15.953 1.00 86.88 335 TYR A N 1
ATOM 2675 C CA . TYR A 1 335 ? 7.207 -12.403 -16.898 1.00 86.88 335 TYR A CA 1
ATOM 2676 C C . TYR A 1 335 ? 7.870 -13.779 -16.815 1.00 86.88 335 TYR A C 1
ATOM 2678 O O . TYR A 1 335 ? 9.094 -13.884 -16.715 1.00 86.88 335 TYR A O 1
ATOM 2686 N N . ASN A 1 336 ? 7.061 -14.832 -16.897 1.00 86.50 336 ASN A N 1
ATOM 2687 C CA . ASN A 1 336 ? 7.538 -16.209 -16.953 1.00 86.50 336 ASN A CA 1
ATOM 2688 C C . ASN A 1 336 ? 7.988 -16.603 -18.377 1.00 86.50 336 ASN A C 1
ATOM 2690 O O . ASN A 1 336 ? 7.761 -15.880 -19.349 1.00 86.50 336 ASN A O 1
ATOM 2694 N N . GLN A 1 337 ? 8.627 -17.768 -18.523 1.00 88.00 337 GLN A N 1
ATOM 2695 C CA . GLN A 1 337 ? 9.203 -18.191 -19.804 1.00 88.00 337 GLN A CA 1
ATOM 2696 C C . GLN A 1 337 ? 8.161 -18.368 -20.927 1.00 88.00 337 GLN A C 1
ATOM 2698 O O . GLN A 1 337 ? 8.483 -18.119 -22.087 1.00 88.00 337 GLN A O 1
ATOM 2703 N N . GLU A 1 338 ? 6.922 -18.761 -20.621 1.00 89.19 338 GLU A N 1
ATOM 2704 C CA . GLU A 1 338 ? 5.849 -18.889 -21.617 1.00 89.19 338 GLU A CA 1
ATOM 2705 C C . GLU A 1 338 ? 5.369 -17.511 -22.095 1.00 89.19 338 GLU A C 1
ATOM 2707 O O . GLU A 1 338 ? 5.227 -17.289 -23.298 1.00 89.19 338 GLU A O 1
ATOM 2712 N N . GLU A 1 339 ? 5.215 -16.556 -21.172 1.00 90.19 339 GLU A N 1
ATOM 2713 C CA . GLU A 1 339 ? 4.883 -15.156 -21.476 1.00 90.19 339 GLU A CA 1
ATOM 2714 C C . GLU A 1 339 ? 5.985 -14.477 -22.305 1.00 90.19 339 GLU A C 1
ATOM 2716 O O . GLU A 1 339 ? 5.689 -13.787 -23.281 1.00 90.19 339 GLU A O 1
ATOM 2721 N N . ILE A 1 340 ? 7.258 -14.717 -21.971 1.00 93.12 340 ILE A N 1
ATOM 2722 C CA . ILE A 1 340 ? 8.422 -14.237 -22.735 1.00 93.12 340 ILE A CA 1
ATOM 2723 C C . ILE A 1 340 ? 8.440 -14.855 -24.140 1.00 93.12 340 ILE A C 1
ATOM 2725 O O . ILE A 1 340 ? 8.615 -14.139 -25.130 1.00 93.12 340 ILE A O 1
ATOM 2729 N N . ASN A 1 341 ? 8.213 -16.168 -24.251 1.00 91.50 341 ASN A N 1
ATOM 2730 C CA . ASN A 1 341 ? 8.147 -16.861 -25.537 1.00 91.50 341 ASN A CA 1
ATOM 2731 C C . ASN A 1 341 ? 6.994 -16.328 -26.404 1.00 91.50 341 ASN A C 1
ATOM 2733 O O . ASN A 1 341 ? 7.171 -16.143 -27.609 1.00 91.50 341 ASN A O 1
ATOM 2737 N N . PHE A 1 342 ? 5.830 -16.039 -25.816 1.00 92.44 342 PHE A N 1
ATOM 2738 C CA . PHE A 1 342 ? 4.717 -15.402 -26.519 1.00 92.44 342 PHE A CA 1
ATOM 2739 C C . PHE A 1 342 ? 5.083 -13.986 -26.988 1.00 92.44 342 PHE A C 1
ATOM 2741 O O . PHE A 1 342 ? 4.969 -13.688 -28.177 1.00 92.44 342 PHE A O 1
ATOM 2748 N N . LEU A 1 343 ? 5.595 -13.142 -26.083 1.00 92.75 343 LEU A N 1
ATOM 2749 C CA . LEU A 1 343 ? 5.993 -11.758 -26.357 1.00 92.75 343 LEU A CA 1
ATOM 2750 C C . LEU A 1 343 ? 7.010 -11.666 -27.506 1.00 92.75 343 LEU A C 1
ATOM 2752 O O . LEU A 1 343 ? 6.850 -10.835 -28.401 1.00 92.75 343 LEU A O 1
ATOM 2756 N N . LYS A 1 344 ? 8.020 -12.547 -27.521 1.00 90.38 344 LYS A N 1
ATOM 2757 C CA . LYS A 1 344 ? 9.066 -12.598 -28.556 1.00 90.38 344 LYS A CA 1
ATOM 2758 C C . LYS A 1 344 ? 8.520 -12.891 -29.961 1.00 90.38 344 LYS A C 1
ATOM 2760 O O . LYS A 1 344 ? 9.102 -12.439 -30.943 1.00 90.38 344 LYS A O 1
ATOM 2765 N N . ASN A 1 345 ? 7.399 -13.606 -30.073 1.00 90.06 345 ASN A N 1
ATOM 2766 C CA . ASN A 1 345 ? 6.762 -13.921 -31.357 1.00 90.06 345 ASN A CA 1
ATOM 2767 C C . ASN A 1 345 ? 5.887 -12.777 -31.916 1.00 90.06 345 ASN A C 1
ATOM 2769 O O . ASN A 1 345 ? 5.328 -12.902 -33.008 1.00 90.06 345 ASN A O 1
ATOM 2773 N N . LEU A 1 346 ? 5.747 -11.657 -31.198 1.00 92.00 346 LEU A N 1
ATOM 2774 C CA . LEU A 1 346 ? 4.963 -10.507 -31.651 1.00 92.00 346 LEU A CA 1
ATOM 2775 C C . LEU A 1 346 ? 5.761 -9.593 -32.592 1.00 92.00 346 LEU A C 1
ATOM 2777 O O . LEU A 1 346 ? 6.985 -9.562 -32.601 1.00 92.00 346 LEU A O 1
ATOM 2781 N N . ARG A 1 347 ? 5.053 -8.790 -33.397 1.00 88.38 347 ARG A N 1
ATOM 2782 C CA . ARG A 1 347 ? 5.669 -7.982 -34.470 1.00 88.38 347 ARG A CA 1
ATOM 2783 C C . ARG A 1 347 ? 6.539 -6.808 -33.982 1.00 88.38 347 ARG A C 1
ATOM 2785 O O . ARG A 1 347 ? 7.330 -6.294 -34.764 1.00 88.38 347 ARG A O 1
ATOM 2792 N N . ASN A 1 348 ? 6.343 -6.335 -32.749 1.00 89.69 348 ASN A N 1
ATOM 2793 C CA . ASN A 1 348 ? 7.158 -5.289 -32.107 1.00 89.69 348 ASN A CA 1
ATOM 2794 C C . ASN A 1 348 ? 7.204 -5.566 -30.584 1.00 89.69 348 ASN A C 1
ATOM 2796 O O . ASN A 1 348 ? 6.488 -4.884 -29.840 1.00 89.69 348 ASN A O 1
ATOM 2800 N N . PRO A 1 349 ? 7.948 -6.585 -30.111 1.00 93.50 349 PRO A N 1
ATOM 2801 C CA . PRO A 1 349 ? 7.893 -7.055 -28.722 1.00 93.50 349 PRO A CA 1
ATOM 2802 C C . PRO A 1 349 ? 8.081 -5.939 -27.682 1.00 93.50 349 PRO A C 1
ATOM 2804 O O . PRO A 1 349 ? 7.281 -5.818 -26.755 1.00 93.50 349 PRO A O 1
ATOM 2807 N N . THR A 1 350 ? 9.047 -5.036 -27.885 1.00 93.62 350 THR A N 1
ATOM 2808 C CA . THR A 1 350 ? 9.284 -3.885 -26.995 1.00 93.62 350 THR A CA 1
ATOM 2809 C C . THR A 1 350 ? 8.093 -2.939 -26.939 1.00 93.62 350 THR A C 1
ATOM 2811 O O . THR A 1 350 ? 7.772 -2.421 -25.870 1.00 93.62 350 THR A O 1
ATOM 2814 N N . LYS A 1 351 ? 7.405 -2.701 -28.063 1.00 92.56 351 LYS A N 1
ATOM 2815 C CA . LYS A 1 351 ? 6.235 -1.815 -28.063 1.00 92.56 351 LYS A CA 1
ATOM 2816 C C . LYS A 1 351 ? 5.066 -2.447 -27.304 1.00 92.56 351 LYS A C 1
ATOM 2818 O O . LYS A 1 351 ? 4.366 -1.738 -26.589 1.00 92.56 351 LYS A O 1
ATOM 2823 N N . GLU A 1 352 ? 4.870 -3.756 -27.447 1.00 93.81 352 GLU A N 1
ATOM 2824 C CA . GLU A 1 352 ? 3.819 -4.467 -26.719 1.00 93.81 352 GLU A CA 1
ATOM 2825 C C . GLU A 1 352 ? 4.100 -4.474 -25.210 1.00 93.81 352 GLU A C 1
ATOM 2827 O O . GLU A 1 352 ? 3.237 -4.065 -24.437 1.00 93.81 352 GLU A O 1
ATOM 2832 N N . LEU A 1 353 ? 5.324 -4.815 -24.782 1.00 93.44 353 LEU A N 1
ATOM 2833 C CA . LEU A 1 353 ? 5.695 -4.784 -23.362 1.00 93.44 353 LEU A CA 1
ATOM 2834 C C . LEU A 1 353 ? 5.532 -3.380 -22.762 1.00 93.44 353 LEU A C 1
ATOM 2836 O O . LEU A 1 353 ? 4.990 -3.243 -21.669 1.00 93.44 353 LEU A O 1
ATOM 2840 N N . LEU A 1 354 ? 5.938 -2.327 -23.483 1.00 93.00 354 LEU A N 1
ATOM 2841 C CA . LEU A 1 354 ? 5.742 -0.938 -23.051 1.00 93.00 354 LEU A CA 1
ATOM 2842 C C . LEU A 1 354 ? 4.263 -0.528 -22.981 1.00 93.00 354 LEU A C 1
ATOM 2844 O O . LEU A 1 354 ? 3.937 0.365 -22.209 1.00 93.00 354 LEU A O 1
ATOM 2848 N N . GLN A 1 355 ? 3.372 -1.160 -23.749 1.00 90.12 355 GLN A N 1
ATOM 2849 C CA . GLN A 1 355 ? 1.928 -0.921 -23.682 1.00 90.12 355 GLN A CA 1
ATOM 2850 C C . GLN A 1 355 ? 1.288 -1.695 -22.515 1.00 90.12 355 GLN A C 1
ATOM 2852 O O . GLN A 1 355 ? 0.484 -1.131 -21.772 1.00 90.12 355 GLN A O 1
ATOM 2857 N N . GLN A 1 356 ? 1.686 -2.955 -22.303 1.00 87.19 356 GLN A N 1
ATOM 2858 C CA . GLN A 1 356 ? 1.203 -3.822 -21.217 1.00 87.19 356 GLN A CA 1
ATOM 2859 C C . GLN A 1 356 ? 1.715 -3.377 -19.836 1.00 87.19 356 GLN A C 1
ATOM 2861 O O . GLN A 1 356 ? 0.967 -3.385 -18.861 1.00 87.19 356 GLN A O 1
ATOM 2866 N N . LYS A 1 357 ? 2.961 -2.898 -19.755 1.00 89.06 357 LYS A N 1
ATOM 2867 C CA . LYS A 1 357 ? 3.525 -2.178 -18.599 1.00 89.06 357 LYS A CA 1
ATOM 2868 C C . LYS A 1 357 ? 3.316 -0.666 -18.695 1.00 89.06 357 LYS A C 1
ATOM 2870 O O . LYS A 1 357 ? 3.943 0.091 -17.964 1.00 89.06 357 LYS A O 1
ATOM 2875 N N . GLY A 1 358 ? 2.416 -0.199 -19.559 1.00 83.88 358 GLY A N 1
ATOM 2876 C CA . GLY A 1 358 ? 2.241 1.223 -19.851 1.00 83.88 358 GLY A CA 1
ATOM 2877 C C . GLY A 1 358 ? 1.786 2.081 -18.666 1.00 83.88 358 GLY A C 1
ATOM 2878 O O . GLY A 1 358 ? 1.869 3.305 -18.722 1.00 83.88 358 GLY A O 1
ATOM 2879 N N . ASN A 1 359 ? 1.357 1.462 -17.570 1.00 78.75 359 ASN A N 1
ATOM 2880 C CA . ASN A 1 359 ? 1.023 2.153 -16.330 1.00 78.75 359 ASN A CA 1
ATOM 2881 C C . ASN A 1 359 ? 2.162 2.180 -15.294 1.00 78.75 359 ASN A C 1
ATOM 2883 O O . ASN A 1 359 ? 2.072 2.934 -14.326 1.00 78.75 359 ASN A O 1
ATOM 2887 N N . SER A 1 360 ? 3.233 1.407 -15.499 1.00 84.25 360 SER A N 1
ATOM 2888 C CA . SER A 1 360 ? 4.483 1.542 -14.746 1.00 84.25 360 SER A CA 1
ATOM 2889 C C . SER A 1 360 ? 5.109 2.919 -15.011 1.00 84.25 360 SER A C 1
ATOM 2891 O O . SER A 1 360 ? 4.857 3.554 -16.040 1.00 84.25 360 SER A O 1
ATOM 2893 N N . THR A 1 361 ? 5.934 3.399 -14.082 1.00 87.62 361 THR A N 1
ATOM 2894 C CA . THR A 1 361 ? 6.560 4.728 -14.188 1.00 87.62 361 THR A CA 1
ATOM 2895 C C . THR A 1 361 ? 7.764 4.750 -15.134 1.00 87.62 361 THR A C 1
ATOM 2897 O O . THR A 1 361 ? 8.420 3.726 -15.356 1.00 87.62 361 THR A O 1
ATOM 2900 N N . LEU A 1 362 ? 8.119 5.941 -15.633 1.00 89.62 362 LEU A N 1
ATOM 2901 C CA . LEU A 1 362 ? 9.380 6.153 -16.357 1.00 89.62 362 LEU A CA 1
ATOM 2902 C C . LEU A 1 362 ? 10.615 5.743 -15.534 1.00 89.62 362 LEU A C 1
ATOM 2904 O O . LEU A 1 362 ? 11.550 5.177 -16.099 1.00 89.62 362 LEU A O 1
ATOM 2908 N N . LEU A 1 363 ? 10.615 5.986 -14.216 1.00 87.62 363 LEU A N 1
ATOM 2909 C CA . LEU A 1 363 ? 11.705 5.586 -13.322 1.00 87.62 363 LEU A CA 1
ATOM 2910 C C . LEU A 1 363 ? 11.864 4.060 -13.267 1.00 87.62 363 LEU A C 1
ATOM 2912 O O . LEU A 1 363 ? 12.975 3.570 -13.440 1.00 87.62 363 LEU A O 1
ATOM 2916 N N . CYS A 1 364 ? 10.766 3.304 -13.150 1.00 88.88 364 CYS A N 1
ATOM 2917 C CA . CYS A 1 364 ? 10.830 1.844 -13.235 1.00 88.88 364 CYS A CA 1
ATOM 2918 C C . CYS A 1 364 ? 11.437 1.365 -14.559 1.00 88.88 364 CYS A C 1
ATOM 2920 O O . CYS A 1 364 ? 12.339 0.531 -14.546 1.00 88.88 364 CYS A O 1
ATOM 2922 N N . LEU A 1 365 ? 10.964 1.884 -15.700 1.00 93.81 365 LEU A N 1
ATOM 2923 C CA . LEU A 1 365 ? 11.498 1.490 -17.008 1.00 93.81 365 LEU A CA 1
ATOM 2924 C C . LEU A 1 365 ? 13.004 1.748 -17.086 1.00 93.81 365 LEU A C 1
ATOM 2926 O O . LEU A 1 365 ? 13.765 0.878 -17.500 1.00 93.81 365 LEU A O 1
ATOM 2930 N N . ARG A 1 366 ? 13.435 2.932 -16.647 1.00 93.31 366 ARG A N 1
ATOM 2931 C CA . ARG A 1 366 ? 14.843 3.319 -16.563 1.00 93.31 366 ARG A CA 1
ATOM 2932 C C . ARG A 1 366 ? 15.645 2.353 -15.686 1.00 93.31 366 ARG A C 1
ATOM 2934 O O . ARG A 1 366 ? 16.702 1.897 -16.114 1.00 93.31 366 ARG A O 1
ATOM 2941 N N . ASP A 1 367 ? 15.151 2.024 -14.496 1.00 87.75 367 ASP A N 1
ATOM 2942 C CA . ASP A 1 367 ? 15.857 1.158 -13.547 1.00 87.75 367 ASP A CA 1
ATOM 2943 C C . ASP A 1 367 ? 15.954 -0.283 -14.068 1.00 87.75 367 ASP A C 1
ATOM 2945 O O . ASP A 1 367 ? 17.044 -0.852 -14.075 1.00 87.75 367 ASP A O 1
ATOM 2949 N N . LYS A 1 368 ? 14.862 -0.840 -14.613 1.00 91.38 368 LYS A N 1
ATOM 2950 C CA . LYS A 1 368 ? 14.846 -2.178 -15.231 1.00 91.38 368 LYS A CA 1
ATOM 2951 C C . LYS A 1 368 ? 15.770 -2.266 -16.448 1.00 91.38 368 LYS A C 1
ATOM 2953 O O . LYS A 1 368 ? 16.453 -3.274 -16.612 1.00 91.38 368 LYS A O 1
ATOM 2958 N N . LEU A 1 369 ? 15.867 -1.204 -17.257 1.00 94.38 369 LEU A N 1
ATOM 2959 C CA . LEU A 1 369 ? 16.843 -1.122 -18.351 1.00 94.38 369 LEU A CA 1
ATOM 2960 C C . LEU A 1 369 ? 18.294 -1.145 -17.841 1.00 94.38 369 LEU A C 1
ATOM 2962 O O . LEU A 1 369 ? 19.131 -1.793 -18.466 1.00 94.38 369 LEU A O 1
ATOM 2966 N N . LYS A 1 370 ? 18.608 -0.515 -16.699 1.00 91.56 370 LYS A N 1
ATOM 2967 C CA . LYS A 1 370 ? 19.947 -0.629 -16.089 1.00 91.56 370 LYS A CA 1
ATOM 2968 C C . LYS A 1 370 ? 20.174 -2.004 -15.438 1.00 91.56 370 LYS A C 1
ATOM 2970 O O . LYS A 1 370 ? 21.277 -2.527 -15.553 1.00 91.56 370 LYS A O 1
ATOM 2975 N N . THR A 1 371 ? 19.146 -2.656 -14.874 1.00 89.06 371 THR A N 1
ATOM 2976 C CA . THR A 1 371 ? 19.237 -4.052 -14.382 1.00 89.06 371 THR A CA 1
ATOM 2977 C C . THR A 1 371 ? 19.698 -5.023 -15.473 1.00 89.06 371 THR A C 1
ATOM 2979 O O . THR A 1 371 ? 20.529 -5.884 -15.205 1.00 89.06 371 THR A O 1
ATOM 2982 N N . ILE A 1 372 ? 19.214 -4.862 -16.710 1.00 92.50 372 ILE A N 1
ATOM 2983 C CA . ILE A 1 372 ? 19.595 -5.715 -17.852 1.00 92.50 372 ILE A CA 1
ATOM 2984 C C . ILE A 1 372 ? 20.849 -5.224 -18.605 1.00 92.50 372 ILE A C 1
ATOM 2986 O O . ILE A 1 372 ? 21.067 -5.593 -19.758 1.00 92.50 372 ILE A O 1
ATOM 2990 N N . GLY A 1 373 ? 21.663 -4.351 -17.997 1.00 89.19 373 GLY A N 1
ATOM 2991 C CA . GLY A 1 373 ? 22.906 -3.839 -18.594 1.00 89.19 373 GLY A CA 1
ATOM 2992 C C . GLY A 1 373 ? 22.705 -2.919 -19.806 1.00 89.19 373 GLY A C 1
ATOM 2993 O O . GLY A 1 373 ? 23.607 -2.766 -20.631 1.00 89.19 373 GLY A O 1
ATOM 2994 N N . ARG A 1 374 ? 21.518 -2.317 -19.959 1.00 92.94 374 ARG A N 1
ATOM 2995 C CA . ARG A 1 374 ? 21.142 -1.460 -21.096 1.00 92.94 374 ARG A CA 1
ATOM 2996 C C . ARG A 1 374 ? 21.115 0.016 -20.725 1.00 92.94 374 ARG A C 1
ATOM 2998 O O . ARG A 1 374 ? 20.142 0.721 -21.002 1.00 92.94 374 ARG A O 1
ATOM 3005 N N . ASP A 1 375 ? 22.227 0.504 -20.178 1.00 92.69 375 ASP A N 1
ATOM 3006 C CA . ASP A 1 375 ? 22.473 1.938 -19.980 1.00 92.69 375 ASP A CA 1
ATOM 3007 C C . ASP A 1 375 ? 22.199 2.740 -21.258 1.00 92.69 375 ASP A C 1
ATOM 3009 O O . ASP A 1 375 ? 21.466 3.721 -21.225 1.00 92.69 375 ASP A O 1
ATOM 3013 N N . ASP A 1 376 ? 22.627 2.244 -22.424 1.00 92.62 376 ASP A N 1
ATOM 3014 C CA . ASP A 1 376 ? 22.395 2.904 -23.714 1.00 92.62 376 ASP A CA 1
ATOM 3015 C C . ASP A 1 376 ? 20.905 3.113 -24.066 1.00 92.62 376 ASP A C 1
ATOM 3017 O O . ASP A 1 376 ? 20.593 3.916 -24.951 1.00 92.62 376 ASP A O 1
ATOM 3021 N N . ALA A 1 377 ? 19.993 2.369 -23.434 1.00 94.31 377 ALA A N 1
ATOM 3022 C CA . ALA A 1 377 ? 18.546 2.534 -23.532 1.00 94.31 377 ALA A CA 1
ATOM 3023 C C . ALA A 1 377 ? 17.983 3.337 -22.346 1.00 94.31 377 ALA A C 1
ATOM 3025 O O . ALA A 1 377 ? 17.145 4.216 -22.558 1.00 94.31 377 ALA A O 1
ATOM 3026 N N . ALA A 1 378 ? 18.469 3.089 -21.127 1.00 94.25 378 ALA A N 1
ATOM 3027 C CA . ALA A 1 378 ? 18.085 3.823 -19.923 1.00 94.25 378 ALA A CA 1
ATOM 3028 C C . ALA A 1 378 ? 18.416 5.321 -20.023 1.00 94.25 378 ALA A C 1
ATOM 3030 O O . ALA A 1 378 ? 17.585 6.154 -19.673 1.00 94.25 378 ALA A O 1
ATOM 3031 N N . ASP A 1 379 ? 19.559 5.674 -20.612 1.00 93.56 379 ASP A N 1
ATOM 3032 C CA . ASP A 1 379 ? 20.001 7.051 -20.853 1.00 93.56 379 ASP A CA 1
ATOM 3033 C C . ASP A 1 379 ? 19.037 7.823 -21.772 1.00 93.56 379 ASP A C 1
ATOM 3035 O O . ASP A 1 379 ? 18.942 9.051 -21.700 1.00 93.56 379 ASP A O 1
ATOM 3039 N N . LEU A 1 380 ? 18.265 7.122 -22.619 1.00 94.44 380 LEU A N 1
ATOM 3040 C CA . LEU A 1 380 ? 17.199 7.749 -23.405 1.00 94.44 380 LEU A CA 1
ATOM 3041 C C . LEU A 1 380 ? 16.008 8.157 -22.531 1.00 94.44 380 LEU A C 1
ATOM 3043 O O . LEU A 1 380 ? 15.350 9.155 -22.826 1.00 94.44 380 LEU A O 1
ATOM 3047 N N . VAL A 1 381 ? 15.734 7.389 -21.474 1.00 93.88 381 VAL A N 1
ATOM 3048 C CA . VAL A 1 381 ? 14.678 7.664 -20.494 1.00 93.88 381 VAL A CA 1
ATOM 3049 C C . VAL A 1 381 ? 15.157 8.722 -19.496 1.00 93.88 381 VAL A C 1
ATOM 3051 O O . VAL A 1 381 ? 14.450 9.703 -19.303 1.00 93.88 381 VAL A O 1
ATOM 3054 N N . ASP A 1 382 ? 16.383 8.623 -18.968 1.00 91.19 382 ASP A N 1
ATOM 3055 C CA . ASP A 1 382 ? 17.006 9.657 -18.120 1.00 91.19 382 ASP A CA 1
ATOM 3056 C C . ASP A 1 382 ? 17.149 11.001 -18.865 1.00 91.19 382 ASP A C 1
ATOM 3058 O O . ASP A 1 382 ? 16.920 12.070 -18.298 1.00 91.19 382 ASP A O 1
ATOM 3062 N N . GLY A 1 383 ? 17.486 10.987 -20.160 1.00 90.06 383 GLY A N 1
ATOM 3063 C CA . GLY A 1 383 ? 17.490 12.185 -21.009 1.00 90.06 383 GLY A CA 1
ATOM 3064 C C . GLY A 1 383 ? 16.092 12.781 -21.227 1.00 90.06 383 GLY A C 1
ATOM 3065 O O . GLY A 1 383 ? 15.926 13.999 -21.223 1.00 90.06 383 GLY A O 1
ATOM 3066 N N . HIS A 1 384 ? 15.066 11.939 -21.368 1.00 92.94 384 HIS A N 1
ATOM 3067 C CA . HIS A 1 384 ? 13.676 12.386 -21.501 1.00 92.94 384 HIS A CA 1
ATOM 3068 C C . HIS A 1 384 ? 13.099 12.919 -20.182 1.00 92.94 384 HIS A C 1
ATOM 3070 O O . HIS A 1 384 ? 12.421 13.943 -20.190 1.00 92.94 384 HIS A O 1
ATOM 3076 N N . ILE A 1 385 ? 13.433 12.301 -19.045 1.00 89.69 385 ILE A N 1
ATOM 3077 C CA . ILE A 1 385 ? 13.079 12.793 -17.707 1.00 89.69 385 ILE A CA 1
ATOM 3078 C C . ILE A 1 385 ? 13.696 14.176 -17.470 1.00 89.69 385 ILE A C 1
ATOM 3080 O O . ILE A 1 385 ? 12.973 15.095 -17.089 1.00 89.69 385 ILE A O 1
ATOM 3084 N N . ARG A 1 386 ? 14.994 14.354 -17.755 1.00 88.19 386 ARG A N 1
ATOM 3085 C CA . ARG A 1 386 ? 15.686 15.652 -17.631 1.00 88.19 386 ARG A CA 1
ATOM 3086 C C . ARG A 1 386 ? 15.029 16.763 -18.449 1.00 88.19 386 ARG A C 1
ATOM 3088 O O . ARG A 1 386 ? 14.838 17.859 -17.939 1.00 88.19 386 ARG A O 1
ATOM 3095 N N . ASN A 1 387 ? 14.639 16.478 -19.691 1.00 87.06 387 ASN A N 1
ATOM 3096 C CA . ASN A 1 387 ? 14.048 17.479 -20.586 1.00 87.06 387 ASN A CA 1
ATOM 3097 C C . ASN A 1 387 ? 12.626 17.923 -20.192 1.00 87.06 387 ASN A C 1
ATOM 3099 O O . ASN A 1 387 ? 12.155 18.935 -20.704 1.00 87.06 387 ASN A O 1
ATOM 3103 N N . ASN A 1 388 ? 11.935 17.176 -19.324 1.00 85.94 388 ASN A N 1
ATOM 3104 C CA . ASN A 1 388 ? 10.550 17.458 -18.926 1.00 85.94 388 ASN A CA 1
ATOM 3105 C C . ASN A 1 388 ? 10.394 17.731 -17.417 1.00 85.94 388 ASN A C 1
ATOM 3107 O O . ASN A 1 388 ? 9.321 18.149 -16.984 1.00 85.94 388 ASN A O 1
ATOM 3111 N N . CYS A 1 389 ? 11.439 17.532 -16.603 1.00 83.38 389 CYS A N 1
ATOM 3112 C CA . CYS A 1 389 ? 11.376 17.705 -15.154 1.00 83.38 389 CYS A CA 1
ATOM 3113 C C . CYS A 1 389 ? 12.342 18.759 -14.614 1.00 83.38 389 CYS A C 1
ATOM 3115 O O . CYS A 1 389 ? 13.553 18.659 -14.778 1.00 83.38 389 CYS A O 1
ATOM 3117 N N . HIS A 1 390 ? 11.793 19.693 -13.837 1.00 77.75 390 HIS A N 1
ATOM 3118 C CA . HIS A 1 390 ? 12.513 20.856 -13.321 1.00 77.75 390 HIS A CA 1
ATOM 3119 C C . HIS A 1 390 ? 12.841 20.782 -11.816 1.00 77.75 390 HIS A C 1
ATOM 3121 O O . HIS A 1 390 ? 13.384 21.737 -11.270 1.00 77.75 390 HIS A O 1
ATOM 3127 N N . CYS A 1 391 ? 12.528 19.676 -11.125 1.00 75.69 391 CYS A N 1
ATOM 3128 C CA . CYS A 1 391 ? 12.866 19.523 -9.704 1.00 75.69 391 CYS A CA 1
ATOM 3129 C C . CYS A 1 391 ? 14.315 19.045 -9.474 1.00 75.69 391 CYS A C 1
ATOM 3131 O O . CYS A 1 391 ? 14.902 18.331 -10.293 1.00 75.69 391 CYS A O 1
ATOM 3133 N N . GLU A 1 392 ? 14.867 19.392 -8.309 1.00 65.75 392 GLU A N 1
ATOM 3134 C CA . GLU A 1 392 ? 16.289 19.243 -7.958 1.00 65.75 392 GLU A CA 1
ATOM 3135 C C . GLU A 1 392 ? 16.820 17.804 -8.063 1.00 65.75 392 GLU A C 1
ATOM 3137 O O . GLU A 1 392 ? 17.933 17.585 -8.543 1.00 65.75 392 GLU A O 1
ATOM 3142 N N . GLN A 1 393 ? 16.021 16.803 -7.674 1.00 68.75 393 GLN A N 1
ATOM 3143 C CA . GLN A 1 393 ? 16.404 15.390 -7.810 1.00 68.75 393 GLN A CA 1
ATOM 3144 C C . GLN A 1 393 ? 16.578 14.978 -9.275 1.00 68.75 393 GLN A C 1
ATOM 3146 O O . GLN A 1 393 ? 17.446 14.178 -9.611 1.00 68.75 393 GLN A O 1
ATOM 3151 N N . CYS A 1 394 ? 15.698 15.479 -10.140 1.00 71.62 394 CYS A N 1
ATOM 3152 C CA . CYS A 1 394 ? 15.532 14.988 -11.501 1.00 71.62 394 CYS A CA 1
ATOM 3153 C C . CYS A 1 394 ? 16.439 15.752 -12.492 1.00 71.62 394 CYS A C 1
ATOM 3155 O O . CYS A 1 394 ? 16.809 15.201 -13.525 1.00 71.62 394 CYS A O 1
ATOM 3157 N N . GLY A 1 395 ? 16.903 16.956 -12.127 1.00 60.22 395 GLY A N 1
ATOM 3158 C CA . GLY A 1 395 ? 17.972 17.680 -12.829 1.00 60.22 395 GLY A CA 1
ATOM 3159 C C . GLY A 1 395 ? 19.397 17.154 -12.576 1.00 60.22 395 GLY A C 1
ATOM 3160 O O . GLY A 1 395 ? 20.298 17.472 -13.346 1.00 60.22 395 GLY A O 1
ATOM 3161 N N . ASN A 1 396 ? 19.613 16.334 -11.537 1.00 58.50 396 ASN A N 1
ATOM 3162 C CA . ASN A 1 396 ? 20.929 15.770 -11.185 1.00 58.50 396 ASN A CA 1
ATOM 3163 C C . ASN A 1 396 ? 21.197 14.358 -11.745 1.00 58.50 396 ASN A C 1
ATOM 3165 O O . ASN A 1 396 ? 22.274 13.803 -11.517 1.00 58.50 396 ASN A O 1
ATOM 3169 N N . LEU A 1 397 ? 20.252 13.777 -12.493 1.00 59.25 397 LEU A N 1
ATOM 3170 C CA . LEU A 1 397 ? 20.477 12.533 -13.237 1.00 59.25 397 LEU A CA 1
ATOM 3171 C C . LEU A 1 397 ? 21.624 12.756 -14.242 1.00 59.25 397 LEU A C 1
ATOM 3173 O O . LEU A 1 397 ? 21.585 13.716 -15.017 1.00 59.25 397 LEU A O 1
ATOM 3177 N N . ARG A 1 398 ? 22.650 11.898 -14.228 1.00 47.78 398 ARG A N 1
ATOM 3178 C CA . ARG A 1 398 ? 23.776 11.922 -15.179 1.00 47.78 398 ARG A CA 1
ATOM 3179 C C . ARG A 1 398 ? 23.602 10.818 -16.211 1.00 47.78 398 ARG A C 1
ATOM 3181 O O . ARG A 1 398 ? 23.577 9.653 -15.779 1.00 47.78 398 ARG A O 1
#

Secondary structure (DSSP, 8-state):
--HHHHS-TTGGGGEEEEEEEETTT--EEEEEEEEEEBP--SSS---EEEEETTTS-SS----TTEEEEEEE--TT-S--TT-GGGEEEEEEEEEBTTSSEEEEEEES---S--BEEP-SHHHHHGGG-SEEEEEEEETTEEEEEEEE-SSSSS--EEEEESSTTS-GGGGTTPEEEEE-TT-SSEEEEEEEEE-TTS-EEEEE--HHHHSBP---HHHHHHHHHHT-------------------------------------------------------------------GGGSBHHHHS-HHHHHHHHHHHSS--TTS-SHHHHHHHTT--HHHHHHHHTSSSHHHHHHHHTTTSBHHHHHHHHHHTT-HHHHHHHHHHHHHH--SHHHHT--

Organism: Actinia tenebrosa (NCBI:txid6105)